Protein AF-A0A9E4IAR1-F1 (afdb_monomer_lite)

pLDDT: mean 87.79, std 17.66, range [25.88, 98.88]

Secondary structure (DSSP, 8-state):
----PPP--PPP-----TT-HHHHHHHHHHHHHHH---S-----S-TTS-HHHHHHHHHHHHTHHHHHHHHHHHTTS--GGGS-HHHHHHHHHHHHHHHH-TTS-HHHHHHHHHHHHHHHS-TTHHHHHHHHHHHHHHHH-TT--GGGGTT---GGGGS----PPEEEEEETT--EEEEEE-S-SSEEEEEEEEE--SS-HHHHHH-GGGBTEEEEE-SSEESTT-B-GGG-SSSS--BSEEEESEE-SS---TT--B-HHHHHHHTT--EEES--HHHHHHHHHHH-SEEEEEEES--HHHHHHHHHHSPPSTT---HHHHS-SS-EEEPPSSS--EEEEEEESS--HHHHHHHHTTTEEEEEEETT--HHHHHHT--SEEEE---SS-STT-HHHHHHHHHHTTTS-EEEETHHHHHHHHHTT-EEEEEEEEEEEEEEEEEETTT--EEEEEEEEEEEEEGGGGSSSPPPP--SS--GGGS-S-EEETTEEEEEEEEETTT--EEEEEETTTTEEEESSBTT-SSS--TTTTHHHHHHHHHHH--

Radius of gyration: 27.14 Å; chains: 1; bounding box: 84×56×80 Å

Foldseek 3Di:
DDDDDDDDPDDDDDDDDPQDLLVVLLVLQLVCLVVVDQPPDDPPPPPPPHPPNCCLNVQLSVCVVVLQVLLCVQLPNDHLVPDDSSLSSLSSSLLSCLQPVPVDALLVSLVVSLVSCCQPHDPCSSVSSNSSSVSSNCVRPVPDPPVVSPPDDDPPVPPDDPPFFKKWKAALVGDIWTFTWLAAFDKFKAWEAEFAALDLVQLVQQQQQQARYEYEYPNAEDQQQADAPVLHQHPAGRHRAYEHADYDPDHDHPRHPHTPSCRRHVRNHTYGYNTPSVVVNVVCVVQFTAMMMMGGDDDSVVRNVVRNPDDDLAPDQSQQVQWDPAKDKDFADDAADWEEEEERSRATPLVVVLQRPVRYIYTYGYLQDALVRRVVVVGLEYEYHAHYGDLPNSVNNLNRVLSCFQAHAYEYEASGQVSVLVNQVWDKDFDRRFHHYQAWWKAFPVPRDIDRFGADHGMATAQCSQPPDDQDDQDDFADQSSHDQWGQGPQGIKGQGMFTRVGGTGAKMDRPRGNYIYGNTDCSPSDHDNRNSCVSVVSVVSSVVID

Structure (mmCIF, N/CA/C/O backbone):
data_AF-A0A9E4IAR1-F1
#
_entry.id   AF-A0A9E4IAR1-F1
#
loop_
_atom_site.group_PDB
_atom_site.id
_atom_site.type_symbol
_atom_site.label_atom_id
_atom_site.label_alt_id
_atom_site.label_comp_id
_atom_site.label_asym_id
_atom_site.label_entity_id
_atom_site.label_seq_id
_atom_site.pdbx_PDB_ins_code
_atom_site.Cartn_x
_atom_site.Cartn_y
_atom_site.Cartn_z
_atom_site.occupancy
_atom_site.B_iso_or_equiv
_atom_site.auth_seq_id
_atom_site.auth_comp_id
_atom_site.auth_asym_id
_atom_site.auth_atom_id
_atom_site.pdbx_PDB_model_num
ATOM 1 N N . MET A 1 1 ? 54.101 -2.853 -12.942 1.00 30.34 1 MET A N 1
ATOM 2 C CA . MET A 1 1 ? 53.792 -3.664 -14.141 1.00 30.34 1 MET A CA 1
ATOM 3 C C . MET A 1 1 ? 52.352 -4.161 -14.036 1.00 30.34 1 MET A C 1
ATOM 5 O O . MET A 1 1 ? 52.063 -4.930 -13.138 1.00 30.34 1 MET A O 1
ATOM 9 N N . LYS A 1 2 ? 51.490 -3.622 -14.912 1.00 29.98 2 LYS A N 1
ATOM 10 C CA . LYS A 1 2 ? 50.114 -4.007 -15.305 1.00 29.98 2 LYS A CA 1
ATOM 11 C C . LYS A 1 2 ? 49.122 -4.485 -14.226 1.00 29.98 2 LYS A C 1
ATOM 13 O O . LYS A 1 2 ? 49.039 -5.668 -13.917 1.00 29.98 2 LYS A O 1
ATOM 18 N N . GLY A 1 3 ? 48.279 -3.544 -13.791 1.00 25.88 3 GLY A N 1
ATOM 19 C CA . GLY A 1 3 ? 46.963 -3.813 -13.215 1.00 25.88 3 GLY A CA 1
ATOM 20 C C . GLY A 1 3 ? 45.963 -4.287 -14.276 1.00 25.88 3 GLY A C 1
ATOM 21 O O . GLY A 1 3 ? 46.026 -3.880 -15.437 1.00 25.88 3 GLY A O 1
ATOM 22 N N . ARG A 1 4 ? 45.051 -5.168 -13.861 1.00 28.25 4 ARG A N 1
ATOM 23 C CA . ARG A 1 4 ? 43.835 -5.520 -14.596 1.00 28.25 4 ARG A CA 1
ATOM 24 C C . ARG A 1 4 ? 42.736 -4.569 -14.133 1.00 28.25 4 ARG A C 1
ATOM 26 O O . ARG A 1 4 ? 42.221 -4.716 -13.032 1.00 28.25 4 ARG A O 1
ATOM 33 N N . THR A 1 5 ? 42.429 -3.577 -14.957 1.00 30.69 5 THR A N 1
ATOM 34 C CA . THR A 1 5 ? 41.226 -2.757 -14.830 1.00 30.69 5 THR A CA 1
ATOM 35 C C . THR A 1 5 ? 40.006 -3.624 -15.123 1.00 30.69 5 THR A C 1
ATOM 37 O O . THR A 1 5 ? 39.992 -4.363 -16.111 1.00 30.69 5 THR A O 1
ATOM 40 N N . GLY A 1 6 ? 39.017 -3.556 -14.230 1.00 27.30 6 GLY A N 1
ATOM 41 C CA . GLY A 1 6 ? 37.710 -4.172 -14.407 1.00 27.30 6 GLY A CA 1
ATOM 42 C C . GLY A 1 6 ? 37.084 -3.709 -15.716 1.00 27.30 6 GLY A C 1
ATOM 43 O O . GLY A 1 6 ? 37.189 -2.545 -16.095 1.00 27.30 6 GLY A O 1
ATOM 44 N N . SER A 1 7 ? 36.493 -4.657 -16.431 1.00 30.28 7 SER A N 1
ATOM 45 C CA . SER A 1 7 ? 35.734 -4.407 -17.645 1.00 30.28 7 SER A CA 1
ATOM 46 C C . SER A 1 7 ? 34.619 -3.401 -17.361 1.00 30.28 7 SER A C 1
ATOM 48 O O . SER A 1 7 ? 33.706 -3.707 -16.594 1.00 30.28 7 SER A O 1
ATOM 50 N N . GLU A 1 8 ? 34.683 -2.233 -18.000 1.00 31.12 8 GLU A N 1
ATOM 51 C CA . GLU A 1 8 ? 33.531 -1.358 -18.204 1.00 31.12 8 GLU A CA 1
ATOM 52 C C . GLU A 1 8 ? 32.397 -2.202 -18.796 1.00 31.12 8 GLU A C 1
ATOM 54 O O . GLU A 1 8 ? 32.453 -2.627 -19.954 1.00 31.12 8 GLU A O 1
ATOM 59 N N . GLN A 1 9 ? 31.369 -2.483 -17.994 1.00 28.31 9 GLN A N 1
ATOM 60 C CA . GLN A 1 9 ? 30.105 -2.985 -18.514 1.00 28.31 9 GLN A CA 1
ATOM 61 C C . GLN A 1 9 ? 29.431 -1.829 -19.252 1.00 28.31 9 GLN A C 1
ATOM 63 O O . GLN A 1 9 ? 28.685 -1.030 -18.694 1.00 28.31 9 GLN A O 1
ATOM 68 N N . THR A 1 10 ? 29.779 -1.707 -20.527 1.00 29.19 10 THR A N 1
ATOM 69 C CA . THR A 1 10 ? 29.083 -0.856 -21.484 1.00 29.19 10 THR A CA 1
ATOM 70 C C . THR A 1 10 ? 27.680 -1.418 -21.716 1.00 29.19 10 THR A C 1
ATOM 72 O O . THR A 1 10 ? 27.488 -2.632 -21.783 1.00 29.19 10 THR A O 1
ATOM 75 N N . ALA A 1 11 ? 26.689 -0.525 -21.782 1.00 29.20 11 ALA A N 1
ATOM 76 C CA . ALA A 1 11 ? 25.285 -0.865 -21.992 1.00 29.20 11 ALA A CA 1
ATOM 77 C C . ALA A 1 11 ? 25.098 -1.862 -23.159 1.00 29.20 11 ALA A C 1
ATOM 79 O O . ALA A 1 11 ? 25.768 -1.718 -24.189 1.00 29.20 11 ALA A O 1
ATOM 80 N N . PRO A 1 12 ? 24.182 -2.844 -23.049 1.00 28.27 12 PRO A N 1
ATOM 81 C CA . PRO A 1 12 ? 23.881 -3.739 -24.159 1.00 28.27 12 PRO A CA 1
ATOM 82 C C . PRO A 1 12 ? 23.361 -2.925 -25.360 1.00 28.27 12 PRO A C 1
ATOM 84 O O . PRO A 1 12 ? 22.612 -1.960 -25.177 1.00 28.27 12 PRO A O 1
ATOM 87 N N . PRO A 1 13 ? 23.745 -3.265 -26.602 1.00 30.36 13 PRO A N 1
ATOM 88 C CA . PRO A 1 13 ? 23.401 -2.454 -27.756 1.00 30.36 13 PRO A CA 1
ATOM 89 C C . PRO A 1 13 ? 22.016 -2.850 -28.269 1.00 30.36 13 PRO A C 1
ATOM 91 O O . PRO A 1 13 ? 21.953 -3.737 -29.104 1.00 30.36 13 PRO A O 1
ATOM 94 N N . PHE A 1 14 ? 20.917 -2.213 -27.844 1.00 28.91 14 PHE A N 1
ATOM 95 C CA . PHE A 1 14 ? 19.636 -2.367 -28.556 1.00 28.91 14 PHE A CA 1
ATOM 96 C C . PHE A 1 14 ? 18.746 -1.114 -28.579 1.00 28.91 14 PHE A C 1
ATOM 98 O O . PHE A 1 14 ? 18.578 -0.397 -27.592 1.00 28.91 14 PHE A O 1
ATOM 105 N N . ASP A 1 15 ? 18.227 -0.876 -29.785 1.00 31.67 15 ASP A N 1
ATOM 106 C CA . ASP A 1 15 ? 17.342 0.190 -30.255 1.00 31.67 15 ASP A CA 1
ATOM 107 C C . ASP A 1 15 ? 15.874 -0.273 -30.174 1.00 31.67 15 ASP A C 1
ATOM 109 O O . ASP A 1 15 ? 15.563 -1.419 -30.496 1.00 31.67 15 ASP A O 1
ATOM 113 N N . LYS A 1 16 ? 14.977 0.624 -29.747 1.00 37.00 16 LYS A N 1
ATOM 114 C CA . LYS A 1 16 ? 13.518 0.423 -29.668 1.00 37.00 16 LYS A CA 1
ATOM 115 C C . LYS A 1 16 ? 12.886 0.695 -31.040 1.00 37.00 16 LYS A C 1
ATOM 117 O O . LYS A 1 16 ? 13.282 1.666 -31.675 1.00 37.00 16 LYS A O 1
ATOM 122 N N . ASN A 1 17 ? 11.821 -0.016 -31.441 1.00 40.88 17 ASN A N 1
ATOM 123 C CA . ASN A 1 17 ? 10.673 0.623 -32.120 1.00 40.88 17 ASN A CA 1
ATOM 124 C C . ASN A 1 17 ? 9.418 -0.258 -32.261 1.00 40.88 17 ASN A C 1
ATOM 126 O O . ASN A 1 17 ? 9.458 -1.382 -32.753 1.00 40.88 17 ASN A O 1
ATOM 130 N N . SER A 1 18 ? 8.288 0.388 -31.969 1.00 45.69 18 SER A N 1
ATOM 131 C CA . SER A 1 18 ? 6.874 0.020 -32.124 1.00 45.69 18 SER A CA 1
ATOM 132 C C . SER A 1 18 ? 6.379 -0.118 -33.577 1.00 45.69 18 SER A C 1
ATOM 134 O O . SER A 1 18 ? 5.194 0.063 -33.862 1.00 45.69 18 SER A O 1
ATOM 136 N N . GLU A 1 19 ? 7.269 -0.446 -34.511 1.00 50.97 19 GLU A N 1
ATOM 137 C CA . GLU A 1 19 ? 6.927 -0.665 -35.921 1.00 50.97 19 GLU A CA 1
ATOM 138 C C . GLU A 1 19 ? 7.328 -2.044 -36.441 1.00 50.97 19 GLU A C 1
ATOM 140 O O . GLU A 1 19 ? 6.964 -2.370 -37.572 1.00 50.97 19 GLU A O 1
ATOM 145 N N . ASP A 1 20 ? 8.071 -2.853 -35.672 1.00 68.56 20 ASP A N 1
ATOM 146 C CA . ASP A 1 20 ? 8.315 -4.224 -36.108 1.00 68.56 20 ASP A CA 1
ATOM 147 C C . ASP A 1 20 ? 7.007 -5.023 -35.962 1.00 68.56 20 ASP A C 1
ATOM 149 O O . ASP A 1 20 ? 6.549 -5.260 -34.839 1.00 68.56 20 ASP A O 1
ATOM 153 N N . PRO A 1 21 ? 6.392 -5.455 -37.078 1.00 71.69 21 PRO A N 1
ATOM 154 C CA . PRO A 1 21 ? 5.153 -6.220 -37.047 1.00 71.69 21 PRO A CA 1
ATOM 155 C C . PRO A 1 21 ? 5.269 -7.536 -36.273 1.00 71.69 21 PRO A C 1
ATOM 157 O O . PRO A 1 21 ? 4.240 -8.107 -35.927 1.00 71.69 21 PRO A O 1
ATOM 160 N N . ARG A 1 22 ? 6.486 -8.028 -36.008 1.00 81.44 22 ARG A N 1
ATOM 161 C CA . ARG A 1 22 ? 6.724 -9.243 -35.222 1.00 81.44 22 ARG A CA 1
ATOM 162 C C . ARG A 1 22 ? 6.409 -9.069 -33.747 1.00 81.44 22 ARG A C 1
ATOM 164 O O . ARG A 1 22 ? 5.807 -9.950 -33.158 1.00 81.44 22 ARG A O 1
ATOM 171 N N . TYR A 1 23 ? 6.764 -7.930 -33.161 1.00 75.56 23 TYR A N 1
ATOM 172 C CA . TYR A 1 23 ? 6.499 -7.662 -31.743 1.00 75.56 23 TYR A CA 1
ATOM 173 C C . TYR A 1 23 ? 4.999 -7.569 -31.483 1.00 75.56 23 TYR A C 1
ATOM 175 O O . TYR A 1 23 ? 4.480 -8.169 -30.554 1.00 75.56 23 TYR A O 1
ATOM 183 N N . GLN A 1 24 ? 4.294 -6.888 -32.380 1.00 74.38 24 GLN A N 1
ATOM 184 C CA . GLN A 1 24 ? 2.842 -6.747 -32.318 1.00 74.38 24 GLN A CA 1
ATOM 185 C C . GLN A 1 24 ? 2.132 -8.074 -32.577 1.00 74.38 24 GLN A C 1
ATOM 187 O O . GLN A 1 24 ? 1.144 -8.388 -31.924 1.00 74.38 24 GLN A O 1
ATOM 192 N N . ALA A 1 25 ? 2.629 -8.868 -33.531 1.00 81.31 25 ALA A N 1
ATOM 193 C CA . ALA A 1 25 ? 2.099 -10.205 -33.747 1.00 81.31 25 ALA A CA 1
ATOM 194 C C . ALA A 1 25 ? 2.347 -11.105 -32.531 1.00 81.31 25 ALA A C 1
ATOM 196 O O . ALA A 1 25 ? 1.475 -11.892 -32.185 1.00 81.31 25 ALA A O 1
ATOM 197 N N . LEU A 1 26 ? 3.499 -10.971 -31.873 1.00 85.12 26 LEU A N 1
ATOM 198 C CA . LEU A 1 26 ? 3.842 -11.742 -30.687 1.00 85.12 26 LEU A CA 1
ATOM 199 C C . LEU A 1 26 ? 2.931 -11.427 -29.501 1.00 85.12 26 LEU A C 1
ATOM 201 O O . LEU A 1 26 ? 2.478 -12.366 -28.862 1.00 85.12 26 LEU A O 1
ATOM 205 N N . GLU A 1 27 ? 2.656 -10.150 -29.222 1.00 76.19 27 GLU A N 1
ATOM 206 C CA . GLU A 1 27 ? 1.738 -9.737 -28.147 1.00 76.19 27 GLU A CA 1
ATOM 207 C C . GLU A 1 27 ? 0.376 -10.427 -28.298 1.00 76.19 27 GLU A C 1
ATOM 209 O O . GLU A 1 27 ? -0.098 -11.077 -27.369 1.00 76.19 27 GLU A O 1
ATOM 214 N N . VAL A 1 28 ? -0.189 -10.380 -29.508 1.00 75.81 28 VAL A N 1
ATOM 215 C CA . VAL A 1 28 ? -1.488 -10.997 -29.811 1.00 75.81 28 VAL A CA 1
ATOM 216 C C . VAL A 1 28 ? -1.419 -12.522 -29.749 1.00 75.81 28 VAL A C 1
ATOM 218 O O . VAL A 1 28 ? -2.288 -13.161 -29.164 1.00 75.81 28 VAL A O 1
ATOM 221 N N . LEU A 1 29 ? -0.390 -13.135 -30.340 1.00 80.25 29 LEU A N 1
ATOM 222 C CA . LEU A 1 29 ? -0.239 -14.592 -30.313 1.00 80.25 29 LEU A CA 1
ATOM 223 C C . LEU A 1 29 ? -0.037 -15.109 -28.885 1.00 80.25 29 LEU A C 1
ATOM 225 O O . LEU A 1 29 ? -0.550 -16.169 -28.554 1.00 80.25 29 LEU A O 1
ATOM 229 N N . TYR A 1 30 ? 0.667 -14.365 -28.035 1.00 81.69 30 TYR A N 1
ATOM 230 C CA . TYR A 1 30 ? 0.853 -14.718 -26.632 1.00 81.69 30 TYR A CA 1
ATOM 231 C C . TYR A 1 30 ? -0.449 -14.612 -25.830 1.00 81.69 30 TYR A C 1
ATOM 233 O O . TYR A 1 30 ? -0.743 -15.494 -25.028 1.00 81.69 30 TYR A O 1
ATOM 241 N N . GLU A 1 31 ? -1.252 -13.572 -26.062 1.00 72.81 31 GLU A N 1
ATOM 242 C CA . GLU A 1 31 ? -2.571 -13.420 -25.436 1.00 72.81 31 GLU A CA 1
ATOM 243 C C . GLU A 1 31 ? -3.526 -14.562 -25.815 1.00 72.81 31 GLU A C 1
ATOM 245 O O . GLU A 1 31 ? -4.215 -15.112 -24.954 1.00 72.81 31 GLU A O 1
ATOM 250 N N . VAL A 1 32 ? -3.509 -14.983 -27.082 1.00 73.12 32 VAL A N 1
ATOM 251 C CA . VAL A 1 32 ? -4.243 -16.165 -27.566 1.00 73.12 32 VAL A CA 1
ATOM 252 C C . VAL A 1 32 ? -3.798 -17.428 -26.825 1.00 73.12 32 VAL A C 1
ATOM 254 O O . VAL A 1 32 ? -4.638 -18.195 -26.360 1.00 73.12 32 VAL A O 1
ATOM 257 N N . GLU A 1 33 ? -2.492 -17.621 -26.620 1.00 76.06 33 GLU A N 1
ATOM 258 C CA . GLU A 1 33 ? -2.005 -18.772 -25.848 1.00 76.06 33 GLU A CA 1
ATOM 259 C C . GLU A 1 33 ? -2.406 -18.732 -24.373 1.00 76.06 33 GLU A C 1
ATOM 261 O O . GLU A 1 33 ? -2.615 -19.777 -23.760 1.00 76.06 33 GLU A O 1
ATOM 266 N N . MET A 1 34 ? -2.479 -17.539 -23.784 1.00 73.38 34 MET A N 1
ATOM 267 C CA . MET A 1 34 ? -2.861 -17.360 -22.383 1.00 73.38 34 MET A CA 1
ATOM 268 C C . MET A 1 34 ? -4.357 -17.547 -22.154 1.00 73.38 34 MET A C 1
ATOM 270 O O . MET A 1 34 ? -4.749 -18.093 -21.124 1.00 73.38 34 MET A O 1
ATOM 274 N N . SER A 1 35 ? -5.182 -17.091 -23.095 1.00 70.19 35 SER A N 1
ATOM 275 C CA . SER A 1 35 ? -6.642 -17.178 -23.012 1.00 70.19 35 SER A CA 1
ATOM 276 C C . SER A 1 35 ? -7.180 -18.547 -23.429 1.00 70.19 35 SER A C 1
ATOM 278 O O . SER A 1 35 ? -8.211 -18.971 -22.915 1.00 70.19 35 SER A O 1
ATOM 280 N N . GLY A 1 36 ? -6.494 -19.254 -24.336 1.00 65.00 36 GLY A N 1
ATOM 281 C CA . GLY A 1 36 ? -6.994 -20.493 -24.941 1.00 65.00 36 GLY A CA 1
ATOM 282 C C . GLY A 1 36 ? -8.150 -20.274 -25.925 1.00 65.00 36 GLY A C 1
ATOM 283 O O . GLY A 1 36 ? -8.700 -21.245 -26.447 1.00 65.00 36 GLY A O 1
ATOM 284 N N . GLU A 1 37 ? -8.506 -19.017 -26.189 1.00 62.91 37 GLU A N 1
ATOM 285 C CA . GLU A 1 37 ? -9.573 -18.629 -27.103 1.00 62.91 37 GLU A CA 1
ATOM 286 C C . GLU A 1 37 ? -9.042 -18.555 -28.545 1.00 62.91 37 GLU A C 1
ATOM 288 O O . GLU A 1 37 ? -7.923 -18.088 -28.781 1.00 62.91 37 GLU A O 1
ATOM 293 N N . PRO A 1 38 ? -9.808 -19.007 -29.553 1.00 57.97 38 PRO A N 1
ATOM 294 C CA . PRO A 1 38 ? -9.409 -18.859 -30.946 1.00 57.97 38 PRO A CA 1
ATOM 295 C C . PRO A 1 38 ? -9.320 -17.377 -31.345 1.00 57.97 38 PRO A C 1
ATOM 297 O O . PRO A 1 38 ? 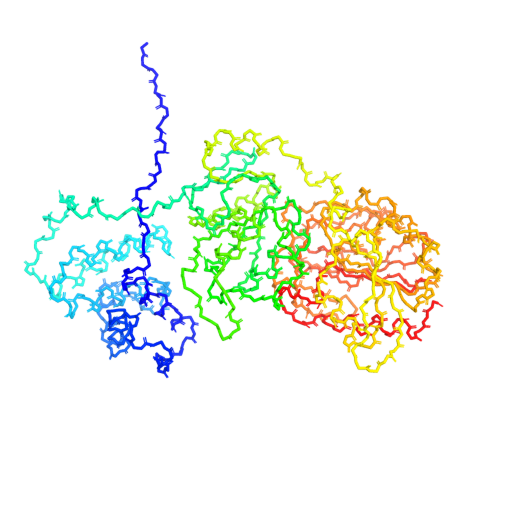-10.051 -16.532 -30.843 1.00 57.97 38 PRO A O 1
ATOM 300 N N . VAL A 1 39 ? -8.475 -17.070 -32.337 1.00 58.81 39 VAL A N 1
ATOM 301 C CA . VAL A 1 39 ? -8.187 -15.717 -32.888 1.00 58.81 39 VAL A CA 1
ATOM 302 C C . VAL A 1 39 ? -9.413 -15.037 -33.553 1.00 58.81 39 VAL A C 1
ATOM 304 O O . VAL A 1 39 ? -9.289 -14.060 -34.291 1.00 58.81 39 VAL A O 1
ATOM 307 N N . LEU A 1 40 ? -10.620 -15.553 -33.340 1.00 49.59 40 LEU A N 1
ATOM 308 C CA . LEU A 1 40 ? -11.842 -15.218 -34.064 1.00 49.59 40 LEU A CA 1
ATOM 309 C C . LEU A 1 40 ? -12.673 -14.138 -33.353 1.00 49.59 40 LEU A C 1
ATOM 311 O O . LEU A 1 40 ? -13.820 -14.395 -33.028 1.00 49.59 40 LEU A O 1
ATOM 315 N N . ASP A 1 41 ? -12.107 -12.943 -33.149 1.00 51.78 41 ASP A N 1
ATOM 316 C CA . ASP A 1 41 ? -12.867 -11.676 -33.204 1.00 51.78 41 ASP A CA 1
ATOM 317 C C . ASP A 1 41 ? -11.919 -10.460 -33.142 1.00 51.78 41 ASP A C 1
ATOM 319 O O . ASP A 1 41 ? -11.585 -9.948 -32.080 1.00 51.78 41 ASP A O 1
ATOM 323 N N . TRP A 1 42 ? -11.409 -10.009 -34.295 1.00 56.88 42 TRP A N 1
ATOM 324 C CA . TRP A 1 42 ? -10.470 -8.869 -34.377 1.00 56.88 42 TRP A CA 1
ATOM 325 C C . TRP A 1 42 ? -10.816 -7.893 -35.517 1.00 56.88 42 TRP A C 1
ATOM 327 O O . TRP A 1 42 ? -9.942 -7.463 -36.285 1.00 56.88 42 TRP A O 1
ATOM 337 N N . ASP A 1 43 ? -12.093 -7.530 -35.641 1.00 50.62 43 ASP A N 1
ATOM 338 C CA . ASP A 1 43 ? -12.534 -6.429 -36.515 1.00 50.62 43 ASP A CA 1
ATOM 339 C C . ASP A 1 43 ? -12.404 -5.035 -35.863 1.00 50.62 43 ASP A C 1
ATOM 341 O O . ASP A 1 43 ? -12.529 -4.025 -36.550 1.00 50.62 43 ASP A O 1
ATOM 345 N N . GLU A 1 44 ? -12.026 -4.950 -34.580 1.00 47.78 44 GLU A N 1
ATOM 346 C CA . GLU A 1 44 ? -11.891 -3.672 -33.853 1.00 47.78 44 GLU A CA 1
ATOM 347 C C . GLU A 1 44 ? -10.511 -2.988 -33.972 1.00 47.78 44 GLU A C 1
ATOM 349 O O . GLU A 1 44 ? -10.360 -1.809 -33.643 1.00 47.78 44 GLU A O 1
ATOM 354 N N . LEU A 1 45 ? -9.490 -3.663 -34.515 1.00 47.12 45 LEU A N 1
ATOM 355 C CA . LEU A 1 45 ? -8.232 -3.008 -34.896 1.00 47.12 45 LEU A CA 1
ATOM 356 C C . LEU A 1 45 ? -8.410 -2.362 -36.276 1.00 47.12 45 LEU A C 1
ATOM 358 O O . LEU A 1 45 ? -8.365 -3.062 -37.289 1.00 47.12 45 LEU A O 1
ATOM 362 N N . SER A 1 46 ? -8.594 -1.035 -36.318 1.00 43.78 46 SER A N 1
ATOM 363 C CA . SER A 1 46 ? -8.802 -0.259 -37.555 1.00 43.78 46 SER A CA 1
ATOM 364 C C . SER A 1 46 ? -7.887 -0.731 -38.699 1.00 43.78 46 SER A C 1
ATOM 366 O O . SER A 1 46 ? -6.662 -0.779 -38.517 1.00 43.78 46 SER A O 1
ATOM 368 N N . GLU A 1 47 ? -8.456 -1.021 -39.876 1.00 50.06 47 GLU A N 1
ATOM 369 C CA . GLU A 1 47 ? -7.741 -1.553 -41.054 1.00 50.06 47 GLU A CA 1
ATOM 370 C C . GLU A 1 47 ? -6.501 -0.731 -41.457 1.00 50.06 47 GLU A C 1
ATOM 372 O O . GLU A 1 47 ? -5.540 -1.271 -42.008 1.00 50.06 47 GLU A O 1
ATOM 377 N N . ASP A 1 48 ? -6.471 0.548 -41.087 1.00 50.53 48 ASP A N 1
ATOM 378 C CA . ASP A 1 48 ? -5.445 1.508 -41.480 1.00 50.53 48 ASP A CA 1
ATOM 379 C C . ASP A 1 48 ? -4.119 1.430 -40.700 1.00 50.53 48 ASP A C 1
ATOM 381 O O . ASP A 1 48 ? -3.167 2.135 -41.048 1.00 50.53 48 ASP A O 1
ATOM 385 N N . LYS A 1 49 ? -3.984 0.592 -39.658 1.00 49.06 49 LYS A N 1
ATOM 386 C CA . LYS A 1 49 ? -2.818 0.665 -38.745 1.00 49.06 49 LYS A CA 1
ATOM 387 C C . LYS A 1 49 ? -2.006 -0.620 -38.540 1.00 49.06 49 LYS A C 1
ATOM 389 O O . LYS A 1 49 ? -1.609 -0.866 -37.411 1.00 49.06 49 LYS A O 1
ATOM 394 N N . LEU A 1 50 ? -1.644 -1.349 -39.610 1.00 62.75 50 LEU A N 1
ATOM 395 C CA . LEU A 1 50 ? -0.417 -2.190 -39.786 1.00 62.75 50 LEU A CA 1
ATOM 396 C C . LEU A 1 50 ? -0.700 -3.546 -40.474 1.00 62.75 50 LEU A C 1
ATOM 398 O O . LEU A 1 50 ? -0.790 -4.592 -39.822 1.00 62.75 50 LEU A O 1
ATOM 402 N N . PRO A 1 51 ? -0.718 -3.580 -41.819 1.00 65.69 51 PRO A N 1
ATOM 403 C CA . PRO A 1 51 ? -1.080 -4.769 -42.601 1.00 65.69 51 PRO A CA 1
ATOM 404 C C . PRO A 1 51 ? -0.199 -6.005 -42.352 1.00 65.69 51 PRO A C 1
ATOM 406 O O . PRO A 1 51 ? -0.631 -7.143 -42.536 1.00 65.69 51 PRO A O 1
ATOM 409 N N . LYS A 1 52 ? 1.066 -5.805 -41.955 1.00 70.81 52 LYS A N 1
ATOM 410 C CA . LYS A 1 52 ? 2.056 -6.886 -41.858 1.00 70.81 52 LYS A CA 1
ATOM 411 C C . LYS A 1 52 ? 1.928 -7.710 -40.570 1.00 70.81 52 LYS A C 1
ATOM 413 O O . LYS A 1 52 ? 2.096 -8.921 -40.658 1.00 70.81 52 LYS A O 1
ATOM 418 N N . ALA A 1 53 ? 1.585 -7.097 -39.434 1.00 75.25 53 ALA A N 1
ATOM 419 C CA . ALA A 1 53 ? 1.353 -7.808 -38.171 1.00 75.25 53 ALA A CA 1
ATOM 420 C C . ALA A 1 53 ? 0.068 -8.647 -38.244 1.00 75.25 53 ALA A C 1
ATOM 422 O O . ALA A 1 53 ? 0.104 -9.851 -38.001 1.00 75.25 53 ALA A O 1
ATOM 423 N N . ARG A 1 54 ? -1.033 -8.049 -38.733 1.00 76.50 54 ARG A N 1
ATOM 424 C CA . ARG A 1 54 ? -2.319 -8.743 -38.950 1.00 76.50 54 ARG A CA 1
ATOM 425 C C . ARG A 1 54 ? -2.156 -9.969 -39.851 1.00 76.50 54 ARG A C 1
ATOM 427 O O . ARG A 1 54 ? -2.744 -11.011 -39.591 1.00 76.50 54 ARG A O 1
ATOM 434 N N . ARG A 1 55 ? -1.312 -9.876 -40.886 1.00 81.19 55 ARG A N 1
ATOM 435 C CA . ARG A 1 55 ? -0.997 -11.004 -41.779 1.00 81.19 55 ARG A CA 1
ATOM 436 C C . ARG A 1 55 ? -0.212 -12.126 -41.093 1.00 81.19 55 ARG A C 1
ATOM 438 O O . ARG A 1 55 ? -0.396 -13.280 -41.469 1.00 81.19 55 ARG A O 1
ATOM 445 N N . ILE A 1 56 ? 0.679 -11.802 -40.154 1.00 85.81 56 ILE A N 1
ATOM 446 C CA . ILE A 1 56 ? 1.404 -12.807 -39.364 1.00 85.81 56 ILE A CA 1
ATOM 447 C C . ILE A 1 56 ? 0.422 -13.519 -38.441 1.00 85.81 56 ILE A C 1
ATOM 449 O O . ILE A 1 56 ? 0.295 -14.732 -38.537 1.00 85.81 56 ILE A O 1
ATOM 453 N N . VAL A 1 57 ? -0.339 -12.771 -37.642 1.00 83.19 57 VAL A N 1
ATOM 454 C CA . VAL A 1 57 ? -1.314 -13.333 -36.694 1.00 83.19 57 VAL A CA 1
ATOM 455 C C . VAL A 1 57 ? -2.357 -14.196 -37.407 1.00 83.19 57 VAL A C 1
ATOM 457 O O . VAL A 1 57 ? -2.520 -15.362 -37.063 1.00 83.19 57 VAL A O 1
ATOM 460 N N . ARG A 1 58 ? -3.016 -13.669 -38.452 1.00 82.56 58 ARG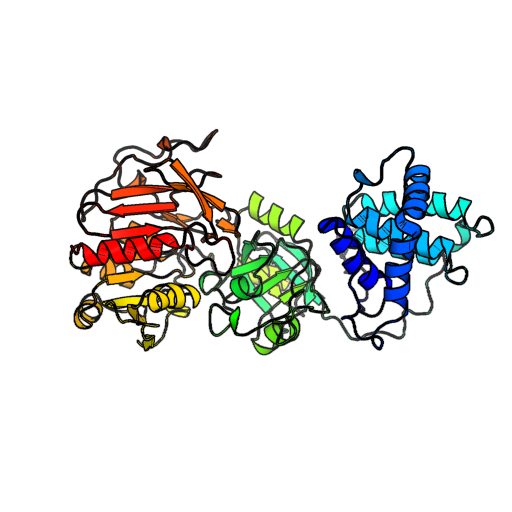 A N 1
ATOM 461 C CA . ARG A 1 58 ? -4.024 -14.423 -39.221 1.00 82.56 58 ARG A CA 1
ATOM 462 C C . ARG A 1 58 ? -3.442 -15.664 -39.884 1.00 82.56 58 ARG A C 1
ATOM 464 O O . ARG A 1 58 ? -4.105 -16.690 -39.936 1.00 82.56 58 ARG A O 1
ATOM 471 N N . GLY A 1 59 ? -2.224 -15.571 -40.407 1.00 85.69 59 GLY A N 1
ATOM 472 C CA . GLY A 1 59 ? -1.587 -16.702 -41.067 1.00 85.69 59 GLY A CA 1
ATOM 473 C C . GLY A 1 59 ? -1.134 -17.788 -40.097 1.00 85.69 59 GLY A C 1
ATOM 474 O O . GLY A 1 59 ? -1.326 -18.967 -40.377 1.00 85.69 59 GLY A O 1
ATOM 475 N N . VAL A 1 60 ? -0.618 -17.401 -38.928 1.00 88.81 60 VAL A N 1
ATOM 476 C CA . VAL A 1 60 ? -0.334 -18.337 -37.835 1.00 88.81 60 VAL A CA 1
ATOM 477 C C . VAL A 1 60 ? -1.622 -19.006 -37.361 1.00 88.81 60 VAL A C 1
ATOM 479 O O . VAL A 1 60 ? -1.644 -20.223 -37.235 1.00 88.81 60 VAL A O 1
ATOM 482 N N . ALA A 1 61 ? -2.704 -18.248 -37.164 1.00 83.31 61 ALA A N 1
ATOM 483 C CA . ALA A 1 61 ? -3.995 -18.799 -36.755 1.00 83.31 61 ALA A CA 1
ATOM 484 C C . ALA A 1 61 ? -4.582 -19.772 -37.795 1.00 83.31 61 ALA A C 1
ATOM 486 O O . ALA A 1 61 ? -5.089 -20.826 -37.427 1.00 83.31 61 ALA A O 1
ATOM 487 N N . ALA A 1 62 ? -4.478 -19.449 -39.088 1.00 82.75 62 ALA A N 1
ATOM 488 C CA . ALA A 1 62 ? -4.997 -20.282 -40.174 1.00 82.75 62 ALA A CA 1
ATOM 489 C C . ALA A 1 62 ? -4.211 -21.591 -40.380 1.00 82.75 62 ALA A C 1
ATOM 491 O O . ALA A 1 62 ? -4.768 -22.566 -40.880 1.00 82.75 62 ALA A O 1
ATOM 492 N N . GLU A 1 63 ? -2.925 -21.620 -40.020 1.00 88.25 63 GLU A N 1
ATOM 493 C CA . GLU A 1 63 ? -2.041 -22.776 -40.220 1.00 88.25 63 GLU A CA 1
ATOM 494 C C . GLU A 1 63 ? -1.476 -23.340 -38.907 1.00 88.25 63 GLU A C 1
ATOM 496 O O . GLU A 1 63 ? -0.489 -24.078 -38.937 1.00 88.25 63 GLU A O 1
ATOM 501 N N . ASN A 1 64 ? -2.094 -23.035 -37.762 1.00 86.06 64 ASN A N 1
ATOM 502 C CA . ASN A 1 64 ? -1.582 -23.375 -36.430 1.00 86.06 64 ASN A CA 1
ATOM 503 C C . ASN A 1 64 ? -1.211 -24.863 -36.301 1.00 86.06 64 ASN A C 1
ATOM 505 O O . ASN A 1 64 ? -0.080 -25.184 -35.953 1.00 86.06 64 ASN A O 1
ATOM 509 N N . HIS A 1 65 ? -2.098 -25.773 -36.711 1.00 87.44 65 HIS A N 1
ATOM 510 C CA . HIS A 1 65 ? -1.877 -27.218 -36.668 1.00 87.44 65 HIS A CA 1
ATOM 511 C C . HIS A 1 65 ? -0.669 -27.658 -37.503 1.00 87.44 65 HIS A C 1
ATOM 513 O O . HIS A 1 65 ? 0.074 -28.558 -37.115 1.00 87.44 65 HIS A O 1
ATOM 519 N N . ARG A 1 66 ? -0.458 -27.026 -38.662 1.00 91.44 66 ARG A N 1
ATOM 520 C CA . ARG A 1 66 ? 0.662 -27.339 -39.556 1.00 91.44 66 ARG A CA 1
ATOM 521 C C . ARG A 1 66 ? 1.973 -26.791 -39.004 1.00 91.44 66 ARG A C 1
ATOM 523 O O . ARG A 1 66 ? 2.988 -27.483 -39.050 1.00 91.44 66 ARG A O 1
ATOM 530 N N . ILE A 1 67 ? 1.952 -25.555 -38.518 1.00 92.50 67 ILE A N 1
ATOM 531 C CA . ILE A 1 67 ? 3.109 -24.887 -37.921 1.00 92.50 67 ILE A CA 1
ATOM 532 C C . ILE A 1 67 ? 3.563 -25.648 -36.671 1.00 92.50 67 ILE A C 1
ATOM 534 O O . ILE A 1 67 ? 4.753 -25.932 -36.539 1.00 92.50 67 ILE A O 1
ATOM 538 N N . ASP A 1 68 ? 2.629 -26.060 -35.817 1.00 90.06 68 ASP A N 1
ATOM 539 C CA . ASP A 1 68 ? 2.918 -26.838 -34.611 1.00 90.06 68 ASP A CA 1
ATOM 540 C C . ASP A 1 68 ? 3.545 -28.182 -34.943 1.00 90.06 68 ASP A C 1
ATOM 542 O O . ASP A 1 68 ? 4.582 -28.521 -34.383 1.00 90.06 68 ASP A O 1
ATOM 546 N N . ALA A 1 69 ? 3.007 -28.906 -35.927 1.00 89.31 69 ALA A N 1
ATOM 547 C CA . ALA A 1 69 ? 3.597 -30.168 -36.366 1.00 89.31 69 ALA A CA 1
ATOM 548 C C . ALA A 1 69 ? 5.048 -30.000 -36.865 1.00 89.31 69 ALA A C 1
ATOM 550 O O . ALA A 1 69 ? 5.887 -30.879 -36.655 1.00 89.31 69 ALA A O 1
ATOM 551 N N . ILE A 1 70 ? 5.372 -28.872 -37.512 1.00 91.81 70 ILE A N 1
ATOM 552 C CA . ILE A 1 70 ? 6.743 -28.552 -37.944 1.00 91.81 70 ILE A CA 1
ATOM 553 C C . ILE A 1 70 ? 7.641 -28.269 -36.733 1.00 91.81 70 ILE A C 1
ATOM 555 O O . ILE A 1 70 ? 8.764 -28.775 -36.678 1.00 91.81 70 ILE A O 1
ATOM 559 N N . ILE A 1 71 ? 7.152 -27.487 -35.769 1.00 92.12 71 ILE A N 1
ATOM 560 C CA . ILE A 1 71 ? 7.883 -27.143 -34.543 1.00 92.12 71 ILE A CA 1
ATOM 561 C C . ILE A 1 71 ? 8.158 -28.399 -33.711 1.00 92.12 71 ILE A C 1
ATOM 563 O O . ILE A 1 71 ? 9.307 -28.644 -33.350 1.00 92.12 71 ILE A O 1
ATOM 567 N N . GLU A 1 72 ? 7.142 -29.224 -33.462 1.00 89.75 72 GLU A N 1
ATOM 568 C CA . GLU A 1 72 ? 7.253 -30.461 -32.678 1.00 89.75 72 GLU A CA 1
ATOM 569 C C . GLU A 1 72 ? 8.233 -31.447 -33.316 1.00 89.75 72 GLU A C 1
ATOM 571 O O . GLU A 1 72 ? 9.083 -32.018 -32.630 1.00 89.75 72 GLU A O 1
ATOM 576 N N . LYS A 1 73 ? 8.188 -31.589 -34.648 1.00 88.31 73 LYS A N 1
ATOM 577 C CA . LYS A 1 73 ? 9.145 -32.422 -35.384 1.00 88.31 73 LYS A CA 1
ATOM 578 C C . LYS A 1 73 ? 10.581 -31.909 -35.233 1.00 88.31 73 LYS A C 1
ATOM 580 O O . LYS A 1 73 ? 11.510 -32.711 -35.165 1.00 88.31 73 LYS A O 1
ATOM 585 N N . ALA A 1 74 ? 10.785 -30.589 -35.220 1.00 88.44 74 ALA A N 1
ATOM 586 C CA . ALA A 1 74 ? 12.111 -29.976 -35.096 1.00 88.44 74 ALA A CA 1
ATOM 587 C C . ALA A 1 74 ? 12.639 -29.972 -33.655 1.00 88.44 74 ALA A C 1
ATOM 589 O O . ALA A 1 74 ? 13.851 -29.978 -33.446 1.00 88.44 74 ALA A O 1
ATOM 590 N N . ALA A 1 75 ? 11.746 -30.006 -32.668 1.00 85.69 75 ALA A N 1
ATOM 591 C CA . ALA A 1 75 ? 12.075 -29.990 -31.249 1.00 85.69 75 ALA A CA 1
ATOM 592 C C . ALA A 1 75 ? 12.421 -31.376 -30.659 1.00 85.69 75 ALA A C 1
ATOM 594 O O . ALA A 1 75 ? 12.468 -31.501 -29.440 1.00 85.69 75 ALA A O 1
ATOM 595 N N . GLN A 1 76 ? 12.681 -32.401 -31.487 1.00 69.50 76 GLN A N 1
ATOM 596 C CA . GLN A 1 76 ? 13.094 -33.752 -31.057 1.00 69.50 76 GLN A CA 1
ATOM 597 C C . GLN A 1 76 ? 12.166 -34.363 -29.979 1.00 69.50 76 GLN A C 1
ATOM 599 O O . GLN A 1 76 ? 12.610 -34.691 -28.883 1.00 69.50 76 GLN A O 1
ATOM 604 N N . ASP A 1 77 ? 10.871 -34.504 -30.291 1.00 56.44 77 ASP A N 1
ATOM 605 C CA . ASP A 1 77 ? 9.818 -35.087 -29.428 1.00 56.44 77 ASP A CA 1
ATOM 606 C C . ASP A 1 77 ? 9.344 -34.223 -28.237 1.00 56.44 77 ASP A C 1
ATOM 608 O O . ASP A 1 77 ? 8.646 -34.699 -27.331 1.00 56.44 77 ASP A O 1
ATOM 612 N N . TRP A 1 78 ? 9.636 -32.921 -28.243 1.00 64.88 78 TRP A N 1
ATOM 613 C CA . TRP A 1 78 ? 8.981 -31.967 -27.344 1.00 64.88 78 TRP A CA 1
ATOM 614 C C . TRP A 1 78 ? 7.613 -31.539 -27.894 1.00 64.88 78 TRP A C 1
ATOM 616 O O . TRP A 1 78 ? 7.528 -30.885 -28.930 1.00 64.88 78 TRP A O 1
ATOM 626 N N . LYS A 1 79 ? 6.532 -31.886 -27.179 1.00 59.78 79 LYS A N 1
ATOM 627 C CA . LYS A 1 79 ? 5.173 -31.426 -27.516 1.00 59.78 79 LYS A CA 1
ATOM 628 C C . LYS A 1 79 ? 5.060 -29.912 -27.344 1.00 59.78 79 LYS A C 1
ATOM 630 O O . LYS A 1 79 ? 5.494 -29.392 -26.314 1.00 59.78 79 LYS A O 1
ATOM 635 N N . ALA A 1 80 ? 4.395 -29.234 -28.277 1.00 59.38 80 ALA A N 1
ATOM 636 C CA . ALA A 1 80 ? 4.159 -27.789 -28.236 1.00 59.38 80 ALA A CA 1
ATOM 637 C C . ALA A 1 80 ? 3.485 -27.361 -26.919 1.00 59.38 80 ALA A C 1
ATOM 639 O O . ALA A 1 80 ? 3.866 -26.365 -26.314 1.00 59.38 80 ALA A O 1
ATOM 640 N N . THR A 1 81 ? 2.590 -28.198 -26.383 1.00 59.84 81 THR A N 1
ATOM 641 C CA . THR A 1 81 ? 1.887 -27.976 -25.105 1.00 59.84 81 THR A CA 1
ATOM 642 C C . THR A 1 81 ? 2.787 -27.964 -23.862 1.00 59.84 81 THR A C 1
ATOM 644 O O . THR A 1 81 ? 2.299 -27.725 -22.761 1.00 59.84 81 THR A O 1
ATOM 647 N N . ARG A 1 82 ? 4.072 -28.320 -23.984 1.00 69.88 82 ARG A N 1
ATOM 648 C CA . ARG A 1 82 ? 5.057 -28.295 -22.886 1.00 69.88 82 ARG A CA 1
ATOM 649 C C . ARG A 1 82 ? 6.052 -27.140 -23.010 1.00 69.88 82 ARG A C 1
ATOM 651 O O . ARG A 1 82 ? 6.910 -27.002 -22.141 1.00 69.88 82 ARG A O 1
ATOM 658 N N . MET A 1 83 ? 5.958 -26.341 -24.072 1.00 81.50 83 MET A N 1
ATOM 659 C CA . MET A 1 83 ? 6.807 -25.170 -24.277 1.00 81.50 83 MET A CA 1
ATOM 660 C C . MET A 1 83 ? 6.248 -23.969 -23.503 1.00 81.50 83 MET A C 1
ATOM 662 O O . MET A 1 83 ? 5.027 -23.847 -23.376 1.00 81.50 83 MET A O 1
ATOM 666 N N . PRO A 1 84 ? 7.103 -23.057 -23.002 1.00 84.25 84 PRO A N 1
ATOM 667 C CA . PRO A 1 84 ? 6.644 -21.763 -22.522 1.00 84.25 84 PRO A CA 1
ATOM 668 C C . PRO A 1 84 ? 5.791 -21.083 -23.606 1.00 84.25 84 PRO A C 1
ATOM 670 O O . PRO A 1 84 ? 6.234 -21.006 -24.753 1.00 84.25 84 PRO A O 1
ATOM 673 N N . PRO A 1 85 ? 4.596 -20.570 -23.279 1.00 85.56 85 PRO A N 1
ATOM 674 C CA . PRO A 1 85 ? 3.685 -19.998 -24.274 1.00 85.56 85 PRO A CA 1
ATOM 675 C C . PRO A 1 85 ? 4.306 -18.879 -25.118 1.00 85.56 85 PRO A C 1
ATOM 677 O O . PRO A 1 85 ? 4.048 -18.775 -26.314 1.00 85.56 85 PRO A O 1
ATOM 680 N N . ILE A 1 86 ? 5.206 -18.091 -24.521 1.00 85.94 86 ILE A N 1
ATOM 681 C CA . ILE A 1 86 ? 5.969 -17.065 -25.236 1.00 85.94 86 ILE A CA 1
ATOM 682 C C . ILE A 1 86 ? 6.932 -17.668 -26.268 1.00 85.94 86 ILE A C 1
ATOM 684 O O . ILE A 1 86 ? 6.997 -17.184 -27.394 1.00 85.94 86 ILE A O 1
ATOM 688 N N . ASP A 1 87 ? 7.627 -18.760 -25.939 1.00 89.44 87 ASP A N 1
ATOM 689 C CA . ASP A 1 87 ? 8.537 -19.438 -26.869 1.00 89.44 87 ASP A CA 1
ATOM 690 C C . ASP A 1 87 ? 7.760 -20.059 -28.025 1.00 89.44 87 ASP A C 1
ATOM 692 O O . ASP A 1 87 ? 8.178 -19.966 -29.181 1.00 89.44 87 ASP A O 1
ATOM 696 N N . LEU A 1 88 ? 6.601 -20.648 -27.725 1.00 90.38 88 LEU A N 1
ATOM 697 C CA . LEU A 1 88 ? 5.721 -21.218 -28.735 1.00 90.38 88 LEU A CA 1
ATOM 698 C C . LEU A 1 88 ? 5.193 -20.140 -29.691 1.00 90.38 88 LEU A C 1
ATOM 700 O O . LEU A 1 88 ? 5.241 -20.328 -30.907 1.00 90.38 88 LEU A O 1
ATOM 704 N N . ALA A 1 89 ? 4.768 -18.984 -29.173 1.00 90.31 89 ALA A N 1
ATOM 705 C CA . ALA A 1 89 ? 4.330 -17.853 -29.990 1.00 90.31 89 ALA A CA 1
ATOM 706 C C . ALA A 1 89 ? 5.459 -17.315 -30.896 1.00 90.31 89 ALA A C 1
ATOM 708 O O . ALA A 1 89 ? 5.237 -17.074 -32.088 1.00 90.31 89 ALA A O 1
ATOM 709 N N . ILE A 1 90 ? 6.690 -17.208 -30.373 1.00 92.50 90 ILE A N 1
ATOM 710 C CA . ILE A 1 90 ? 7.883 -16.812 -31.145 1.00 92.50 90 ILE A CA 1
ATOM 711 C C . ILE A 1 90 ? 8.167 -17.816 -32.265 1.00 92.50 90 ILE A C 1
ATOM 713 O O . ILE A 1 90 ? 8.376 -17.422 -33.418 1.00 92.50 90 ILE A O 1
ATOM 717 N N . LEU A 1 91 ? 8.166 -19.112 -31.943 1.00 93.50 91 LEU A N 1
ATOM 718 C CA . LEU A 1 91 ? 8.418 -20.180 -32.905 1.00 93.50 91 LEU A CA 1
ATOM 719 C C . LEU A 1 91 ? 7.353 -20.200 -34.000 1.00 93.50 91 LEU A C 1
ATOM 721 O O . LEU A 1 91 ? 7.703 -20.237 -35.178 1.00 93.50 91 LEU A O 1
ATOM 725 N N . ARG A 1 92 ? 6.069 -20.102 -33.647 1.00 93.12 92 ARG A N 1
ATOM 726 C CA . ARG A 1 92 ? 4.968 -20.088 -34.618 1.00 93.12 92 ARG A CA 1
ATOM 727 C C . ARG A 1 92 ? 5.077 -18.937 -35.604 1.00 93.12 92 ARG A C 1
ATOM 729 O O . ARG A 1 92 ? 4.968 -19.146 -36.813 1.00 93.12 92 ARG A O 1
ATOM 736 N N . MET A 1 93 ? 5.354 -17.739 -35.099 1.00 93.31 93 MET A N 1
ATOM 737 C CA . MET A 1 93 ? 5.589 -16.560 -35.926 1.00 93.31 93 MET A CA 1
ATOM 738 C C . MET A 1 93 ? 6.767 -16.764 -36.888 1.00 93.31 93 MET A C 1
ATOM 740 O O . MET A 1 93 ? 6.635 -16.525 -38.091 1.00 93.31 93 MET A O 1
ATOM 744 N N . ALA A 1 94 ? 7.910 -17.223 -36.378 1.00 93.81 94 ALA A N 1
ATOM 745 C CA . ALA A 1 94 ? 9.115 -17.395 -37.181 1.00 93.81 94 ALA A CA 1
ATOM 746 C C . ALA A 1 94 ? 8.959 -18.505 -38.235 1.00 93.81 94 ALA A C 1
ATOM 748 O O . ALA A 1 94 ? 9.357 -18.322 -39.386 1.00 93.81 94 ALA A O 1
ATOM 749 N N . VAL A 1 95 ? 8.332 -19.631 -37.884 1.00 94.12 95 VAL A N 1
ATOM 750 C CA . VAL A 1 95 ? 8.038 -20.723 -38.826 1.00 94.12 95 VAL A CA 1
ATOM 751 C C . VAL A 1 95 ? 7.058 -20.267 -39.907 1.00 94.12 95 VAL A C 1
ATOM 753 O O . VAL A 1 95 ? 7.289 -20.547 -41.084 1.00 94.12 95 VAL A O 1
ATOM 756 N N . TYR A 1 96 ? 6.020 -19.506 -39.553 1.00 93.50 96 TYR A N 1
ATOM 757 C CA . TYR A 1 96 ? 5.117 -18.912 -40.539 1.00 93.50 96 TYR A CA 1
ATOM 758 C C . TYR A 1 96 ? 5.861 -18.001 -41.530 1.00 93.50 96 TYR A C 1
ATOM 760 O O . TYR A 1 96 ? 5.666 -18.111 -42.743 1.00 93.50 96 TYR A O 1
ATOM 768 N N . GLU A 1 97 ? 6.773 -17.150 -41.051 1.00 91.12 97 GLU A N 1
ATOM 769 C CA . GLU A 1 97 ? 7.598 -16.320 -41.937 1.00 91.12 97 GLU A CA 1
ATOM 770 C C . GLU A 1 97 ? 8.546 -17.143 -42.819 1.00 91.12 97 GLU A C 1
ATOM 772 O O . GLU A 1 97 ? 8.740 -16.812 -43.996 1.00 91.12 97 GLU A O 1
ATOM 777 N N . LEU A 1 98 ? 9.122 -18.230 -42.296 1.00 90.38 98 LEU A N 1
ATOM 778 C CA . LEU A 1 98 ? 9.944 -19.148 -43.087 1.00 90.38 98 LEU A CA 1
ATOM 779 C C . LEU A 1 98 ? 9.130 -19.807 -44.209 1.00 90.38 98 LEU A C 1
ATOM 781 O O . LEU A 1 98 ? 9.631 -19.881 -45.335 1.00 90.38 98 LEU A O 1
ATOM 785 N N . LEU A 1 99 ? 7.883 -20.203 -43.946 1.00 88.62 99 LEU A N 1
ATOM 786 C CA . LEU A 1 99 ? 6.983 -20.803 -44.937 1.00 88.62 99 LEU A CA 1
ATOM 787 C C . LEU A 1 99 ? 6.545 -19.808 -46.021 1.00 88.62 99 LEU A C 1
ATOM 789 O O . LEU A 1 99 ? 6.561 -20.146 -47.203 1.00 88.62 99 LEU A O 1
ATOM 793 N N . HIS A 1 100 ? 6.177 -18.583 -45.635 1.00 85.25 100 HIS A N 1
ATOM 794 C CA . HIS A 1 100 ? 5.371 -17.707 -46.500 1.00 85.25 100 HIS A CA 1
ATOM 795 C C . HIS A 1 100 ? 6.054 -16.410 -46.942 1.00 85.25 100 HIS A C 1
ATOM 797 O O . HIS A 1 100 ? 5.614 -15.772 -47.900 1.00 85.25 100 HIS A O 1
ATOM 803 N N . HIS A 1 101 ? 7.163 -16.007 -46.315 1.00 80.12 101 HIS A N 1
ATOM 804 C CA . HIS A 1 101 ? 7.884 -14.774 -46.667 1.00 80.12 101 HIS A CA 1
ATOM 805 C C . HIS A 1 101 ? 9.224 -15.073 -47.329 1.00 80.12 101 HIS A C 1
ATOM 807 O O . HIS A 1 101 ? 10.280 -14.736 -46.790 1.00 80.12 101 HIS A O 1
ATOM 813 N N . SER A 1 102 ? 9.195 -15.683 -48.519 1.00 68.12 102 SER A N 1
ATOM 814 C CA . SER A 1 102 ? 10.390 -16.116 -49.274 1.00 68.12 102 SER A CA 1
ATOM 815 C C . SER A 1 102 ? 11.415 -15.004 -49.545 1.00 68.12 102 SER A C 1
ATOM 817 O O . SER A 1 102 ? 12.601 -15.278 -49.698 1.00 68.12 102 SER A O 1
ATOM 819 N N . ARG A 1 103 ? 10.983 -13.735 -49.542 1.00 71.94 103 ARG A N 1
ATOM 820 C CA . ARG A 1 103 ? 11.852 -12.554 -49.707 1.00 71.94 103 ARG A CA 1
ATOM 821 C C . ARG A 1 103 ? 12.600 -12.137 -48.437 1.00 71.94 103 ARG A C 1
ATOM 823 O O . ARG A 1 103 ? 13.572 -11.394 -48.539 1.00 71.94 103 ARG A O 1
ATOM 830 N N . THR A 1 104 ? 12.153 -12.557 -47.252 1.00 77.31 104 THR A N 1
ATOM 831 C CA . THR A 1 104 ? 12.864 -12.278 -45.996 1.00 77.31 104 THR A CA 1
ATOM 832 C C . THR A 1 104 ? 14.002 -13.289 -45.852 1.00 77.31 104 THR A C 1
ATOM 834 O O . THR A 1 104 ? 13.716 -14.487 -45.863 1.00 77.31 104 THR A O 1
ATOM 837 N N . PRO A 1 105 ? 15.270 -12.866 -45.707 1.00 82.19 105 PRO A N 1
ATOM 838 C CA . PRO A 1 105 ? 16.377 -13.804 -45.534 1.00 82.19 105 PRO A CA 1
ATOM 839 C C . PRO A 1 105 ? 16.188 -14.684 -44.291 1.00 82.19 105 PRO A C 1
ATOM 841 O O . PRO A 1 105 ? 15.838 -14.167 -43.231 1.00 82.19 105 PRO A O 1
ATOM 844 N N . VAL A 1 106 ? 16.476 -15.986 -44.403 1.00 82.31 106 VAL A N 1
ATOM 845 C CA . VAL A 1 106 ? 16.394 -16.966 -43.293 1.00 82.31 106 VAL A CA 1
ATOM 846 C C . VAL A 1 106 ? 17.137 -16.466 -42.057 1.00 82.31 106 VAL A C 1
ATOM 848 O O . VAL A 1 106 ? 16.585 -16.435 -40.963 1.00 82.31 106 VAL A O 1
ATOM 851 N N . ALA A 1 107 ? 18.357 -15.981 -42.282 1.00 76.00 107 ALA A N 1
ATOM 852 C CA . ALA A 1 107 ? 19.202 -15.285 -41.324 1.00 76.00 107 ALA A CA 1
ATOM 853 C C . ALA A 1 107 ? 18.453 -14.301 -40.424 1.00 76.00 107 ALA A C 1
ATOM 855 O O . ALA A 1 107 ? 18.594 -14.336 -39.209 1.00 76.00 107 ALA A O 1
ATOM 856 N N . VAL A 1 108 ? 17.665 -13.428 -41.054 1.00 79.50 108 VAL A N 1
ATOM 857 C CA . VAL A 1 108 ? 16.953 -12.339 -40.392 1.00 79.50 108 VAL A CA 1
ATOM 858 C C . VAL A 1 108 ? 15.781 -12.896 -39.596 1.00 79.50 108 VAL A C 1
ATOM 860 O O . VAL A 1 108 ? 15.530 -12.438 -38.491 1.00 79.50 108 VAL A O 1
ATOM 863 N N . VAL A 1 109 ? 15.069 -13.897 -40.120 1.00 85.69 109 VAL A N 1
ATOM 864 C CA . VAL A 1 109 ? 13.964 -14.530 -39.382 1.00 85.69 109 VAL A CA 1
ATOM 865 C C . VAL A 1 109 ? 14.487 -15.206 -38.111 1.00 85.69 109 VAL A C 1
ATOM 867 O O . VAL A 1 109 ? 13.930 -14.996 -37.036 1.00 85.69 109 VAL A O 1
ATOM 870 N N . ILE A 1 110 ? 15.592 -15.952 -38.214 1.00 86.75 110 ILE A N 1
ATOM 871 C CA . ILE A 1 110 ? 16.209 -16.629 -37.066 1.00 86.75 110 ILE A CA 1
ATOM 872 C C . ILE A 1 110 ? 16.786 -15.609 -36.082 1.00 86.75 110 ILE A C 1
ATOM 874 O O . ILE A 1 110 ? 16.485 -15.686 -34.894 1.00 86.75 110 ILE A O 1
ATOM 878 N N . SER A 1 111 ? 17.580 -14.636 -36.546 1.00 79.31 111 SER A N 1
ATOM 879 C CA . SER A 1 111 ? 18.222 -13.662 -35.655 1.00 79.31 111 SER A CA 1
ATOM 880 C C . SER A 1 111 ? 17.201 -12.851 -34.865 1.00 79.31 111 SER A C 1
ATOM 882 O O . SER A 1 111 ? 17.393 -12.629 -33.672 1.00 79.31 111 SER A O 1
ATOM 884 N N . GLU A 1 112 ? 16.102 -12.447 -35.506 1.00 85.94 112 GLU A N 1
ATOM 885 C CA . GLU A 1 112 ? 15.034 -11.707 -34.838 1.00 85.94 112 GLU A CA 1
ATOM 886 C C . GLU A 1 112 ? 14.274 -12.585 -33.846 1.00 85.94 112 GLU A C 1
ATOM 888 O O . GLU A 1 112 ? 14.054 -12.155 -32.720 1.00 85.94 112 GLU A O 1
ATOM 893 N N . ALA A 1 113 ? 13.951 -13.834 -34.187 1.00 88.12 113 ALA A N 1
ATOM 894 C CA . ALA A 1 113 ? 13.300 -14.747 -33.248 1.00 88.12 113 ALA A CA 1
ATOM 895 C C . ALA A 1 113 ? 14.173 -15.055 -32.017 1.00 88.12 113 ALA A C 1
ATOM 897 O O . ALA A 1 113 ? 13.683 -15.056 -30.891 1.00 88.12 113 ALA A O 1
ATOM 898 N N . VAL A 1 114 ? 15.479 -15.264 -32.212 1.00 84.25 114 VAL A N 1
ATOM 899 C CA . VAL A 1 114 ? 16.448 -15.514 -31.129 1.00 84.25 114 VAL A CA 1
ATOM 900 C C . VAL A 1 114 ? 16.598 -14.296 -30.224 1.00 84.25 114 VAL A C 1
ATOM 902 O O . VAL A 1 114 ? 16.652 -14.441 -28.998 1.00 84.25 114 VAL A O 1
ATOM 905 N N . ARG A 1 115 ? 16.640 -13.103 -30.825 1.00 80.62 115 ARG A N 1
ATOM 906 C CA . ARG A 1 115 ? 16.670 -11.830 -30.108 1.00 80.62 115 ARG A CA 1
ATOM 907 C C . ARG A 1 115 ? 15.407 -11.644 -29.271 1.00 80.62 115 ARG A C 1
ATOM 909 O O . ARG A 1 115 ? 15.516 -11.432 -28.069 1.00 80.62 115 ARG A O 1
ATOM 916 N N . ILE A 1 116 ? 14.232 -11.809 -29.879 1.00 83.19 116 ILE A N 1
ATOM 917 C CA . ILE A 1 116 ? 12.931 -11.727 -29.203 1.00 83.19 116 ILE A CA 1
ATOM 918 C C . ILE A 1 116 ? 12.856 -12.743 -28.050 1.00 83.19 116 ILE A C 1
ATOM 920 O O . ILE A 1 116 ? 12.438 -12.392 -26.950 1.00 83.19 116 ILE A O 1
ATOM 924 N N . ALA A 1 117 ? 13.327 -13.976 -28.245 1.00 83.19 117 ALA A N 1
ATOM 925 C CA . ALA A 1 117 ? 13.363 -14.987 -27.186 1.00 83.19 117 ALA A CA 1
ATOM 926 C C . ALA A 1 117 ? 14.270 -14.588 -26.012 1.00 83.19 117 ALA A C 1
ATOM 928 O O . ALA A 1 117 ? 13.926 -14.841 -24.860 1.00 83.19 117 ALA A O 1
ATOM 929 N N . GLY A 1 118 ? 15.403 -13.936 -26.288 1.00 76.25 118 GLY A N 1
ATOM 930 C CA . GLY A 1 118 ? 16.290 -13.409 -25.245 1.00 76.25 118 GLY A CA 1
ATOM 931 C C . GLY A 1 118 ? 15.709 -12.201 -24.511 1.00 76.25 118 GLY A C 1
ATOM 932 O O . GLY A 1 118 ? 16.084 -11.928 -23.375 1.00 76.25 118 GLY A O 1
ATOM 933 N N . GLU A 1 119 ? 14.783 -11.483 -25.146 1.00 76.25 119 GLU A N 1
ATOM 934 C CA . GLU A 1 119 ? 14.095 -10.341 -24.551 1.00 76.25 119 GLU A CA 1
ATOM 935 C C . GLU A 1 119 ? 12.899 -10.764 -23.685 1.00 76.25 119 GLU A C 1
ATOM 937 O O . GLU A 1 119 ? 12.749 -10.253 -22.576 1.00 76.25 119 GLU A O 1
ATOM 942 N N . PHE A 1 120 ? 12.051 -11.683 -24.147 1.00 73.81 120 PHE A N 1
ATOM 943 C CA . PHE A 1 120 ? 10.765 -11.970 -23.489 1.00 73.81 120 PHE A CA 1
ATOM 944 C C . PHE A 1 120 ? 10.696 -13.300 -22.738 1.00 73.81 120 PHE A C 1
ATOM 946 O O . PHE A 1 120 ? 9.723 -13.528 -22.022 1.00 73.81 120 PHE A O 1
ATOM 953 N N . SER A 1 121 ? 11.696 -14.171 -22.872 1.00 80.56 121 SER A N 1
ATOM 954 C CA . SER A 1 121 ? 11.668 -15.512 -22.284 1.00 80.56 121 SER A CA 1
ATOM 955 C C . SER A 1 121 ? 12.846 -15.764 -21.331 1.00 80.56 121 SER A C 1
ATOM 957 O O . SER A 1 121 ? 13.443 -14.838 -20.784 1.00 80.56 121 SER A O 1
ATOM 959 N N . THR A 1 122 ? 13.148 -17.032 -21.052 1.00 73.69 122 THR A N 1
ATOM 960 C CA . THR A 1 122 ? 14.215 -17.465 -20.132 1.00 73.69 122 THR A CA 1
ATOM 961 C C . THR A 1 122 ? 15.613 -17.407 -20.763 1.00 73.69 122 THR A C 1
ATOM 963 O O . THR A 1 122 ? 15.750 -17.407 -21.986 1.00 73.69 122 THR A O 1
ATOM 966 N N . GLU A 1 123 ? 16.664 -17.464 -19.937 1.00 60.91 123 GLU A N 1
ATOM 967 C CA . GLU A 1 123 ? 18.080 -17.439 -20.357 1.00 60.91 123 GLU A CA 1
ATOM 968 C C . GLU A 1 123 ? 18.457 -18.550 -21.364 1.00 60.91 123 GLU A C 1
ATOM 970 O O . GLU A 1 123 ? 19.367 -18.389 -22.177 1.00 60.91 123 GLU A O 1
ATOM 975 N N . HIS A 1 124 ? 17.737 -19.677 -21.368 1.00 74.00 124 HIS A N 1
ATOM 976 C CA . HIS A 1 124 ? 17.987 -20.795 -22.287 1.00 74.00 124 HIS A CA 1
ATOM 977 C C . HIS A 1 124 ? 17.185 -20.717 -23.598 1.00 74.00 124 HIS A C 1
ATOM 979 O O . HIS A 1 124 ? 17.476 -21.455 -24.546 1.00 74.00 124 HIS A O 1
ATOM 985 N N . SER A 1 125 ? 16.218 -19.803 -23.691 1.00 80.50 125 SER A N 1
ATOM 986 C CA . SER A 1 125 ? 15.229 -19.764 -24.778 1.00 80.50 125 SER A CA 1
ATOM 987 C C . SER A 1 125 ? 15.834 -19.317 -26.098 1.00 80.50 125 SER A C 1
ATOM 989 O O . SER A 1 125 ? 15.542 -19.910 -27.130 1.00 80.50 125 SER A O 1
ATOM 991 N N . SER A 1 126 ? 16.764 -18.356 -26.089 1.00 82.75 126 SER A N 1
ATOM 992 C CA . SER A 1 126 ? 17.482 -17.941 -27.303 1.00 82.75 126 SER A CA 1
ATOM 993 C C . SER A 1 126 ? 18.188 -19.114 -27.979 1.00 82.75 126 SER A C 1
ATOM 995 O O . SER A 1 126 ? 18.118 -19.266 -29.197 1.00 82.75 126 SER A O 1
ATOM 997 N N . ARG A 1 127 ? 18.840 -19.981 -27.192 1.00 79.25 127 ARG A N 1
ATOM 998 C CA . ARG A 1 127 ? 19.550 -21.156 -27.713 1.00 79.25 127 ARG A CA 1
ATOM 999 C C . ARG A 1 127 ? 18.580 -22.218 -28.225 1.00 79.25 127 ARG A C 1
ATOM 1001 O O . ARG A 1 127 ? 18.835 -22.804 -29.275 1.00 79.25 127 ARG A O 1
ATOM 1008 N N . PHE A 1 128 ? 17.490 -22.446 -27.497 1.00 86.75 128 PHE A N 1
ATOM 1009 C CA . PHE A 1 128 ? 16.439 -23.382 -27.887 1.00 86.75 128 PHE A CA 1
ATOM 1010 C C . PHE A 1 128 ? 15.758 -22.954 -29.197 1.00 86.75 128 PHE A C 1
ATOM 1012 O O . PHE A 1 128 ? 15.782 -23.705 -30.172 1.00 86.75 128 PHE A O 1
ATOM 1019 N N . VAL A 1 129 ? 15.259 -21.716 -29.260 1.00 88.81 129 VAL A N 1
ATOM 1020 C CA . VAL A 1 129 ? 14.620 -21.129 -30.449 1.00 88.81 129 VAL A CA 1
ATOM 1021 C C . VAL A 1 129 ? 15.564 -21.152 -31.650 1.00 88.81 129 VAL A C 1
ATOM 1023 O O . VAL A 1 129 ? 15.154 -21.545 -32.742 1.00 88.81 129 VAL A O 1
ATOM 1026 N N . ASN A 1 130 ? 16.846 -20.823 -31.453 1.00 88.25 130 ASN A N 1
ATOM 1027 C CA . ASN A 1 130 ? 17.851 -20.912 -32.512 1.00 88.25 130 ASN A CA 1
ATOM 1028 C C . ASN A 1 130 ? 17.975 -22.337 -33.079 1.00 88.25 130 ASN A C 1
ATOM 1030 O O . ASN A 1 130 ? 17.996 -22.515 -34.294 1.00 88.25 130 ASN A O 1
ATOM 1034 N N . GLY A 1 131 ? 18.048 -23.354 -32.212 1.00 86.50 131 GLY A N 1
ATOM 1035 C CA . GLY A 1 131 ? 18.194 -24.754 -32.625 1.00 86.50 131 GLY A CA 1
ATOM 1036 C C . GLY A 1 131 ? 16.983 -25.285 -33.398 1.00 86.50 131 GLY A C 1
ATOM 1037 O O . GLY A 1 131 ? 17.144 -25.916 -34.447 1.00 86.50 131 GLY A O 1
ATOM 1038 N N . VAL A 1 132 ? 15.775 -24.975 -32.920 1.00 90.50 132 VAL A N 1
ATOM 1039 C CA . VAL A 1 132 ? 14.524 -25.354 -33.594 1.00 90.50 132 VAL A CA 1
ATOM 1040 C C . VAL A 1 132 ? 14.437 -24.680 -34.963 1.00 90.50 132 VAL A C 1
ATOM 1042 O O . VAL A 1 132 ? 14.250 -25.359 -35.972 1.00 90.50 132 VAL A O 1
ATOM 1045 N N . LEU A 1 133 ? 14.642 -23.362 -35.040 1.00 92.31 133 LEU A N 1
ATOM 1046 C CA . LEU A 1 133 ? 14.499 -22.629 -36.301 1.00 92.31 133 LEU A CA 1
ATOM 1047 C C . LEU A 1 133 ? 15.604 -22.933 -37.313 1.00 92.31 133 LEU A C 1
ATOM 1049 O O . LEU A 1 133 ? 15.319 -22.934 -38.507 1.00 92.31 133 LEU A O 1
ATOM 1053 N N . ALA A 1 134 ? 16.828 -23.238 -36.876 1.00 86.00 134 ALA A N 1
ATOM 1054 C CA . ALA A 1 134 ? 17.880 -23.716 -37.772 1.00 86.00 134 ALA A CA 1
ATOM 1055 C C . ALA A 1 134 ? 17.490 -25.049 -38.433 1.00 86.00 134 ALA A C 1
ATOM 1057 O O . ALA A 1 134 ? 17.636 -25.208 -39.646 1.00 86.00 134 ALA A O 1
ATOM 1058 N N . THR A 1 135 ? 16.921 -25.974 -37.652 1.00 90.44 135 THR A N 1
ATOM 1059 C CA . THR A 1 135 ? 16.420 -27.266 -38.150 1.00 90.44 135 THR A CA 1
ATOM 1060 C C . THR A 1 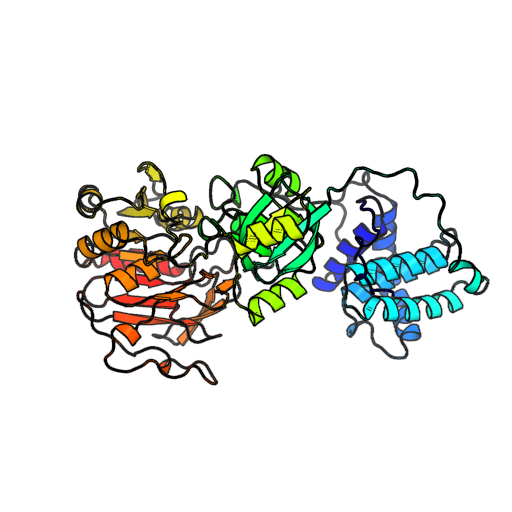135 ? 15.271 -27.067 -39.141 1.00 90.44 135 THR A C 1
ATOM 1062 O O . THR A 1 135 ? 15.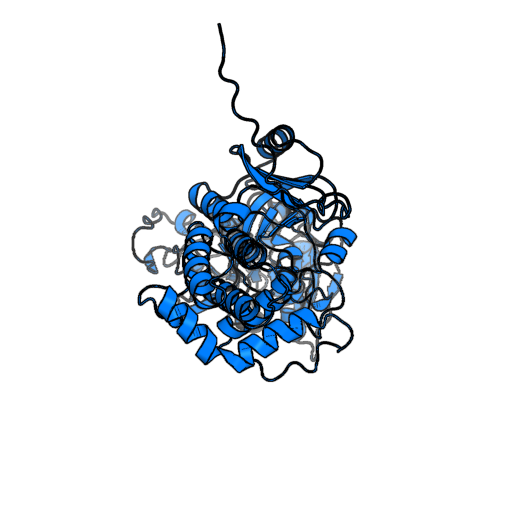304 -27.602 -40.249 1.00 90.44 135 THR A O 1
ATOM 1065 N N . VAL A 1 136 ? 14.286 -26.237 -38.783 1.00 91.81 136 VAL A N 1
ATOM 1066 C CA . VAL A 1 136 ? 13.136 -25.925 -39.645 1.00 91.81 136 VAL A CA 1
ATOM 1067 C C . VAL A 1 136 ? 13.566 -25.219 -40.934 1.00 91.81 136 VAL A C 1
ATOM 1069 O O . VAL A 1 136 ? 13.085 -25.558 -42.017 1.00 91.81 136 VAL A O 1
ATOM 1072 N N . ALA A 1 137 ? 14.489 -24.261 -40.853 1.00 88.25 137 ALA A N 1
ATOM 1073 C CA . ALA A 1 137 ? 15.004 -23.560 -42.021 1.00 88.25 137 ALA A CA 1
ATOM 1074 C C . ALA A 1 137 ? 15.691 -24.513 -43.009 1.00 88.25 137 ALA A C 1
ATOM 1076 O O . ALA A 1 137 ? 15.465 -24.384 -44.211 1.00 88.25 137 ALA A O 1
ATOM 1077 N N . GLY A 1 138 ? 16.441 -25.504 -42.511 1.00 82.88 138 GLY A N 1
ATOM 1078 C CA . GLY A 1 138 ? 17.050 -26.549 -43.337 1.00 82.88 138 GLY A CA 1
ATOM 1079 C C . GLY A 1 138 ? 16.034 -27.410 -44.097 1.00 82.88 138 GLY A C 1
ATOM 1080 O O . GLY A 1 138 ? 16.349 -27.927 -45.164 1.00 82.88 138 GLY A O 1
ATOM 1081 N N . TRP A 1 139 ? 14.801 -27.536 -43.595 1.00 89.69 139 TRP A N 1
ATOM 1082 C CA . TRP A 1 139 ? 13.722 -28.245 -44.293 1.00 89.69 139 TRP A CA 1
ATOM 1083 C C . TRP A 1 139 ? 12.985 -27.373 -45.303 1.00 89.69 139 TRP A C 1
ATOM 1085 O O . TRP A 1 139 ? 12.600 -27.853 -46.366 1.00 89.69 139 TRP A O 1
ATOM 1095 N N . ILE A 1 140 ? 12.738 -26.110 -44.953 1.00 84.69 140 ILE A N 1
ATOM 1096 C CA . ILE A 1 140 ? 11.851 -25.228 -45.722 1.00 84.69 140 ILE A CA 1
ATOM 1097 C C . ILE A 1 140 ? 12.616 -24.478 -46.816 1.00 84.69 140 ILE A C 1
ATOM 1099 O O . ILE A 1 140 ? 12.057 -24.226 -47.883 1.00 84.69 140 ILE A O 1
ATOM 1103 N N . ARG A 1 141 ? 13.878 -24.099 -46.575 1.00 80.56 141 ARG A N 1
ATOM 1104 C CA . ARG A 1 141 ? 14.693 -23.330 -47.528 1.00 80.56 141 ARG A CA 1
ATOM 1105 C C . ARG A 1 141 ? 16.148 -23.840 -47.595 1.00 80.56 141 ARG A C 1
ATOM 1107 O O . ARG A 1 141 ? 17.049 -23.158 -47.104 1.00 80.56 141 ARG A O 1
ATOM 1114 N N . PRO A 1 142 ? 16.383 -25.016 -48.208 1.00 63.50 142 PRO A N 1
ATOM 1115 C CA . PRO A 1 142 ? 17.669 -25.723 -48.173 1.00 63.50 142 PRO A CA 1
ATOM 1116 C C . PRO A 1 142 ? 18.821 -25.032 -48.929 1.00 63.50 142 PRO A C 1
ATOM 1118 O O . PRO A 1 142 ? 19.975 -25.285 -48.609 1.00 63.50 142 PRO A O 1
ATOM 1121 N N . ASP A 1 143 ? 18.537 -24.122 -49.870 1.00 60.75 143 ASP A N 1
ATOM 1122 C CA . ASP A 1 143 ? 19.558 -23.430 -50.686 1.00 60.75 143 ASP A CA 1
ATOM 1123 C C . ASP A 1 143 ? 20.200 -22.201 -49.997 1.00 60.75 143 ASP A C 1
ATOM 1125 O O . ASP A 1 143 ? 20.902 -21.412 -50.634 1.00 60.75 143 ASP A O 1
ATOM 1129 N N . HIS A 1 144 ? 19.945 -21.981 -48.702 1.00 57.19 144 HIS A N 1
ATOM 1130 C CA . HIS A 1 144 ? 20.516 -20.853 -47.963 1.00 57.19 144 HIS A CA 1
ATOM 1131 C C . HIS A 1 144 ? 21.819 -21.227 -47.249 1.00 57.19 144 HIS A C 1
ATOM 1133 O O . HIS A 1 144 ? 21.835 -22.032 -46.324 1.00 57.19 144 HIS A O 1
ATOM 1139 N N . ASP A 1 145 ? 22.895 -20.548 -47.640 1.00 49.91 145 ASP A N 1
ATOM 1140 C CA . ASP A 1 145 ? 24.239 -20.687 -47.081 1.00 49.91 145 ASP A CA 1
ATOM 1141 C C . ASP A 1 145 ? 24.291 -20.156 -45.629 1.00 49.91 145 ASP A C 1
ATOM 1143 O O . ASP A 1 145 ? 24.447 -18.955 -45.374 1.00 49.91 145 ASP A O 1
ATOM 1147 N N . ALA A 1 146 ? 24.064 -21.045 -44.657 1.00 45.41 146 ALA A N 1
ATOM 1148 C CA . ALA A 1 146 ? 23.908 -20.711 -43.238 1.00 45.41 146 ALA A CA 1
ATOM 1149 C C . ALA A 1 146 ? 25.177 -20.099 -42.602 1.00 45.41 146 ALA A C 1
ATOM 1151 O O . ALA A 1 146 ? 25.076 -19.354 -41.625 1.00 45.41 146 ALA A O 1
ATOM 1152 N N . GLU A 1 147 ? 26.362 -20.346 -43.172 1.00 39.34 147 GLU A N 1
ATOM 1153 C CA . GLU A 1 147 ? 27.646 -19.848 -42.653 1.00 39.34 147 GLU A CA 1
ATOM 1154 C C . GLU A 1 147 ? 27.934 -18.376 -43.004 1.00 39.34 147 GLU A C 1
ATOM 1156 O O . GLU A 1 147 ? 28.571 -17.667 -42.221 1.00 39.34 147 GLU A O 1
ATOM 1161 N N . ALA A 1 148 ? 27.403 -17.847 -44.113 1.00 41.34 148 ALA A N 1
ATOM 1162 C CA . ALA A 1 148 ? 27.665 -16.467 -44.555 1.00 41.34 148 ALA A CA 1
ATOM 1163 C C . ALA A 1 148 ? 26.957 -15.386 -43.701 1.00 41.34 148 ALA A C 1
ATOM 1165 O O . ALA A 1 148 ? 27.208 -14.184 -43.843 1.00 41.34 148 ALA A O 1
ATOM 1166 N N . VAL A 1 149 ? 26.064 -15.808 -42.806 1.00 43.75 149 VAL A N 1
ATOM 1167 C CA . VAL A 1 149 ? 25.157 -14.959 -42.022 1.00 43.75 149 VAL A CA 1
ATOM 1168 C C . VAL A 1 149 ? 25.811 -14.378 -40.768 1.00 43.75 149 VAL A C 1
ATOM 1170 O O . VAL A 1 149 ? 25.468 -13.274 -40.347 1.00 43.75 149 VAL A O 1
ATOM 1173 N N . LEU A 1 150 ? 26.793 -15.069 -40.193 1.00 41.47 150 LEU A N 1
ATOM 1174 C CA . LEU A 1 150 ? 27.388 -14.685 -38.909 1.00 41.47 150 LEU A CA 1
ATOM 1175 C C . LEU A 1 150 ? 28.327 -13.465 -38.996 1.00 41.47 150 LEU A C 1
ATOM 1177 O O . LEU A 1 150 ? 28.724 -12.934 -37.961 1.00 41.47 150 LEU A O 1
ATOM 1181 N N . GLN A 1 151 ? 28.682 -12.991 -40.200 1.00 36.69 151 GLN A N 1
ATOM 1182 C CA . GLN A 1 151 ? 29.774 -12.018 -40.379 1.00 36.69 151 GLN A CA 1
ATOM 1183 C C . GLN A 1 151 ? 29.404 -10.659 -41.004 1.00 36.69 151 GLN A C 1
ATOM 1185 O O . GLN A 1 151 ? 30.283 -9.807 -41.147 1.00 36.69 151 GLN A O 1
ATOM 1190 N N . ARG A 1 152 ? 28.139 -10.373 -41.348 1.00 36.19 152 ARG A N 1
ATOM 1191 C CA . ARG A 1 152 ? 27.769 -9.075 -41.960 1.00 36.19 152 ARG A CA 1
ATOM 1192 C C . ARG A 1 152 ? 27.011 -8.159 -40.994 1.00 36.19 152 ARG A C 1
ATOM 1194 O O . ARG A 1 152 ? 25.845 -8.382 -40.693 1.00 36.19 152 ARG A O 1
ATOM 1201 N N . LYS A 1 153 ? 27.660 -7.066 -40.564 1.00 34.28 153 LYS A N 1
ATOM 1202 C CA . LYS A 1 153 ? 27.002 -5.940 -39.873 1.00 34.28 153 LYS A CA 1
ATOM 1203 C C . LYS A 1 153 ? 26.068 -5.207 -40.847 1.00 34.28 153 LYS A C 1
ATOM 1205 O O . LYS A 1 153 ? 26.499 -4.777 -41.914 1.00 34.28 153 LYS A O 1
ATOM 1210 N N . SER A 1 154 ? 24.794 -5.076 -40.478 1.00 31.86 154 SER A N 1
ATOM 1211 C CA . SER A 1 154 ? 23.747 -4.470 -41.311 1.00 31.86 154 SER A CA 1
ATOM 1212 C C . SER A 1 154 ? 23.952 -2.953 -41.518 1.00 31.86 154 SER A C 1
ATOM 1214 O O . SER A 1 154 ? 24.167 -2.232 -40.541 1.00 31.86 154 SER A O 1
ATOM 1216 N N . PRO A 1 155 ? 23.812 -2.432 -42.755 1.00 29.25 155 PRO A N 1
ATOM 1217 C CA . PRO A 1 155 ? 23.947 -1.008 -43.076 1.00 29.25 155 PRO A CA 1
ATOM 1218 C C . PRO A 1 155 ? 22.748 -0.128 -42.658 1.00 29.25 155 PRO A C 1
ATOM 1220 O O . PRO A 1 155 ? 22.763 1.079 -42.891 1.00 29.25 155 PRO A O 1
ATOM 1223 N N . PHE A 1 156 ? 21.719 -0.681 -42.006 1.00 34.91 156 PHE A N 1
ATOM 1224 C CA . PHE A 1 156 ? 20.520 0.068 -41.589 1.00 34.91 156 PHE A CA 1
ATOM 1225 C C . PHE A 1 156 ? 20.632 0.783 -40.227 1.00 34.91 156 PHE A C 1
ATOM 1227 O O . PHE A 1 156 ? 19.739 1.548 -39.865 1.00 34.91 156 PHE A O 1
ATOM 1234 N N . ALA A 1 157 ? 21.740 0.614 -39.497 1.00 35.69 157 ALA A N 1
ATOM 1235 C CA . ALA A 1 157 ? 21.940 1.176 -38.153 1.00 35.69 157 ALA A CA 1
ATOM 1236 C C . ALA A 1 157 ? 21.996 2.721 -38.088 1.00 35.69 157 ALA A C 1
ATOM 1238 O O . ALA A 1 157 ? 21.932 3.304 -37.009 1.00 35.69 157 ALA A O 1
ATOM 1239 N N . ALA A 1 158 ? 22.130 3.414 -39.223 1.00 31.88 158 ALA A N 1
ATOM 1240 C CA . ALA A 1 158 ? 22.471 4.836 -39.225 1.00 31.88 158 ALA A CA 1
ATOM 1241 C C . ALA A 1 158 ? 21.275 5.808 -39.146 1.00 31.88 158 ALA A C 1
ATOM 1243 O O . ALA A 1 158 ? 21.504 7.005 -38.975 1.00 31.88 158 ALA A O 1
ATOM 1244 N N . ARG A 1 159 ? 20.012 5.362 -39.279 1.00 30.38 159 ARG A N 1
ATOM 1245 C CA . ARG A 1 159 ? 18.904 6.298 -39.591 1.00 30.38 159 ARG A CA 1
ATOM 1246 C C . ARG A 1 159 ? 17.680 6.314 -38.661 1.00 30.38 159 ARG A C 1
ATOM 1248 O O . ARG A 1 159 ? 16.731 7.031 -38.961 1.00 30.38 159 ARG A O 1
ATOM 1255 N N . ARG A 1 160 ? 17.688 5.627 -37.513 1.00 35.56 160 ARG A N 1
ATOM 1256 C CA . ARG A 1 160 ? 16.585 5.671 -36.528 1.00 35.56 160 ARG A CA 1
ATOM 1257 C C . ARG A 1 160 ? 17.107 5.922 -35.115 1.00 35.56 160 ARG A C 1
ATOM 1259 O O . ARG A 1 160 ? 17.549 5.026 -34.427 1.00 35.56 160 ARG A O 1
ATOM 1266 N N . ARG A 1 161 ? 17.084 7.183 -34.685 1.00 35.12 161 ARG A N 1
ATOM 1267 C CA . ARG A 1 161 ? 17.347 7.606 -33.301 1.00 35.12 161 ARG A CA 1
ATOM 1268 C C . ARG A 1 161 ? 16.267 8.606 -32.891 1.00 35.12 161 ARG A C 1
ATOM 1270 O O . ARG A 1 161 ? 16.513 9.809 -32.883 1.00 35.12 161 ARG A O 1
ATOM 1277 N N . ARG A 1 162 ? 15.076 8.137 -32.515 1.00 42.09 162 ARG A N 1
ATOM 1278 C CA . ARG A 1 162 ? 14.330 8.846 -31.463 1.00 42.09 162 ARG A CA 1
ATOM 1279 C C . ARG A 1 162 ? 14.939 8.344 -30.154 1.00 42.09 162 ARG A C 1
ATOM 1281 O O . ARG A 1 162 ? 14.786 7.183 -29.809 1.00 42.09 162 ARG A O 1
ATOM 1288 N N . ARG A 1 163 ? 15.778 9.181 -29.534 1.00 50.56 163 ARG A N 1
ATOM 1289 C CA . ARG A 1 163 ? 16.666 8.829 -28.412 1.00 50.56 163 ARG A CA 1
ATOM 1290 C C . ARG A 1 163 ? 15.855 8.313 -27.216 1.00 50.56 163 ARG A C 1
ATOM 1292 O O . ARG A 1 163 ? 15.329 9.121 -26.458 1.00 50.56 163 ARG A O 1
ATOM 1299 N N . ALA A 1 164 ? 15.779 6.996 -27.028 1.00 68.31 164 ALA A N 1
ATOM 1300 C CA . ALA A 1 164 ? 15.392 6.435 -25.741 1.00 68.31 164 ALA A CA 1
ATOM 1301 C C . ALA A 1 164 ? 16.421 6.899 -24.700 1.00 68.31 164 ALA A C 1
ATOM 1303 O O . ALA A 1 164 ? 17.618 6.655 -24.859 1.00 68.31 164 ALA A O 1
ATOM 1304 N N . THR A 1 165 ? 15.974 7.623 -23.676 1.00 85.56 165 THR A N 1
ATOM 1305 C CA . THR A 1 165 ? 16.859 8.052 -22.592 1.00 85.56 165 THR A CA 1
ATOM 1306 C C . THR A 1 165 ? 17.170 6.841 -21.721 1.00 85.56 165 THR A C 1
ATOM 1308 O O . THR A 1 165 ? 16.246 6.182 -21.243 1.00 85.56 165 THR A O 1
ATOM 1311 N N . ALA A 1 166 ? 18.453 6.537 -21.529 1.00 88.81 166 ALA A N 1
ATOM 1312 C CA . ALA A 1 166 ? 18.877 5.482 -20.615 1.00 88.81 166 ALA A CA 1
ATOM 1313 C C . ALA A 1 166 ? 18.395 5.793 -19.189 1.00 88.81 166 ALA A C 1
ATOM 1315 O O . ALA A 1 166 ? 18.503 6.935 -18.731 1.00 88.81 166 ALA A O 1
ATOM 1316 N N . GLY A 1 167 ? 17.847 4.779 -18.529 1.00 93.69 167 GLY A N 1
ATOM 1317 C CA . GLY A 1 167 ? 17.448 4.812 -17.130 1.00 93.69 167 GLY A CA 1
ATOM 1318 C C . GLY A 1 167 ? 18.255 3.793 -16.337 1.00 93.69 167 GLY A C 1
ATOM 1319 O O . GLY A 1 167 ? 18.568 2.720 -16.851 1.00 93.69 167 GLY A O 1
ATOM 1320 N N . LEU A 1 168 ? 18.592 4.129 -15.100 1.00 95.75 168 LEU A N 1
ATOM 1321 C CA . LEU A 1 168 ? 19.272 3.236 -14.168 1.00 95.75 168 LEU A CA 1
ATOM 1322 C C . LEU A 1 168 ? 18.489 3.177 -12.860 1.00 95.75 168 LEU A C 1
ATOM 1324 O O . LEU A 1 168 ? 17.874 4.168 -12.467 1.00 95.75 168 LEU A O 1
ATOM 1328 N N . LEU A 1 169 ? 18.550 2.030 -12.194 1.00 98.38 169 LEU A N 1
ATOM 1329 C CA . LEU A 1 169 ? 18.220 1.864 -10.784 1.00 98.38 169 LEU A CA 1
ATOM 1330 C C . LEU A 1 169 ? 19.430 1.249 -10.086 1.00 98.38 169 LEU A C 1
ATOM 1332 O O . LEU A 1 169 ? 20.014 0.292 -10.598 1.00 98.38 169 LEU A O 1
ATOM 1336 N N . VAL A 1 170 ? 19.795 1.801 -8.935 1.00 98.44 170 VAL A N 1
ATOM 1337 C CA . VAL A 1 170 ? 20.866 1.295 -8.078 1.00 98.44 170 VAL A CA 1
ATOM 1338 C C . VAL A 1 170 ? 20.325 1.137 -6.666 1.00 98.44 170 VAL A C 1
ATOM 1340 O O . VAL A 1 170 ? 19.751 2.074 -6.112 1.00 98.44 170 VAL A O 1
ATOM 1343 N N . THR A 1 171 ? 20.460 -0.056 -6.098 1.00 98.38 171 THR A N 1
ATOM 1344 C CA . THR A 1 171 ? 20.080 -0.334 -4.708 1.00 98.38 171 THR A CA 1
ATOM 1345 C C . THR A 1 171 ? 21.189 0.096 -3.748 1.00 98.38 171 THR A C 1
ATOM 1347 O O . THR A 1 171 ? 22.351 0.210 -4.137 1.00 98.38 171 THR A O 1
ATOM 1350 N N . ALA A 1 172 ? 20.855 0.318 -2.476 1.00 97.06 172 ALA A N 1
ATOM 1351 C CA . ALA A 1 172 ? 21.816 0.739 -1.454 1.00 97.06 172 ALA A CA 1
ATOM 1352 C C . ALA A 1 172 ? 22.958 -0.268 -1.222 1.00 97.06 172 ALA A C 1
ATOM 1354 O O . ALA A 1 172 ? 24.020 0.116 -0.741 1.00 97.06 172 ALA A O 1
ATOM 1355 N N . ASP A 1 173 ? 22.766 -1.542 -1.577 1.00 96.12 173 ASP A N 1
ATOM 1356 C CA . ASP A 1 173 ? 23.814 -2.566 -1.542 1.00 96.12 173 ASP A CA 1
ATOM 1357 C C . ASP A 1 173 ? 24.629 -2.675 -2.846 1.00 96.12 173 ASP A C 1
ATOM 1359 O O . ASP A 1 173 ? 25.512 -3.526 -2.955 1.00 96.12 173 ASP A O 1
ATOM 1363 N N . GLY A 1 174 ? 24.384 -1.781 -3.809 1.00 93.88 174 GLY A N 1
ATOM 1364 C CA . GLY A 1 174 ? 25.203 -1.589 -5.005 1.00 93.88 174 GLY A CA 1
ATOM 1365 C C . GLY A 1 174 ? 24.772 -2.387 -6.236 1.00 93.88 174 GLY A C 1
ATOM 1366 O O . GLY A 1 174 ? 25.472 -2.339 -7.250 1.00 93.88 174 GLY A O 1
ATOM 1367 N N . GLU A 1 175 ? 23.644 -3.104 -6.201 1.00 96.94 175 GLU A N 1
ATOM 1368 C CA . GLU A 1 175 ? 23.129 -3.782 -7.393 1.00 96.94 175 GLU A CA 1
ATOM 1369 C C . GLU A 1 175 ? 22.605 -2.768 -8.414 1.00 96.94 175 GLU A C 1
ATOM 1371 O O . GLU A 1 175 ? 21.791 -1.897 -8.105 1.00 96.94 175 GLU A O 1
ATOM 1376 N N . VAL A 1 176 ? 23.055 -2.913 -9.662 1.00 95.06 176 VAL A N 1
ATOM 1377 C CA . VAL A 1 176 ? 22.718 -2.007 -10.765 1.00 95.06 176 VAL A CA 1
ATOM 1378 C C . VAL A 1 176 ? 21.784 -2.694 -11.754 1.00 95.06 176 VAL A C 1
ATOM 1380 O O . VAL A 1 176 ? 22.052 -3.802 -12.234 1.00 95.06 176 VAL A O 1
ATOM 1383 N N . PHE A 1 177 ? 20.719 -1.986 -12.115 1.00 96.25 177 PHE A N 1
ATOM 1384 C CA . PHE A 1 177 ? 19.709 -2.411 -13.073 1.00 96.25 177 PHE A CA 1
ATOM 1385 C C . PHE A 1 177 ? 19.576 -1.365 -14.181 1.00 96.25 177 PHE A C 1
ATOM 1387 O O . PHE A 1 177 ? 19.264 -0.201 -13.931 1.00 96.25 177 PHE A O 1
ATOM 1394 N N . GLY A 1 178 ? 19.829 -1.790 -15.419 1.00 88.88 178 GLY A N 1
ATOM 1395 C CA . GLY A 1 178 ? 19.750 -0.938 -16.601 1.00 88.88 178 GLY A CA 1
ATOM 1396 C C . GLY A 1 178 ? 18.406 -1.039 -17.309 1.00 88.88 178 GLY A C 1
ATOM 1397 O O . GLY A 1 178 ? 17.853 -2.128 -17.453 1.00 88.88 178 GLY A O 1
ATOM 1398 N N . GLY A 1 179 ? 17.908 0.096 -17.789 1.00 91.81 179 GLY A N 1
ATOM 1399 C CA . GLY A 1 179 ? 16.677 0.175 -18.559 1.00 91.81 179 GLY A CA 1
ATOM 1400 C C . GLY A 1 179 ? 16.567 1.472 -19.353 1.00 91.81 179 GLY A C 1
ATOM 1401 O O . GLY A 1 179 ? 17.555 2.132 -19.691 1.00 91.81 179 GLY A O 1
ATOM 1402 N N . TRP A 1 180 ? 15.335 1.859 -19.652 1.00 93.12 180 TRP A N 1
ATOM 1403 C CA . TRP A 1 180 ? 15.011 3.073 -20.388 1.00 93.12 180 TRP A CA 1
ATOM 1404 C C . TRP A 1 180 ? 13.931 3.858 -19.666 1.00 93.12 180 TRP A C 1
ATOM 1406 O O . TRP A 1 180 ? 12.970 3.288 -19.157 1.00 93.12 180 TRP A O 1
ATOM 1416 N N . SER A 1 181 ? 14.051 5.177 -19.692 1.00 94.25 181 SER A N 1
ATOM 1417 C CA . SER A 1 181 ? 13.020 6.064 -19.169 1.00 94.25 181 SER A CA 1
ATOM 1418 C C . SER A 1 181 ? 11.716 5.932 -19.963 1.00 94.25 181 SER A C 1
ATOM 1420 O O . SER A 1 181 ? 11.739 5.865 -21.200 1.00 94.25 181 SER A O 1
ATOM 1422 N N . VAL A 1 182 ? 10.601 5.885 -19.235 1.00 93.75 182 VAL A N 1
ATOM 1423 C CA . VAL A 1 182 ? 9.214 5.927 -19.747 1.00 93.75 182 VAL A CA 1
ATOM 1424 C C . VAL A 1 182 ? 8.341 6.908 -18.958 1.00 93.75 182 VAL A C 1
ATOM 1426 O O . VAL A 1 182 ? 7.125 6.907 -19.095 1.00 93.75 182 VAL A O 1
ATOM 1429 N N . GLY A 1 183 ? 8.960 7.753 -18.137 1.00 93.56 183 GLY A N 1
ATOM 1430 C CA . GLY A 1 183 ? 8.296 8.826 -17.407 1.00 93.56 183 GLY A CA 1
ATOM 1431 C C . GLY A 1 183 ? 9.128 10.100 -17.460 1.00 93.56 183 GLY A C 1
ATOM 1432 O O . GLY A 1 183 ? 9.924 10.314 -18.381 1.00 93.56 183 GLY A O 1
ATOM 1433 N N . SER A 1 184 ? 8.992 10.925 -16.431 1.00 93.50 184 SER A N 1
ATOM 1434 C CA . SER A 1 184 ? 9.761 12.154 -16.283 1.00 93.50 184 SER A CA 1
ATOM 1435 C C . SER A 1 184 ? 11.264 11.895 -16.198 1.00 93.50 184 SER A C 1
ATOM 1437 O O . SER A 1 184 ? 11.738 10.922 -15.606 1.00 93.50 184 SER A O 1
ATOM 1439 N N . ARG A 1 185 ? 12.031 12.805 -16.804 1.00 90.69 185 ARG A N 1
ATOM 1440 C CA . ARG A 1 185 ? 13.487 12.854 -16.644 1.00 90.69 185 ARG A CA 1
ATOM 1441 C C . ARG A 1 185 ? 13.820 13.427 -15.275 1.00 90.69 185 ARG A C 1
ATOM 1443 O O . ARG A 1 185 ? 13.195 14.388 -14.845 1.00 90.69 185 ARG A O 1
ATOM 1450 N N . GLY A 1 186 ? 14.850 12.883 -14.650 1.00 93.25 186 GLY A N 1
ATOM 1451 C CA . GLY A 1 186 ? 15.282 13.279 -13.316 1.00 93.25 186 GLY A CA 1
ATOM 1452 C C . GLY A 1 186 ? 15.769 12.072 -12.538 1.00 93.25 186 GLY A C 1
ATOM 1453 O O . GLY A 1 186 ? 16.019 11.015 -13.125 1.00 93.25 186 GLY A O 1
ATOM 1454 N N . THR A 1 187 ? 15.896 12.243 -11.231 1.00 96.50 187 THR A N 1
ATOM 1455 C CA . THR A 1 187 ? 16.219 11.179 -10.286 1.00 96.50 187 THR A CA 1
ATOM 1456 C C . THR A 1 187 ? 15.265 11.209 -9.111 1.00 96.50 187 THR A C 1
ATOM 1458 O O . THR A 1 187 ? 14.696 12.244 -8.774 1.00 96.50 187 THR A O 1
ATOM 1461 N N . THR A 1 188 ? 15.091 10.047 -8.506 1.00 97.81 188 THR A N 1
ATOM 1462 C CA . THR A 1 188 ? 14.294 9.850 -7.303 1.00 97.81 188 THR A CA 1
ATOM 1463 C C . THR A 1 188 ? 14.997 8.844 -6.403 1.00 97.81 188 THR A C 1
ATOM 1465 O O . THR A 1 188 ? 15.812 8.041 -6.873 1.00 97.81 188 THR A O 1
ATOM 1468 N N . VAL A 1 189 ? 14.682 8.901 -5.115 1.00 98.19 189 VAL A N 1
ATOM 1469 C CA . VAL A 1 189 ? 15.129 7.945 -4.104 1.00 98.19 189 VAL A CA 1
ATOM 1470 C C . VAL A 1 189 ? 13.917 7.422 -3.355 1.00 98.19 189 VAL A C 1
ATOM 1472 O O . VAL A 1 189 ? 12.929 8.133 -3.182 1.00 98.19 189 VAL A O 1
ATOM 1475 N N . GLY A 1 190 ? 13.997 6.184 -2.899 1.00 97.69 190 GLY A N 1
ATOM 1476 C CA . GLY A 1 190 ? 12.953 5.590 -2.082 1.00 97.69 190 GLY A CA 1
ATOM 1477 C C . GLY A 1 190 ? 13.302 4.174 -1.676 1.00 97.69 190 GLY A C 1
ATOM 1478 O O . GLY A 1 190 ? 14.256 3.585 -2.185 1.00 97.69 190 GLY A O 1
ATOM 1479 N N . GLU A 1 191 ? 12.525 3.611 -0.763 1.00 98.38 191 GLU A N 1
ATOM 1480 C CA . GLU A 1 191 ? 12.630 2.190 -0.453 1.00 98.38 191 GLU A CA 1
ATOM 1481 C C . GLU A 1 191 ? 12.083 1.366 -1.624 1.00 98.38 191 GLU A C 1
ATOM 1483 O O . GLU A 1 191 ? 10.943 1.556 -2.045 1.00 98.38 191 GLU A O 1
ATOM 1488 N N . VAL A 1 192 ? 12.895 0.471 -2.187 1.00 98.56 192 VAL A N 1
ATOM 1489 C CA . VAL A 1 192 ? 12.469 -0.379 -3.297 1.00 98.56 192 VAL A CA 1
ATOM 1490 C C . VAL A 1 192 ? 11.660 -1.568 -2.780 1.00 98.56 192 VAL A C 1
ATOM 1492 O O . VAL A 1 192 ? 12.120 -2.350 -1.944 1.00 98.56 192 VAL A O 1
ATOM 1495 N N . VAL A 1 193 ? 10.449 -1.708 -3.311 1.00 98.69 193 VAL A N 1
ATOM 1496 C CA . VAL A 1 193 ? 9.499 -2.786 -3.008 1.00 98.69 193 VAL A CA 1
ATOM 1497 C C . VAL A 1 193 ? 8.993 -3.401 -4.308 1.00 98.69 193 VAL A C 1
ATOM 1499 O O . VAL A 1 193 ? 9.090 -2.784 -5.367 1.00 98.69 193 VAL A O 1
ATOM 1502 N N . PHE A 1 194 ? 8.447 -4.614 -4.263 1.00 98.69 194 PHE A N 1
ATOM 1503 C CA . PHE A 1 194 ? 7.819 -5.237 -5.431 1.00 98.69 194 PHE A CA 1
ATOM 1504 C C . PHE A 1 194 ? 6.346 -5.515 -5.167 1.00 98.69 194 PHE A C 1
ATOM 1506 O O . PHE A 1 194 ? 6.012 -5.907 -4.060 1.00 98.69 194 PHE A O 1
ATOM 1513 N N . ASN A 1 195 ? 5.486 -5.364 -6.176 1.00 98.75 195 ASN A N 1
ATOM 1514 C CA . ASN A 1 195 ? 4.064 -5.701 -6.091 1.00 98.75 195 ASN A CA 1
ATOM 1515 C C . ASN A 1 195 ? 3.710 -6.844 -7.067 1.00 98.75 195 ASN A C 1
ATOM 1517 O O . ASN A 1 195 ? 4.108 -6.837 -8.242 1.00 98.75 195 ASN A O 1
ATOM 1521 N N . THR A 1 196 ? 2.989 -7.855 -6.567 1.00 98.50 196 THR A N 1
ATOM 1522 C CA . THR A 1 196 ? 2.585 -9.062 -7.315 1.00 98.50 196 THR A CA 1
ATOM 1523 C C . THR A 1 196 ? 1.295 -8.923 -8.126 1.00 98.50 196 THR A C 1
ATOM 1525 O O . THR A 1 196 ? 0.935 -9.845 -8.859 1.00 98.50 196 THR A O 1
ATOM 1528 N N . ALA A 1 197 ? 0.591 -7.796 -8.018 1.00 97.12 197 ALA A N 1
ATOM 1529 C CA . ALA A 1 197 ? -0.635 -7.543 -8.760 1.00 97.12 197 ALA A CA 1
ATOM 1530 C C . ALA A 1 197 ? -0.378 -7.577 -10.277 1.00 97.12 197 ALA A C 1
ATOM 1532 O O . ALA A 1 197 ? 0.499 -6.888 -10.800 1.00 97.12 197 ALA A O 1
ATOM 1533 N N . MET A 1 198 ? -1.161 -8.398 -10.983 1.00 97.38 198 MET A N 1
ATOM 1534 C CA . MET A 1 198 ? -1.076 -8.552 -12.443 1.00 97.38 198 MET A CA 1
ATOM 1535 C C . MET A 1 198 ? -1.879 -7.496 -13.210 1.00 97.38 198 MET A C 1
ATOM 1537 O O . MET A 1 198 ? -1.671 -7.305 -14.404 1.00 97.38 198 MET A O 1
ATOM 1541 N N . SER A 1 199 ? -2.778 -6.804 -12.518 1.00 96.81 199 SER A N 1
ATOM 1542 C CA . SER A 1 199 ? -3.617 -5.721 -13.020 1.00 96.81 199 SER A CA 1
ATOM 1543 C C . SER A 1 199 ? -3.704 -4.625 -11.962 1.00 96.81 199 SER A C 1
ATOM 1545 O O . SER A 1 199 ? -3.403 -4.868 -10.792 1.00 96.81 199 SER A O 1
ATOM 1547 N N . GLY A 1 200 ? -4.153 -3.437 -12.357 1.00 97.31 200 GLY A N 1
ATOM 1548 C CA . GLY A 1 200 ? -4.338 -2.333 -11.422 1.00 97.31 200 GLY A CA 1
ATOM 1549 C C . GLY A 1 200 ? -3.081 -1.499 -11.176 1.00 97.31 200 GLY A C 1
ATOM 1550 O O . GLY A 1 200 ? -2.844 -1.038 -10.062 1.00 97.31 200 GLY A O 1
ATOM 1551 N N . TYR A 1 201 ? -2.206 -1.361 -12.179 1.00 98.19 201 TYR A N 1
ATOM 1552 C CA . TYR A 1 201 ? -0.956 -0.618 -12.012 1.00 98.19 201 TYR A CA 1
ATOM 1553 C C . TYR A 1 201 ? -1.200 0.861 -11.696 1.00 98.19 201 TYR A C 1
ATOM 1555 O O . TYR A 1 201 ? -0.430 1.443 -10.942 1.00 98.19 201 TYR A O 1
ATOM 1563 N N . GLN A 1 202 ? -2.255 1.478 -12.234 1.00 98.12 202 GLN A N 1
ATOM 1564 C CA . GLN A 1 202 ? -2.525 2.894 -11.990 1.00 98.12 202 GLN A CA 1
ATOM 1565 C C . GLN A 1 202 ? -2.982 3.117 -10.547 1.00 98.12 202 GLN A C 1
ATOM 1567 O O . GLN A 1 202 ? -2.497 4.036 -9.882 1.00 98.12 202 GLN A O 1
ATOM 1572 N N . GLU A 1 203 ? -3.847 2.239 -10.050 1.00 98.56 203 GLU A N 1
ATOM 1573 C CA . GLU A 1 203 ? -4.292 2.196 -8.666 1.00 98.56 203 GLU A CA 1
ATOM 1574 C C . GLU A 1 203 ? -3.090 2.050 -7.723 1.00 98.56 203 GLU A C 1
ATOM 1576 O O . GLU A 1 203 ? -2.963 2.814 -6.772 1.00 98.56 203 GLU A O 1
ATOM 1581 N N . VAL A 1 204 ? -2.151 1.144 -8.035 1.00 98.56 204 VAL A N 1
ATOM 1582 C CA . VAL A 1 204 ? -0.886 0.987 -7.292 1.00 98.56 204 VAL A CA 1
ATOM 1583 C C . VAL A 1 204 ? -0.062 2.274 -7.328 1.00 98.56 204 VAL A C 1
ATOM 1585 O O . VAL A 1 204 ? 0.393 2.740 -6.294 1.00 98.56 204 VAL A O 1
ATOM 1588 N N . PHE A 1 205 ? 0.139 2.894 -8.491 1.00 98.19 205 PHE A N 1
ATOM 1589 C CA . PHE A 1 205 ? 1.002 4.081 -8.598 1.00 98.19 205 PHE A CA 1
ATOM 1590 C C . PHE A 1 205 ? 0.437 5.301 -7.863 1.00 98.19 205 PHE A C 1
ATOM 1592 O O . PHE A 1 205 ? 1.192 6.192 -7.465 1.00 98.19 205 PHE A O 1
ATOM 1599 N N . THR A 1 206 ? -0.884 5.349 -7.704 1.00 98.31 206 THR A N 1
ATOM 1600 C CA . THR A 1 206 ? -1.623 6.447 -7.072 1.00 98.31 206 THR A CA 1
ATOM 1601 C C . THR A 1 206 ? -2.058 6.154 -5.642 1.00 98.31 206 THR A C 1
ATOM 1603 O O . THR A 1 206 ? -2.622 7.038 -5.008 1.00 98.31 206 THR A O 1
ATOM 1606 N N . ASP A 1 207 ? -1.777 4.968 -5.105 1.00 98.56 207 ASP A N 1
ATOM 1607 C CA . ASP A 1 207 ? -2.034 4.641 -3.704 1.00 98.56 207 ASP A CA 1
ATOM 1608 C C . ASP A 1 207 ? -1.062 5.418 -2.786 1.00 98.56 207 ASP A C 1
ATOM 1610 O O . ASP A 1 207 ? 0.154 5.203 -2.875 1.00 98.56 207 ASP A O 1
ATOM 1614 N N . PRO A 1 208 ? -1.563 6.299 -1.888 1.00 98.19 208 PRO A N 1
ATOM 1615 C CA . PRO A 1 208 ? -0.739 7.084 -0.966 1.00 98.19 208 PRO A CA 1
ATOM 1616 C C . PRO A 1 208 ? 0.213 6.263 -0.098 1.00 98.19 208 PRO A C 1
ATOM 1618 O O . PRO A 1 208 ? 1.256 6.780 0.303 1.00 98.19 208 PRO A O 1
ATOM 1621 N N . SER A 1 209 ? -0.103 4.992 0.166 1.00 97.94 209 SER A N 1
ATOM 1622 C CA . SER A 1 209 ? 0.755 4.091 0.939 1.00 97.94 209 SER A CA 1
ATOM 1623 C C . SER A 1 209 ? 2.132 3.861 0.295 1.00 97.94 209 SER A C 1
ATOM 1625 O O . SER A 1 209 ? 3.068 3.508 1.007 1.00 97.94 209 SER A O 1
ATOM 1627 N N . TYR A 1 210 ? 2.294 4.124 -1.011 1.00 98.44 210 TYR A N 1
ATOM 1628 C CA . TYR A 1 210 ? 3.590 4.043 -1.702 1.00 98.44 210 TYR A CA 1
ATOM 1629 C C . TYR A 1 210 ? 4.461 5.302 -1.605 1.00 98.44 210 TYR A C 1
ATOM 1631 O O . TYR A 1 210 ? 5.533 5.352 -2.219 1.00 98.44 210 TYR A O 1
ATOM 1639 N N . ALA A 1 211 ? 4.051 6.330 -0.857 1.00 97.56 211 ALA A N 1
ATOM 1640 C CA . ALA A 1 211 ? 4.891 7.509 -0.666 1.00 97.56 211 ALA A CA 1
ATOM 1641 C C . ALA A 1 211 ? 6.282 7.127 -0.139 1.00 97.56 211 ALA A C 1
ATOM 1643 O O . ALA A 1 211 ? 6.425 6.319 0.776 1.00 97.56 211 ALA A O 1
ATOM 1644 N N . GLY A 1 212 ? 7.325 7.687 -0.757 1.00 96.81 212 GLY A N 1
ATOM 1645 C CA . GLY A 1 212 ? 8.718 7.367 -0.424 1.00 96.81 212 GLY A CA 1
ATOM 1646 C C . GLY A 1 212 ? 9.205 5.993 -0.909 1.00 96.81 212 GLY A C 1
ATOM 1647 O O . GLY A 1 212 ? 10.306 5.585 -0.537 1.00 96.81 212 GLY A O 1
ATOM 1648 N N . GLN A 1 213 ? 8.433 5.278 -1.737 1.00 98.56 213 GLN A N 1
ATOM 1649 C CA . GLN A 1 213 ? 8.798 3.952 -2.249 1.00 98.56 213 GLN A CA 1
ATOM 1650 C C . GLN A 1 213 ? 8.980 3.921 -3.765 1.00 98.56 213 GLN A C 1
ATOM 1652 O O . GLN A 1 213 ? 8.251 4.565 -4.518 1.00 98.56 213 GLN A O 1
ATOM 1657 N N . ILE A 1 214 ? 9.937 3.117 -4.224 1.00 98.69 214 ILE A N 1
ATOM 1658 C CA . ILE A 1 214 ? 10.094 2.766 -5.637 1.00 98.69 214 ILE A CA 1
ATOM 1659 C C . ILE A 1 214 ? 9.396 1.425 -5.869 1.00 98.69 214 ILE A C 1
ATOM 1661 O O . ILE A 1 214 ? 9.823 0.399 -5.336 1.00 98.69 214 ILE A O 1
ATOM 1665 N N . VAL A 1 215 ? 8.335 1.421 -6.675 1.00 98.75 215 VAL A N 1
ATOM 1666 C CA . VAL A 1 215 ? 7.489 0.239 -6.880 1.00 98.75 215 VAL A CA 1
ATOM 1667 C C . VAL A 1 215 ? 7.942 -0.556 -8.097 1.00 98.75 215 VAL A C 1
ATOM 1669 O O . VAL A 1 215 ? 7.913 -0.071 -9.228 1.00 98.75 215 VAL A O 1
ATOM 1672 N N . VAL A 1 216 ? 8.318 -1.811 -7.876 1.00 98.81 216 VAL A N 1
ATOM 1673 C CA . VAL A 1 216 ? 8.660 -2.778 -8.921 1.00 98.81 216 VAL A CA 1
ATOM 1674 C C . VAL A 1 216 ? 7.436 -3.622 -9.247 1.00 98.81 216 VAL A C 1
ATOM 1676 O O . VAL A 1 216 ? 7.007 -4.458 -8.452 1.00 98.81 216 VAL A O 1
ATOM 1679 N N . MET A 1 217 ? 6.890 -3.456 -10.447 1.00 98.75 217 MET A N 1
ATOM 1680 C CA . MET A 1 217 ? 5.821 -4.328 -10.921 1.00 98.75 217 MET A CA 1
ATOM 1681 C C . MET A 1 217 ? 6.408 -5.667 -11.368 1.00 98.75 217 MET A C 1
ATOM 1683 O O . MET A 1 217 ? 7.273 -5.732 -12.248 1.00 98.75 217 MET A O 1
ATOM 1687 N N . THR A 1 218 ? 5.937 -6.752 -10.758 1.00 98.19 218 THR A N 1
ATOM 1688 C CA . THR A 1 218 ? 6.343 -8.109 -11.163 1.00 98.19 218 THR A CA 1
ATOM 1689 C C . THR A 1 218 ? 5.656 -8.553 -12.453 1.00 98.19 218 THR A C 1
ATOM 1691 O O . THR A 1 218 ? 6.238 -9.322 -13.219 1.00 98.19 218 THR A O 1
ATOM 1694 N N . ALA A 1 219 ? 4.450 -8.041 -12.719 1.00 97.06 219 ALA A N 1
ATOM 1695 C CA . ALA A 1 219 ? 3.752 -8.248 -13.976 1.00 97.06 219 ALA A CA 1
ATOM 1696 C C . ALA A 1 219 ? 4.578 -7.652 -15.130 1.00 97.06 219 ALA A C 1
ATOM 1698 O O . ALA A 1 219 ? 5.003 -6.494 -15.050 1.00 97.06 219 ALA A O 1
ATOM 1699 N N . PRO A 1 220 ? 4.864 -8.428 -16.191 1.00 90.69 220 PRO A N 1
ATOM 1700 C CA . PRO A 1 220 ? 5.859 -8.021 -17.171 1.00 90.69 220 PRO A CA 1
ATOM 1701 C C . PRO A 1 220 ? 5.388 -6.870 -18.064 1.00 90.69 220 PRO A C 1
ATOM 1703 O O . PRO A 1 220 ? 6.199 -6.007 -18.393 1.00 90.69 220 PRO A O 1
ATOM 1706 N N . HIS A 1 221 ? 4.105 -6.850 -18.434 1.00 94.94 221 HIS A N 1
ATOM 1707 C CA . HIS A 1 221 ? 3.508 -5.832 -19.297 1.00 94.94 221 HIS A CA 1
ATOM 1708 C C . HIS A 1 221 ? 2.720 -4.829 -18.462 1.00 94.94 221 HIS A C 1
ATOM 1710 O O . HIS A 1 221 ? 1.736 -5.186 -17.823 1.00 94.94 221 HIS A O 1
ATOM 1716 N N . ILE A 1 222 ? 3.152 -3.571 -18.486 1.00 98.06 222 ILE A N 1
ATOM 1717 C CA . ILE A 1 222 ? 2.531 -2.469 -17.747 1.00 98.06 222 ILE A CA 1
ATOM 1718 C C . ILE A 1 222 ? 2.132 -1.378 -18.741 1.00 98.06 222 ILE A C 1
ATOM 1720 O O . ILE A 1 222 ? 2.894 -1.079 -19.661 1.00 98.06 222 ILE A O 1
ATOM 1724 N N . GLY A 1 223 ? 0.936 -0.806 -18.593 1.00 95.75 223 GLY A N 1
ATOM 1725 C CA . GLY A 1 223 ? 0.372 0.175 -19.534 1.00 95.75 223 GLY A CA 1
ATOM 1726 C C . GLY A 1 223 ? -0.559 -0.411 -20.602 1.00 95.75 223 GLY A C 1
ATOM 1727 O O . GLY A 1 223 ? -1.052 0.331 -21.444 1.00 95.75 223 GLY A O 1
ATOM 1728 N N . ASN A 1 224 ? -0.805 -1.723 -20.592 1.00 92.75 224 ASN A N 1
ATOM 1729 C CA . ASN A 1 224 ? -1.591 -2.425 -21.614 1.00 92.75 224 ASN A CA 1
ATOM 1730 C C . ASN A 1 224 ? -3.051 -1.949 -21.716 1.00 92.75 224 ASN A C 1
ATOM 1732 O O . ASN A 1 224 ? -3.608 -1.969 -22.810 1.00 92.75 224 ASN A O 1
ATOM 1736 N N . TYR A 1 225 ? -3.656 -1.465 -20.629 1.00 95.00 225 TYR A N 1
ATOM 1737 C CA . TYR A 1 225 ? -5.011 -0.897 -20.644 1.00 95.00 225 TYR A CA 1
ATOM 1738 C C . TYR A 1 225 ? -5.043 0.639 -20.569 1.00 95.00 225 TYR A C 1
ATOM 1740 O O . TYR A 1 225 ? -6.116 1.217 -20.428 1.00 95.00 225 TYR A O 1
ATOM 1748 N N . GLY A 1 226 ? -3.895 1.308 -20.712 1.00 95.44 226 GLY A N 1
ATOM 1749 C CA . GLY A 1 226 ? -3.798 2.770 -20.709 1.00 95.44 226 GLY A CA 1
ATOM 1750 C C . GLY A 1 226 ? -4.007 3.353 -19.317 1.00 95.44 226 GLY A C 1
ATOM 1751 O O . GLY A 1 226 ? -3.658 2.723 -18.320 1.00 95.44 226 GLY A O 1
ATOM 1752 N N . VAL A 1 227 ? -4.543 4.562 -19.243 1.00 96.31 227 VAL A N 1
ATOM 1753 C CA . VAL A 1 227 ? -4.920 5.197 -17.975 1.00 96.31 227 VAL A CA 1
ATOM 1754 C C . VAL A 1 227 ? -6.326 5.779 -18.046 1.00 96.31 227 VAL A C 1
ATOM 1756 O O . VAL A 1 227 ? -6.807 6.102 -19.133 1.00 96.31 227 VAL A O 1
ATOM 1759 N N . THR A 1 228 ? -6.966 5.942 -16.893 1.00 95.00 228 THR A N 1
ATOM 1760 C CA . THR A 1 228 ? -8.216 6.700 -16.729 1.00 95.00 228 THR A CA 1
ATOM 1761 C C . THR A 1 228 ? -8.279 7.330 -15.347 1.00 95.00 228 THR A C 1
ATOM 1763 O O . THR A 1 228 ? -7.825 6.734 -14.372 1.00 95.00 228 THR A O 1
ATOM 1766 N N . ASP A 1 229 ? -8.878 8.509 -15.214 1.00 91.62 229 ASP A N 1
ATOM 1767 C CA . ASP A 1 229 ? -9.001 9.184 -13.913 1.00 91.62 229 ASP A CA 1
ATOM 1768 C C . ASP A 1 229 ? -9.803 8.377 -12.876 1.00 91.62 229 ASP A C 1
ATOM 1770 O O . ASP A 1 229 ? -9.662 8.595 -11.664 1.00 91.62 229 ASP A O 1
ATOM 1774 N N . LEU A 1 230 ? -10.624 7.429 -13.340 1.00 93.06 230 LEU A N 1
ATOM 1775 C CA . LEU A 1 230 ? -11.404 6.520 -12.501 1.00 93.06 230 LEU A CA 1
ATOM 1776 C C . LEU A 1 230 ? -10.538 5.535 -11.707 1.00 93.06 230 LEU A C 1
ATOM 1778 O O . LEU A 1 230 ? -10.943 5.140 -10.618 1.00 93.06 230 LEU A O 1
ATOM 1782 N N . ASP A 1 231 ? -9.364 5.166 -12.221 1.00 96.88 231 ASP A N 1
ATOM 1783 C CA . ASP A 1 231 ? -8.476 4.184 -11.582 1.00 96.88 231 ASP A CA 1
ATOM 1784 C C . ASP A 1 231 ? -7.503 4.855 -10.586 1.00 96.88 231 ASP A C 1
ATOM 1786 O O . ASP A 1 231 ? -6.819 4.193 -9.811 1.00 96.88 231 ASP A O 1
ATOM 1790 N N . SER A 1 232 ? -7.448 6.188 -10.543 1.00 96.94 232 SER A N 1
ATOM 1791 C CA . SER A 1 232 ? -6.587 6.912 -9.602 1.00 96.94 232 SER A CA 1
ATOM 1792 C C . SER A 1 232 ? -7.133 6.870 -8.167 1.00 96.94 232 SER A C 1
ATOM 1794 O O . SER A 1 232 ? -8.228 7.366 -7.891 1.00 96.94 232 SER A O 1
ATOM 1796 N N . GLN A 1 233 ? -6.329 6.362 -7.231 1.00 98.00 233 GLN A N 1
ATOM 1797 C CA . GLN A 1 233 ? -6.648 6.294 -5.798 1.00 98.00 233 GLN A CA 1
ATOM 1798 C C . GLN A 1 233 ? -6.308 7.573 -5.024 1.00 98.00 233 GLN A C 1
ATOM 1800 O O . GLN A 1 233 ? -6.831 7.777 -3.930 1.00 98.00 233 GLN A O 1
ATOM 1805 N N . ALA A 1 234 ? -5.513 8.461 -5.619 1.00 95.50 234 ALA A N 1
ATOM 1806 C CA . ALA A 1 234 ? -5.228 9.806 -5.132 1.00 95.50 234 ALA A CA 1
ATOM 1807 C C . ALA A 1 234 ? -5.097 10.787 -6.314 1.00 95.50 234 ALA A C 1
ATOM 1809 O O . ALA A 1 234 ? -4.924 10.354 -7.456 1.00 95.50 234 ALA A O 1
ATOM 1810 N N . PRO A 1 235 ? -5.163 12.115 -6.085 1.00 88.94 235 PRO A N 1
ATOM 1811 C CA . PRO A 1 235 ? -5.065 13.109 -7.161 1.00 88.94 235 PRO A CA 1
ATOM 1812 C C . PRO A 1 235 ? -3.735 13.105 -7.926 1.00 88.94 235 PRO A C 1
ATOM 1814 O O . PRO A 1 235 ? -3.668 13.626 -9.037 1.00 88.94 235 PRO A O 1
ATOM 1817 N N . ARG A 1 236 ? -2.668 12.568 -7.324 1.00 89.88 236 ARG A N 1
ATOM 1818 C CA . ARG A 1 236 ? -1.346 12.424 -7.936 1.00 89.88 236 ARG A CA 1
ATOM 1819 C C . ARG A 1 236 ? -0.774 11.044 -7.618 1.00 89.88 236 ARG A C 1
ATOM 1821 O O . ARG A 1 236 ? -1.089 10.504 -6.559 1.00 89.88 236 ARG A O 1
ATOM 1828 N N . PRO A 1 237 ? 0.089 10.496 -8.486 1.00 93.88 237 PRO A N 1
ATOM 1829 C CA . PRO A 1 237 ? 0.904 9.341 -8.148 1.00 93.88 237 PRO A CA 1
ATOM 1830 C C . PRO A 1 237 ? 1.703 9.592 -6.864 1.00 93.88 237 PRO A C 1
ATOM 1832 O O . PRO A 1 237 ? 2.357 10.628 -6.739 1.00 93.88 237 PRO A O 1
ATOM 1835 N N . ALA A 1 238 ? 1.629 8.659 -5.920 1.00 95.69 238 ALA A N 1
ATOM 1836 C CA . ALA A 1 238 ? 2.281 8.783 -4.620 1.00 95.69 238 ALA A CA 1
ATOM 1837 C C . ALA A 1 238 ? 3.604 8.014 -4.549 1.00 95.69 238 ALA A C 1
ATOM 1839 O O . ALA A 1 238 ? 4.499 8.427 -3.815 1.00 95.69 238 ALA A O 1
ATOM 1840 N N . ALA A 1 239 ? 3.754 6.940 -5.335 1.00 97.56 239 ALA A N 1
ATOM 1841 C CA . ALA A 1 239 ? 5.025 6.229 -5.468 1.00 97.56 239 ALA A CA 1
ATOM 1842 C C . ALA A 1 239 ? 6.166 7.206 -5.800 1.00 97.56 239 ALA A C 1
ATOM 1844 O O . ALA A 1 239 ? 5.995 8.090 -6.624 1.00 97.56 239 ALA A O 1
ATOM 1845 N N . ALA A 1 240 ? 7.348 7.055 -5.207 1.00 97.31 240 ALA A N 1
ATOM 1846 C CA . ALA A 1 240 ? 8.505 7.896 -5.531 1.00 97.31 240 ALA A CA 1
ATOM 1847 C C . ALA A 1 240 ? 9.057 7.617 -6.943 1.00 97.31 240 ALA A C 1
ATOM 1849 O O . ALA A 1 240 ? 9.659 8.495 -7.566 1.00 97.31 240 ALA A O 1
ATOM 1850 N N . GLY A 1 241 ? 8.867 6.392 -7.439 1.00 98.25 241 GLY A N 1
ATOM 1851 C CA . GLY A 1 241 ? 9.221 5.966 -8.788 1.00 98.25 241 GLY A CA 1
ATOM 1852 C C . GLY A 1 241 ? 8.644 4.591 -9.109 1.00 98.25 241 GLY A C 1
ATOM 1853 O O . GLY A 1 241 ? 8.254 3.849 -8.207 1.00 98.25 241 GLY A O 1
ATOM 1854 N N . VAL A 1 242 ? 8.586 4.235 -10.394 1.00 98.38 242 VAL A N 1
ATOM 1855 C CA . VAL A 1 242 ? 8.030 2.941 -10.830 1.00 98.38 242 VAL A CA 1
ATOM 1856 C C . VAL A 1 242 ? 8.954 2.206 -11.794 1.00 98.38 242 VAL A C 1
ATOM 1858 O O . VAL A 1 242 ? 9.556 2.787 -12.703 1.00 98.38 242 VAL A O 1
ATOM 1861 N N . VAL A 1 243 ? 9.059 0.897 -11.602 1.00 98.56 243 VAL A N 1
ATOM 1862 C CA . VAL A 1 243 ? 9.945 0.007 -12.349 1.00 98.56 243 VAL A CA 1
ATOM 1863 C C . VAL A 1 243 ? 9.126 -1.116 -12.961 1.00 98.56 243 VAL A C 1
ATOM 1865 O O . VAL A 1 243 ? 8.312 -1.750 -12.293 1.00 98.56 243 VAL A O 1
ATOM 1868 N N . MET A 1 244 ? 9.362 -1.387 -14.239 1.00 97.31 244 MET A N 1
ATOM 1869 C CA . MET A 1 244 ? 8.634 -2.410 -14.988 1.00 97.31 244 MET A CA 1
ATOM 1870 C C . MET A 1 244 ? 9.549 -3.151 -15.962 1.00 97.31 244 MET A C 1
ATOM 1872 O O . MET A 1 244 ? 10.560 -2.614 -16.426 1.00 97.31 244 MET A O 1
ATOM 1876 N N . ARG A 1 245 ? 9.178 -4.387 -16.309 1.00 95.69 245 ARG A N 1
ATOM 1877 C CA . ARG A 1 245 ? 9.924 -5.180 -17.295 1.00 95.69 245 ARG A CA 1
ATOM 1878 C C . ARG A 1 245 ? 9.715 -4.647 -18.703 1.00 95.69 245 ARG A C 1
ATOM 1880 O O . ARG A 1 245 ? 10.697 -4.432 -19.411 1.00 95.69 245 ARG A O 1
ATOM 1887 N N . SER A 1 246 ? 8.458 -4.449 -19.087 1.00 92.19 246 SER A N 1
ATOM 1888 C CA . SER A 1 246 ? 8.044 -4.013 -20.414 1.00 92.19 246 SER A CA 1
ATOM 1889 C C . SER A 1 246 ? 6.906 -3.002 -20.306 1.00 92.19 246 SER A C 1
ATOM 1891 O O . SER A 1 246 ? 5.831 -3.288 -19.783 1.00 92.19 246 SER A O 1
ATOM 1893 N N . TYR A 1 247 ? 7.161 -1.792 -20.791 1.00 93.19 247 TYR A N 1
ATOM 1894 C CA . TYR A 1 247 ? 6.134 -0.777 -20.968 1.00 93.19 247 TYR A CA 1
ATOM 1895 C C . TYR A 1 247 ? 5.393 -1.055 -22.278 1.00 93.19 247 TYR A C 1
ATOM 1897 O O . TYR A 1 247 ? 6.017 -1.220 -23.329 1.00 93.19 247 TYR A O 1
ATOM 1905 N N . SER A 1 248 ? 4.068 -1.097 -22.208 1.00 88.25 248 SER A N 1
ATOM 1906 C CA . SER A 1 248 ? 3.204 -1.347 -23.357 1.00 88.25 248 SER A CA 1
ATOM 1907 C C . SER A 1 248 ? 3.083 -0.063 -24.172 1.00 88.25 248 SER A C 1
ATOM 1909 O O . SER A 1 248 ? 2.416 0.882 -23.772 1.00 88.25 248 SER A O 1
ATOM 1911 N N . HIS A 1 249 ? 3.742 -0.023 -25.332 1.00 79.62 249 HIS A N 1
ATOM 1912 C CA . HIS A 1 249 ? 3.750 1.140 -26.232 1.00 79.62 249 HIS A CA 1
ATOM 1913 C C . HIS A 1 249 ? 2.393 1.441 -26.883 1.00 79.62 249 HIS A C 1
ATOM 1915 O O . HIS A 1 249 ? 2.233 2.465 -27.551 1.00 79.62 249 HIS A O 1
ATOM 1921 N N . ARG A 1 250 ? 1.452 0.507 -26.769 1.00 79.56 250 ARG A N 1
ATOM 1922 C CA . ARG A 1 250 ? 0.054 0.667 -27.138 1.00 79.56 250 ARG A CA 1
ATOM 1923 C C . ARG A 1 250 ? -0.782 0.205 -25.965 1.00 79.56 250 ARG A C 1
ATOM 1925 O O . ARG A 1 250 ? -0.494 -0.836 -25.379 1.00 79.56 250 ARG A O 1
ATOM 1932 N N . PHE A 1 251 ? -1.823 0.968 -25.686 1.00 86.81 251 PHE A N 1
ATOM 1933 C CA . PHE A 1 251 ? -2.886 0.563 -24.793 1.00 86.81 251 PHE A CA 1
ATOM 1934 C C . PHE A 1 251 ? -4.124 0.164 -25.598 1.00 86.81 251 PHE A C 1
ATOM 1936 O O . PHE A 1 251 ? -4.367 0.709 -26.677 1.00 86.81 251 PHE A O 1
ATOM 1943 N N . SER A 1 252 ? -4.899 -0.783 -25.076 1.00 89.12 252 SER A N 1
ATOM 1944 C CA . SER A 1 252 ? -6.154 -1.240 -25.671 1.00 89.12 252 SER A CA 1
ATOM 1945 C C . SER A 1 252 ? -7.171 -1.529 -24.573 1.00 89.12 252 SER A C 1
ATOM 1947 O O . SER A 1 252 ? -7.167 -2.590 -23.957 1.00 89.12 252 SER A O 1
ATOM 1949 N N . SER A 1 253 ? -8.029 -0.551 -24.299 1.00 92.44 253 SER A N 1
ATOM 1950 C CA . SER A 1 253 ? -9.155 -0.682 -23.377 1.00 92.44 253 SER A CA 1
ATOM 1951 C C . SER A 1 253 ? -10.199 0.370 -23.718 1.00 92.44 253 SER A C 1
ATOM 1953 O O . SER A 1 253 ? -9.853 1.519 -23.986 1.00 92.44 253 SER A O 1
ATOM 1955 N N . TRP A 1 254 ? -11.477 0.001 -23.663 1.00 93.69 254 TRP A N 1
ATOM 1956 C CA . TRP A 1 254 ? -12.589 0.932 -23.875 1.00 93.69 254 TRP A CA 1
ATOM 1957 C C . TRP A 1 254 ? -12.650 2.042 -22.811 1.00 93.69 254 TRP A C 1
ATOM 1959 O O . TRP A 1 254 ? -13.253 3.083 -23.053 1.00 93.69 254 TRP A O 1
ATOM 1969 N N . ARG A 1 255 ? -12.028 1.821 -21.641 1.00 93.00 255 ARG A N 1
ATOM 1970 C CA . ARG A 1 255 ? -11.920 2.806 -20.551 1.00 93.00 255 ARG A CA 1
ATOM 1971 C C . ARG A 1 255 ? -10.737 3.757 -20.714 1.00 93.00 255 ARG A C 1
ATOM 1973 O O . ARG A 1 255 ? -10.650 4.711 -19.956 1.00 93.00 255 ARG A O 1
ATOM 1980 N N . ALA A 1 256 ? -9.799 3.468 -21.617 1.00 92.88 256 ALA A N 1
ATOM 1981 C CA . ALA A 1 256 ? -8.554 4.216 -21.689 1.00 92.88 256 ALA A CA 1
ATOM 1982 C C . ALA A 1 256 ? -8.787 5.642 -22.204 1.00 92.88 256 ALA A C 1
ATOM 1984 O O . ALA A 1 256 ? -9.301 5.848 -23.302 1.00 92.88 256 ALA A O 1
ATOM 1985 N N . GLU A 1 257 ? -8.332 6.617 -21.429 1.00 92.00 257 GLU A N 1
ATOM 1986 C CA . GLU A 1 257 ? -8.374 8.045 -21.754 1.00 92.00 257 GLU A CA 1
ATOM 1987 C C . GLU A 1 257 ? -6.998 8.564 -22.202 1.00 92.00 257 GLU A C 1
ATOM 1989 O O . GLU A 1 257 ? -6.894 9.651 -22.770 1.00 92.00 257 GLU A O 1
ATOM 1994 N N . GLY A 1 258 ? -5.932 7.781 -21.999 1.00 87.62 258 GLY A N 1
ATOM 1995 C CA . GLY A 1 258 ? -4.583 8.163 -22.396 1.00 87.62 258 GLY A CA 1
ATOM 1996 C C . GLY A 1 258 ? -3.529 7.072 -22.242 1.00 87.62 258 GLY A C 1
ATOM 1997 O O . GLY A 1 258 ? -3.788 5.966 -21.762 1.00 87.62 258 GLY A O 1
ATOM 1998 N N . ASP A 1 259 ? -2.315 7.423 -22.664 1.00 93.38 259 ASP A N 1
ATOM 1999 C CA . ASP A 1 259 ? -1.123 6.595 -22.533 1.00 93.38 259 ASP A CA 1
ATOM 2000 C C . ASP A 1 259 ? -0.499 6.702 -21.131 1.00 93.38 259 ASP A C 1
ATOM 2002 O O . ASP A 1 259 ? -0.462 7.772 -20.520 1.00 93.38 259 ASP A O 1
ATOM 2006 N N . LEU A 1 260 ? 0.062 5.594 -20.639 1.00 95.62 260 LEU A N 1
ATOM 2007 C CA . LEU A 1 260 ? 0.713 5.561 -19.330 1.00 95.62 260 LEU A CA 1
ATOM 2008 C C . LEU A 1 260 ? 1.982 6.432 -19.273 1.00 95.62 260 LEU A C 1
ATOM 2010 O O . LEU A 1 260 ? 2.228 7.068 -18.251 1.00 95.62 260 LEU A O 1
ATOM 2014 N N . SER A 1 261 ? 2.801 6.481 -20.327 1.00 94.62 261 SER A N 1
ATOM 2015 C CA . SER A 1 261 ? 4.020 7.304 -20.345 1.00 94.62 261 SER A CA 1
ATOM 2016 C C . SER A 1 261 ? 3.687 8.794 -20.301 1.00 94.62 261 SER A C 1
ATOM 2018 O O . SER A 1 261 ? 4.340 9.546 -19.569 1.00 94.62 261 SER A O 1
ATOM 2020 N N . ASP A 1 262 ? 2.642 9.206 -21.021 1.00 91.81 262 ASP A N 1
ATOM 2021 C CA . ASP A 1 262 ? 2.136 10.580 -20.987 1.00 91.81 262 ASP A CA 1
ATOM 2022 C C . ASP A 1 262 ? 1.595 10.935 -19.595 1.00 91.81 262 ASP A C 1
ATOM 2024 O O . ASP A 1 262 ? 1.946 11.987 -19.059 1.00 91.81 262 ASP A O 1
ATOM 2028 N N . PHE A 1 263 ? 0.832 10.037 -18.961 1.00 94.56 263 PHE A N 1
ATOM 2029 C CA . PHE A 1 263 ? 0.368 10.202 -17.578 1.00 94.56 263 PHE A CA 1
ATOM 2030 C C . PHE A 1 263 ? 1.528 10.361 -16.588 1.00 94.56 263 PHE A C 1
ATOM 2032 O O . PHE A 1 263 ? 1.577 11.336 -15.838 1.00 94.56 263 PHE A O 1
ATOM 2039 N N . LEU A 1 264 ? 2.503 9.448 -16.614 1.00 95.25 264 LEU A N 1
ATOM 2040 C CA . LEU A 1 264 ? 3.665 9.490 -15.721 1.00 95.25 264 LEU A CA 1
ATOM 2041 C C . LEU A 1 264 ? 4.494 10.763 -15.943 1.00 95.25 264 LEU A C 1
ATOM 2043 O O . LEU A 1 264 ? 4.937 11.395 -14.985 1.00 95.25 264 LEU A O 1
ATOM 2047 N N . THR A 1 265 ? 4.685 11.172 -17.197 1.00 94.06 265 THR A N 1
ATOM 2048 C CA . THR A 1 265 ? 5.421 12.400 -17.529 1.00 94.06 265 THR A CA 1
ATOM 2049 C C . THR A 1 265 ? 4.658 13.646 -17.082 1.00 94.06 265 THR A C 1
ATOM 2051 O O . THR A 1 265 ? 5.243 14.526 -16.453 1.00 94.06 265 THR A O 1
ATOM 2054 N N . GLY A 1 266 ? 3.350 13.712 -17.342 1.00 91.25 266 GLY A N 1
ATOM 2055 C CA . GLY A 1 266 ? 2.488 14.822 -16.930 1.00 91.25 266 GLY A CA 1
ATOM 2056 C C . GLY A 1 266 ? 2.411 14.999 -15.412 1.00 91.25 266 GLY A C 1
ATOM 2057 O O . GLY A 1 266 ? 2.280 16.123 -14.934 1.00 91.25 266 GLY A O 1
ATOM 2058 N N . GLN A 1 267 ? 2.566 13.910 -14.657 1.00 93.62 267 GLN A N 1
ATOM 2059 C CA . GLN A 1 267 ? 2.583 13.903 -13.192 1.00 93.62 267 GLN A CA 1
ATOM 2060 C C . GLN A 1 267 ? 3.986 14.067 -12.581 1.00 93.62 267 GLN A C 1
ATOM 2062 O O . GLN A 1 267 ? 4.129 14.018 -11.361 1.00 93.62 267 GLN A O 1
ATOM 2067 N N . GLY A 1 268 ? 5.039 14.249 -13.388 1.00 94.25 268 GLY A N 1
ATOM 2068 C CA . GLY A 1 268 ? 6.404 14.399 -12.868 1.00 94.25 268 GLY A CA 1
ATOM 2069 C C . GLY A 1 268 ? 7.051 13.094 -12.375 1.00 94.25 268 GLY A C 1
ATOM 2070 O O . GLY A 1 268 ? 8.090 13.141 -11.723 1.00 94.25 268 GLY A O 1
ATOM 2071 N N . MET A 1 269 ? 6.469 11.930 -12.678 1.00 96.12 269 MET A N 1
ATOM 2072 C CA . MET A 1 269 ? 6.873 10.636 -12.119 1.00 96.12 269 MET A CA 1
ATOM 2073 C C . MET A 1 269 ? 8.081 10.029 -12.837 1.00 96.12 269 MET A C 1
ATOM 2075 O O . MET A 1 269 ? 8.056 9.848 -14.058 1.00 96.12 269 MET A O 1
ATOM 2079 N N . VAL A 1 270 ? 9.118 9.643 -12.091 1.00 97.69 270 VAL A N 1
ATOM 2080 C CA . VAL A 1 270 ? 10.278 8.923 -12.639 1.00 97.69 270 VAL A CA 1
ATOM 2081 C C . VAL A 1 270 ? 9.918 7.449 -12.832 1.00 97.69 270 VAL A C 1
ATOM 2083 O O . VAL A 1 270 ? 9.533 6.755 -11.895 1.00 97.69 270 VAL A O 1
ATOM 2086 N N . ALA A 1 271 ? 10.073 6.952 -14.060 1.00 97.62 271 ALA A N 1
ATOM 2087 C CA . ALA A 1 271 ? 9.735 5.576 -14.406 1.00 97.62 271 ALA A CA 1
ATOM 2088 C C . ALA A 1 271 ? 10.768 4.946 -15.342 1.00 97.62 271 ALA A C 1
ATOM 2090 O O . ALA A 1 271 ? 11.200 5.578 -16.316 1.00 97.62 271 ALA A O 1
ATOM 2091 N N . VAL A 1 272 ? 11.139 3.692 -15.073 1.00 96.88 272 VAL A N 1
ATOM 2092 C CA . VAL A 1 272 ? 12.109 2.932 -15.875 1.00 96.88 272 VAL A CA 1
ATOM 2093 C C . VAL A 1 272 ? 11.515 1.595 -16.313 1.00 96.88 272 VAL A C 1
ATOM 2095 O O . VAL A 1 272 ? 11.045 0.798 -15.505 1.00 96.88 272 VAL A O 1
ATOM 2098 N N . THR A 1 273 ? 11.570 1.345 -17.620 1.00 96.44 273 THR A N 1
ATOM 2099 C CA . THR A 1 273 ? 11.216 0.070 -18.251 1.00 96.44 273 THR A CA 1
ATOM 2100 C C . THR A 1 273 ? 12.465 -0.707 -18.662 1.00 96.44 273 THR A C 1
ATOM 2102 O O . THR A 1 273 ? 13.542 -0.125 -18.783 1.00 96.44 273 THR A O 1
ATOM 2105 N N . GLY A 1 274 ? 12.337 -1.998 -18.960 1.00 90.19 274 GLY A N 1
ATOM 2106 C CA . GLY A 1 274 ? 13.434 -2.817 -19.476 1.00 90.19 274 GLY A CA 1
ATOM 2107 C C . GLY A 1 274 ? 14.281 -3.500 -18.409 1.00 90.19 274 GLY A C 1
ATOM 2108 O O . GLY A 1 274 ? 15.156 -4.286 -18.763 1.00 90.19 274 GLY A O 1
ATOM 2109 N N . ILE A 1 275 ? 13.997 -3.242 -17.133 1.00 92.12 275 ILE A N 1
ATOM 2110 C CA . ILE A 1 275 ? 14.688 -3.867 -16.006 1.00 92.12 275 ILE A CA 1
ATOM 2111 C C . ILE A 1 275 ? 14.220 -5.319 -15.865 1.00 92.12 275 ILE A C 1
ATOM 2113 O O . ILE A 1 275 ? 13.036 -5.618 -16.016 1.00 92.12 275 ILE A O 1
ATOM 2117 N N . ASP A 1 276 ? 15.139 -6.232 -15.545 1.00 95.62 276 ASP A N 1
ATOM 2118 C CA . ASP A 1 276 ? 14.789 -7.583 -15.099 1.00 95.62 276 ASP A CA 1
ATOM 2119 C C . ASP A 1 276 ? 14.131 -7.511 -13.710 1.00 95.62 276 ASP A C 1
ATOM 2121 O O . ASP A 1 276 ? 14.780 -7.619 -12.663 1.00 95.62 276 ASP A O 1
ATOM 2125 N N . THR A 1 277 ? 12.816 -7.289 -13.703 1.00 97.88 277 THR A N 1
ATOM 2126 C CA . THR A 1 277 ? 12.029 -7.158 -12.474 1.00 97.88 277 THR A CA 1
ATOM 2127 C C . THR A 1 277 ? 11.984 -8.456 -11.682 1.00 97.88 277 THR A C 1
ATOM 2129 O O . THR A 1 277 ? 11.821 -8.408 -10.465 1.00 97.88 277 THR A O 1
ATOM 2132 N N . ARG A 1 278 ? 12.209 -9.618 -12.313 1.00 98.06 278 ARG A N 1
ATOM 2133 C CA . ARG A 1 278 ? 12.306 -10.903 -11.612 1.00 98.06 278 ARG A CA 1
ATOM 2134 C C . ARG A 1 278 ? 13.602 -10.993 -10.813 1.00 98.06 278 ARG A C 1
ATOM 2136 O O . ARG A 1 278 ? 13.549 -11.397 -9.649 1.00 98.06 278 ARG A O 1
ATOM 2143 N N . ARG A 1 279 ? 14.745 -10.608 -11.393 1.00 98.00 279 ARG A N 1
ATOM 2144 C CA . ARG A 1 279 ? 16.022 -10.513 -10.661 1.00 98.00 279 ARG A CA 1
ATOM 2145 C C . ARG A 1 279 ? 15.907 -9.529 -9.501 1.00 98.00 279 ARG A C 1
ATOM 2147 O O . ARG A 1 279 ? 16.264 -9.889 -8.383 1.00 98.00 279 ARG A O 1
ATOM 2154 N N . LEU A 1 280 ? 15.358 -8.338 -9.743 1.00 98.19 280 LEU A N 1
ATOM 2155 C CA . LEU A 1 280 ? 15.178 -7.323 -8.701 1.00 98.19 280 LEU A CA 1
ATOM 2156 C C . LEU A 1 280 ? 14.244 -7.810 -7.578 1.00 98.19 280 LEU A C 1
ATOM 2158 O O . LEU A 1 280 ? 14.583 -7.702 -6.406 1.00 98.19 280 LEU A O 1
ATOM 2162 N N . THR A 1 281 ? 13.123 -8.447 -7.916 1.00 98.69 281 THR A N 1
ATOM 2163 C CA . THR A 1 281 ? 12.193 -9.031 -6.930 1.00 98.69 281 THR A CA 1
ATOM 2164 C C . THR A 1 281 ? 12.869 -10.089 -6.060 1.00 98.69 281 THR A C 1
ATOM 2166 O O . THR A 1 281 ? 12.696 -10.101 -4.842 1.00 98.69 281 THR A O 1
ATOM 2169 N N . ARG A 1 282 ? 13.662 -10.987 -6.660 1.00 98.25 282 ARG A N 1
ATOM 2170 C CA . ARG A 1 282 ? 14.415 -11.996 -5.901 1.00 98.25 282 ARG A CA 1
ATOM 2171 C C . ARG A 1 282 ? 15.433 -11.356 -4.967 1.00 98.25 282 ARG A C 1
ATOM 2173 O O . ARG A 1 282 ? 15.531 -11.795 -3.827 1.00 98.25 282 ARG A O 1
ATOM 2180 N N . HIS A 1 283 ? 16.132 -10.327 -5.442 1.00 98.19 283 HIS A N 1
ATOM 2181 C CA . HIS A 1 283 ? 17.098 -9.575 -4.646 1.00 98.19 283 HIS A CA 1
ATOM 2182 C C . HIS A 1 283 ? 16.442 -8.953 -3.410 1.00 98.19 283 HIS A C 1
ATOM 2184 O O . HIS A 1 283 ? 16.873 -9.222 -2.293 1.00 98.19 283 HIS A O 1
ATOM 2190 N N . ILE A 1 284 ? 15.325 -8.240 -3.593 1.00 98.38 284 ILE A N 1
ATOM 2191 C CA . ILE A 1 284 ? 14.541 -7.646 -2.496 1.00 98.38 284 ILE A CA 1
ATOM 2192 C C . ILE A 1 284 ? 14.035 -8.727 -1.534 1.00 98.38 284 ILE A C 1
ATOM 2194 O O . ILE A 1 284 ? 14.124 -8.581 -0.321 1.00 98.38 284 ILE A O 1
ATOM 2198 N N . ARG A 1 285 ? 13.536 -9.856 -2.042 1.00 97.56 285 ARG A N 1
ATOM 2199 C CA . ARG A 1 285 ? 13.058 -10.953 -1.188 1.00 97.56 285 ARG A CA 1
ATOM 2200 C C . ARG A 1 285 ? 14.176 -11.584 -0.346 1.00 97.56 285 ARG A C 1
ATOM 2202 O O . ARG A 1 285 ? 13.922 -12.011 0.775 1.00 97.56 285 ARG A O 1
ATOM 2209 N N . GLU A 1 286 ? 15.385 -11.695 -0.894 1.00 96.88 286 GLU A N 1
ATOM 2210 C CA . GLU A 1 286 ? 16.537 -12.336 -0.242 1.00 96.88 286 GLU A CA 1
ATOM 2211 C C . GLU A 1 286 ? 17.280 -11.386 0.717 1.00 96.88 286 GLU A C 1
ATOM 2213 O O . GLU A 1 286 ? 17.821 -11.839 1.726 1.00 96.88 286 GLU A O 1
ATOM 2218 N N . ARG A 1 287 ? 17.300 -10.079 0.426 1.00 97.12 287 ARG A N 1
ATOM 2219 C CA . ARG A 1 287 ? 18.014 -9.052 1.209 1.00 97.12 287 ARG A CA 1
ATOM 2220 C C . ARG A 1 287 ? 17.111 -8.185 2.092 1.00 97.12 287 ARG A C 1
ATOM 2222 O O . ARG A 1 287 ? 17.622 -7.520 2.987 1.00 97.12 287 ARG A O 1
ATOM 2229 N N . GLY A 1 288 ? 15.802 -8.225 1.866 1.00 97.31 288 GLY A N 1
ATOM 2230 C CA . GLY A 1 288 ? 14.821 -7.304 2.436 1.00 97.31 288 GLY A CA 1
ATOM 2231 C C . GLY A 1 288 ? 14.581 -6.074 1.552 1.00 97.31 288 GLY A C 1
ATOM 2232 O O . GLY A 1 288 ? 15.300 -5.839 0.588 1.00 97.31 288 GLY A O 1
ATOM 2233 N N . ALA A 1 289 ? 13.555 -5.287 1.862 1.00 97.31 289 ALA A N 1
ATOM 2234 C CA . ALA A 1 289 ? 13.358 -3.964 1.285 1.00 97.31 289 ALA A CA 1
ATOM 2235 C C . ALA A 1 289 ? 14.493 -3.035 1.731 1.00 97.31 289 ALA A C 1
ATOM 2237 O O . ALA A 1 289 ? 14.980 -3.113 2.861 1.00 97.31 289 ALA A O 1
ATOM 2238 N N . MET A 1 290 ? 14.937 -2.172 0.824 1.00 97.44 290 MET A N 1
ATOM 2239 C CA . MET A 1 290 ? 16.114 -1.332 1.034 1.00 97.44 290 MET A CA 1
ATOM 2240 C C . MET A 1 290 ? 15.986 -0.024 0.258 1.00 97.44 290 MET A C 1
ATOM 2242 O O . MET A 1 290 ? 15.243 0.025 -0.723 1.00 97.44 290 MET A O 1
ATOM 2246 N N . PRO A 1 291 ? 16.722 1.030 0.629 1.00 98.12 291 PRO A N 1
ATOM 2247 C CA . PRO A 1 291 ? 16.780 2.227 -0.191 1.00 98.12 291 PRO A CA 1
ATOM 2248 C C . PRO A 1 291 ? 17.361 1.940 -1.583 1.00 98.12 291 PRO A C 1
ATOM 2250 O O . PRO A 1 291 ? 18.243 1.096 -1.758 1.00 98.12 291 PRO A O 1
ATOM 2253 N N . ALA A 1 292 ? 16.870 2.656 -2.583 1.00 98.50 292 ALA A N 1
ATOM 2254 C CA . ALA A 1 292 ? 17.386 2.660 -3.939 1.00 98.50 292 ALA A CA 1
ATOM 2255 C C . ALA A 1 292 ? 17.265 4.066 -4.533 1.00 98.50 292 ALA A C 1
ATOM 2257 O O . ALA A 1 292 ? 16.430 4.872 -4.115 1.00 98.50 292 ALA A O 1
ATOM 2258 N N . ALA A 1 293 ? 18.083 4.342 -5.539 1.00 98.56 293 ALA A N 1
ATOM 2259 C CA . ALA A 1 293 ? 17.982 5.532 -6.364 1.00 98.56 293 ALA A CA 1
ATOM 2260 C C . ALA A 1 293 ? 17.765 5.119 -7.816 1.00 98.56 293 ALA A C 1
ATOM 2262 O O . ALA A 1 293 ? 18.380 4.170 -8.306 1.00 98.56 293 ALA A O 1
ATOM 2263 N N . MET A 1 294 ? 16.905 5.839 -8.528 1.00 97.75 294 MET A N 1
ATOM 2264 C CA . MET A 1 294 ? 16.683 5.597 -9.949 1.00 97.75 294 MET A CA 1
ATOM 2265 C C . MET A 1 294 ? 16.513 6.892 -10.724 1.00 97.75 294 MET A C 1
ATOM 2267 O O . MET A 1 294 ? 16.103 7.915 -10.177 1.00 97.75 294 MET A O 1
ATOM 2271 N N . GLY A 1 295 ? 16.797 6.848 -12.021 1.00 94.12 295 GLY A N 1
ATOM 2272 C CA . GLY A 1 295 ? 16.573 7.991 -12.889 1.00 94.12 295 GLY A CA 1
ATOM 2273 C C . GLY A 1 295 ? 17.401 7.986 -14.158 1.00 94.12 295 GLY A C 1
ATOM 2274 O O . GLY A 1 295 ? 17.856 6.946 -14.633 1.00 94.12 295 GLY A O 1
ATOM 2275 N N . THR A 1 296 ? 17.564 9.173 -14.733 1.00 92.38 296 THR A N 1
ATOM 2276 C CA . THR A 1 296 ? 18.200 9.389 -16.036 1.00 92.38 296 THR A CA 1
ATOM 2277 C C . THR A 1 296 ? 19.367 10.357 -15.940 1.00 92.38 296 THR A C 1
ATOM 2279 O O . THR A 1 296 ? 19.253 11.377 -15.269 1.00 92.38 296 THR A O 1
ATOM 2282 N N . GLY A 1 297 ? 20.428 10.120 -16.713 1.00 86.12 297 GLY A N 1
ATOM 2283 C CA . GLY A 1 297 ? 21.513 11.095 -16.888 1.00 86.12 297 GLY A CA 1
ATOM 2284 C C . GLY A 1 297 ? 22.547 11.144 -15.760 1.00 86.12 297 GLY A C 1
ATOM 2285 O O . GLY A 1 297 ? 23.419 12.005 -15.812 1.00 86.12 297 GLY A O 1
ATOM 2286 N N . LEU A 1 298 ? 22.476 10.223 -14.795 1.00 88.44 298 LEU A N 1
ATOM 2287 C CA . LEU A 1 298 ? 23.489 10.027 -13.756 1.00 88.44 298 LEU A CA 1
ATOM 2288 C C . LEU A 1 298 ? 24.238 8.707 -13.947 1.00 88.44 298 LEU A C 1
ATOM 2290 O O . LEU A 1 298 ? 23.734 7.779 -14.590 1.00 88.44 298 LEU A O 1
ATOM 2294 N N . SER A 1 299 ? 25.455 8.645 -13.406 1.00 91.81 299 SER A N 1
ATOM 2295 C CA . SER A 1 299 ? 26.235 7.412 -13.376 1.00 91.81 299 SER A CA 1
ATOM 2296 C C . SER A 1 299 ? 25.697 6.454 -12.310 1.00 91.81 299 SER A C 1
ATOM 2298 O O . SER A 1 299 ? 24.990 6.852 -11.384 1.00 91.81 299 SER A O 1
ATOM 2300 N N . ALA A 1 300 ? 26.054 5.172 -12.417 1.00 93.56 300 ALA A N 1
ATOM 2301 C CA . ALA A 1 300 ? 25.724 4.202 -11.375 1.00 93.56 300 ALA A CA 1
ATOM 2302 C C . ALA A 1 300 ? 26.364 4.564 -10.020 1.00 93.56 300 ALA A C 1
ATOM 2304 O O . ALA A 1 300 ? 25.783 4.258 -8.988 1.00 93.56 300 ALA A O 1
ATOM 2305 N N . ALA A 1 301 ? 27.522 5.239 -10.024 1.00 94.06 301 ALA A N 1
ATOM 2306 C CA . ALA A 1 301 ? 28.189 5.687 -8.804 1.00 94.06 301 ALA A CA 1
ATOM 2307 C C . ALA A 1 301 ? 27.394 6.796 -8.101 1.00 94.06 301 ALA A C 1
ATOM 2309 O O . ALA A 1 301 ? 27.117 6.677 -6.915 1.00 94.06 301 ALA A O 1
ATOM 2310 N N . ASP A 1 302 ? 26.932 7.809 -8.843 1.00 96.50 302 ASP A N 1
ATOM 2311 C CA . ASP A 1 302 ? 26.128 8.888 -8.252 1.00 96.50 302 ASP A CA 1
ATOM 2312 C C . ASP A 1 302 ? 24.815 8.345 -7.664 1.00 96.50 302 ASP A C 1
ATOM 2314 O O . ASP A 1 302 ? 24.387 8.745 -6.584 1.00 96.50 302 ASP A O 1
ATOM 2318 N N . LEU A 1 303 ? 24.174 7.399 -8.363 1.00 97.31 303 LEU A N 1
ATOM 2319 C CA . LEU A 1 303 ? 22.965 6.742 -7.865 1.00 97.31 303 LEU A CA 1
ATOM 2320 C C . LEU A 1 303 ? 23.248 5.843 -6.654 1.00 97.31 303 LEU A C 1
ATOM 2322 O O . LEU A 1 303 ? 22.408 5.773 -5.763 1.00 97.31 303 LEU A O 1
ATOM 2326 N N . ALA A 1 304 ? 24.410 5.189 -6.588 1.00 96.69 304 ALA A N 1
ATOM 2327 C CA . ALA A 1 304 ? 24.814 4.431 -5.407 1.00 96.69 304 ALA A CA 1
ATOM 2328 C C . ALA A 1 304 ? 24.957 5.348 -4.184 1.00 96.69 304 ALA A C 1
ATOM 2330 O O . ALA A 1 304 ? 24.390 5.042 -3.138 1.00 96.69 304 ALA A O 1
ATOM 2331 N N . ASP A 1 305 ? 25.617 6.501 -4.337 1.00 97.44 305 ASP A N 1
ATOM 2332 C CA . ASP A 1 305 ? 25.783 7.486 -3.261 1.00 97.44 305 ASP A CA 1
ATOM 2333 C C . ASP A 1 305 ? 24.427 8.030 -2.782 1.00 97.44 305 ASP A C 1
ATOM 2335 O O . ASP A 1 305 ? 24.178 8.158 -1.576 1.00 97.44 305 ASP A O 1
ATOM 2339 N N . MET A 1 306 ? 23.514 8.305 -3.722 1.00 98.06 306 MET A N 1
ATOM 2340 C CA . MET A 1 306 ? 22.136 8.700 -3.416 1.00 98.06 306 MET A CA 1
ATOM 2341 C C . MET A 1 306 ? 21.377 7.597 -2.670 1.00 98.06 306 MET A C 1
ATOM 2343 O O . MET A 1 306 ? 20.717 7.886 -1.674 1.00 98.06 306 MET A O 1
ATOM 2347 N N . ALA A 1 307 ? 21.475 6.343 -3.122 1.00 97.56 307 ALA A N 1
ATOM 2348 C CA . ALA A 1 307 ? 20.804 5.206 -2.500 1.00 97.56 307 ALA A CA 1
ATOM 2349 C C . ALA A 1 307 ? 21.332 4.944 -1.083 1.00 97.56 307 ALA A C 1
ATOM 2351 O O . ALA A 1 307 ? 20.539 4.739 -0.170 1.00 97.56 307 ALA A O 1
ATOM 2352 N N . SER A 1 308 ? 22.649 5.008 -0.866 1.00 95.44 308 SER A N 1
ATOM 2353 C CA . SER A 1 308 ? 23.247 4.804 0.459 1.00 95.44 308 SER A CA 1
ATOM 2354 C C . SER A 1 308 ? 22.960 5.943 1.439 1.00 95.44 308 SER A C 1
ATOM 2356 O O . SER A 1 308 ? 22.957 5.723 2.647 1.00 95.44 308 SER A O 1
ATOM 2358 N N . SER A 1 309 ? 22.737 7.157 0.927 1.00 96.00 309 SER A N 1
ATOM 2359 C CA . SER A 1 309 ? 22.426 8.341 1.742 1.00 96.00 309 SER A CA 1
ATOM 2360 C C . SER A 1 309 ? 20.927 8.513 1.999 1.00 96.00 309 SER A C 1
ATOM 2362 O O . SER A 1 309 ? 20.538 9.347 2.818 1.00 96.00 309 SER A O 1
ATOM 2364 N N . ALA A 1 310 ? 20.078 7.768 1.287 1.00 94.75 310 ALA A N 1
ATOM 2365 C CA . ALA A 1 310 ? 18.637 7.851 1.441 1.00 94.75 310 ALA A CA 1
ATOM 2366 C C . ALA A 1 310 ? 18.212 7.307 2.818 1.00 94.75 310 ALA A C 1
ATOM 2368 O O . ALA A 1 310 ? 18.694 6.256 3.251 1.00 94.75 310 ALA A O 1
ATOM 2369 N N . PRO A 1 311 ? 17.305 8.003 3.523 1.00 91.31 311 PRO A N 1
ATOM 2370 C CA . PRO A 1 311 ? 16.857 7.562 4.832 1.00 91.31 311 PRO A CA 1
ATOM 2371 C C . PRO A 1 311 ? 16.074 6.249 4.717 1.00 91.31 311 PRO A C 1
ATOM 2373 O O . PRO A 1 311 ? 15.270 6.059 3.802 1.00 91.31 311 PRO A O 1
ATOM 2376 N N . ALA A 1 312 ? 16.286 5.341 5.670 1.00 91.19 312 ALA A N 1
ATOM 2377 C CA . ALA A 1 312 ? 15.491 4.121 5.779 1.00 91.19 312 ALA A CA 1
ATOM 2378 C C . ALA A 1 312 ? 14.040 4.469 6.128 1.00 91.19 312 ALA A C 1
ATOM 2380 O O . ALA A 1 312 ? 13.809 5.388 6.906 1.00 91.19 312 ALA A O 1
ATOM 2381 N N . MET A 1 313 ? 13.057 3.735 5.597 1.00 92.56 313 MET A N 1
ATOM 2382 C CA . MET A 1 313 ? 11.640 4.011 5.888 1.00 92.56 313 MET A CA 1
ATOM 2383 C C . MET A 1 313 ? 11.289 3.859 7.380 1.00 92.56 313 MET A C 1
ATOM 2385 O O . MET A 1 313 ? 10.400 4.547 7.869 1.00 92.56 313 MET A O 1
ATOM 2389 N N . ALA A 1 314 ? 11.987 2.976 8.105 1.00 91.50 314 ALA A N 1
ATOM 2390 C CA . ALA A 1 314 ? 11.817 2.845 9.551 1.00 91.50 314 ALA A CA 1
ATOM 2391 C C . ALA A 1 314 ? 12.147 4.169 10.257 1.00 91.50 314 ALA A C 1
ATOM 2393 O O . ALA A 1 314 ? 13.205 4.757 10.027 1.00 91.50 314 ALA A O 1
ATOM 2394 N N . GLY A 1 315 ? 11.233 4.624 11.107 1.00 92.06 315 GLY A N 1
ATOM 2395 C CA . GLY A 1 315 ? 11.307 5.901 11.809 1.00 92.06 315 GLY A CA 1
ATOM 2396 C C . GLY A 1 315 ? 10.885 7.134 11.000 1.00 92.06 315 GLY A C 1
ATOM 2397 O O . GLY A 1 315 ? 10.986 8.239 11.534 1.00 92.06 315 GLY A O 1
ATOM 2398 N N . GLN A 1 316 ? 10.414 6.998 9.754 1.00 93.75 316 GLN A N 1
ATOM 2399 C CA . GLN A 1 316 ? 9.918 8.135 8.965 1.00 93.75 316 GLN A CA 1
ATOM 2400 C C . GLN A 1 316 ? 8.400 8.311 9.082 1.00 93.75 316 GLN A C 1
ATOM 2402 O O . GLN A 1 316 ? 7.634 7.397 8.778 1.00 93.75 316 GLN A O 1
ATOM 2407 N N . ASP A 1 317 ? 7.977 9.530 9.429 1.00 96.00 317 ASP A N 1
ATOM 2408 C CA . ASP A 1 317 ? 6.599 9.991 9.244 1.00 96.00 317 ASP A CA 1
ATOM 2409 C C . ASP A 1 317 ? 6.394 10.411 7.782 1.00 96.00 317 ASP A C 1
ATOM 2411 O O . ASP A 1 317 ? 6.800 11.500 7.367 1.00 96.00 317 ASP A O 1
ATOM 2415 N N . LEU A 1 318 ? 5.778 9.525 7.000 1.00 96.06 318 LEU A N 1
ATOM 2416 C CA . LEU A 1 318 ? 5.367 9.806 5.623 1.00 96.06 318 LEU A CA 1
ATOM 2417 C C . LEU A 1 318 ? 3.869 10.124 5.524 1.00 96.06 318 LEU A C 1
ATOM 2419 O O . LEU A 1 318 ? 3.445 10.759 4.559 1.00 96.06 318 LEU A O 1
ATOM 2423 N N . ALA A 1 319 ? 3.071 9.723 6.518 1.00 96.31 319 ALA A N 1
ATOM 2424 C CA . ALA A 1 319 ? 1.626 9.929 6.539 1.00 96.31 319 ALA A CA 1
ATOM 2425 C C . ALA A 1 319 ? 1.271 11.421 6.601 1.00 96.31 319 ALA A C 1
ATOM 2427 O O . ALA A 1 319 ? 0.401 11.886 5.865 1.00 96.31 319 ALA A O 1
ATOM 2428 N N . SER A 1 320 ? 2.000 12.207 7.399 1.00 95.12 320 SER A N 1
ATOM 2429 C CA . SER A 1 320 ? 1.800 13.660 7.484 1.00 95.12 320 SER A CA 1
ATOM 2430 C C . SER A 1 320 ? 2.044 14.388 6.158 1.00 95.12 320 SER A C 1
ATOM 2432 O O . SER A 1 320 ? 1.463 15.447 5.929 1.00 95.12 320 SER A O 1
ATOM 2434 N N . ALA A 1 321 ? 2.873 13.833 5.268 1.00 94.69 321 ALA A N 1
ATOM 2435 C CA . ALA A 1 321 ? 3.148 14.421 3.957 1.00 94.69 321 ALA A CA 1
ATOM 2436 C C . ALA A 1 321 ? 2.038 14.160 2.923 1.00 94.69 321 ALA A C 1
ATOM 2438 O O . ALA A 1 321 ? 1.945 14.897 1.941 1.00 94.69 321 ALA A O 1
ATOM 2439 N N . VAL A 1 322 ? 1.214 13.124 3.129 1.00 96.44 322 VAL A N 1
ATOM 2440 C CA . VAL A 1 322 ? 0.127 12.739 2.209 1.00 96.44 322 VAL A CA 1
ATOM 2441 C C . VAL A 1 322 ? -1.276 12.990 2.762 1.00 96.44 322 VAL A C 1
ATOM 2443 O O . VAL A 1 322 ? -2.230 12.973 1.989 1.00 96.44 322 VAL A O 1
ATOM 2446 N N . SER A 1 323 ? -1.406 13.254 4.064 1.00 97.81 323 SER A N 1
ATOM 2447 C CA . SER A 1 323 ? -2.654 13.689 4.693 1.00 97.81 323 SER A CA 1
ATOM 2448 C C . SER A 1 323 ? -3.183 14.975 4.054 1.00 97.81 323 SER A C 1
ATOM 2450 O O . SER A 1 323 ? -2.422 15.883 3.704 1.00 97.81 323 SER A O 1
ATOM 2452 N N . THR A 1 324 ? -4.506 15.116 3.994 1.00 97.31 324 THR A N 1
ATOM 2453 C CA . THR A 1 324 ? -5.151 16.385 3.653 1.00 97.31 324 THR A CA 1
ATOM 2454 C C . THR A 1 324 ? -4.681 17.530 4.555 1.00 97.31 324 THR A C 1
ATOM 2456 O O . THR A 1 324 ? -4.471 17.357 5.757 1.00 97.31 324 THR A O 1
ATOM 2459 N N . ALA A 1 325 ? -4.551 18.727 3.977 1.00 95.88 325 ALA A N 1
ATOM 2460 C CA . ALA A 1 325 ? -4.159 19.939 4.698 1.00 95.88 325 ALA A CA 1
ATOM 2461 C C . ALA A 1 325 ? -5.318 20.573 5.487 1.00 95.88 325 ALA A C 1
ATOM 2463 O O . ALA A 1 325 ? -5.091 21.306 6.448 1.00 95.88 325 ALA A O 1
ATOM 2464 N N . ALA A 1 326 ? -6.560 20.326 5.067 1.00 97.19 326 ALA A N 1
ATOM 2465 C CA . ALA A 1 326 ? -7.762 20.851 5.702 1.00 97.19 326 ALA A CA 1
ATOM 2466 C C . ALA A 1 326 ? -8.887 19.818 5.646 1.00 97.19 326 ALA A C 1
ATOM 2468 O O . ALA A 1 326 ? -8.949 19.004 4.720 1.00 97.19 326 ALA A O 1
ATOM 2469 N N . SER A 1 327 ? -9.784 19.867 6.629 1.00 98.31 327 SER A N 1
ATOM 2470 C CA . SER A 1 327 ? -10.938 18.977 6.653 1.00 98.31 327 SER A CA 1
ATOM 2471 C C . SER A 1 327 ? -11.875 19.246 5.475 1.00 98.31 327 SER A C 1
ATOM 2473 O O . SER A 1 327 ? -12.092 20.399 5.091 1.00 98.31 327 SER A O 1
ATOM 2475 N N . TYR A 1 328 ? -12.459 18.187 4.924 1.00 98.38 328 TYR A N 1
ATOM 2476 C CA . TYR A 1 328 ? -13.458 18.261 3.859 1.00 98.38 328 TYR A CA 1
ATOM 2477 C C . TYR A 1 328 ? -14.523 17.179 4.041 1.00 98.38 328 TYR A C 1
ATOM 2479 O O . TYR A 1 328 ? -14.336 16.225 4.792 1.00 98.38 328 TYR A O 1
ATOM 2487 N N . THR A 1 329 ? -15.659 17.325 3.363 1.00 97.88 329 THR A N 1
ATOM 2488 C CA . THR A 1 329 ? -16.770 16.371 3.462 1.00 97.88 329 THR A CA 1
ATOM 2489 C C . THR A 1 329 ? -17.045 15.725 2.115 1.00 97.88 329 THR A C 1
ATOM 2491 O O . THR A 1 329 ? -17.084 16.407 1.090 1.00 97.88 329 THR A O 1
ATOM 2494 N N . VAL A 1 330 ? -17.282 14.417 2.133 1.00 97.94 330 VAL A N 1
ATOM 2495 C CA . VAL A 1 330 ? -17.800 13.651 1.001 1.00 97.94 330 VAL A CA 1
ATOM 2496 C C . VAL A 1 330 ? -19.186 13.146 1.381 1.00 97.94 330 VAL A C 1
ATOM 2498 O O . VAL A 1 330 ? -19.343 12.433 2.370 1.00 97.94 330 VAL A O 1
ATOM 2501 N N . GLY A 1 331 ? -20.194 13.576 0.624 1.00 97.62 331 GLY A N 1
ATOM 2502 C CA . GLY A 1 331 ? -21.589 13.277 0.931 1.00 97.62 331 GLY A CA 1
ATOM 2503 C C . GLY A 1 331 ? -21.955 11.815 0.686 1.00 97.62 331 GLY A C 1
ATOM 2504 O O . GLY A 1 331 ? -21.434 11.178 -0.236 1.00 97.62 331 GLY A O 1
ATOM 2505 N N . ALA A 1 332 ? -22.891 11.308 1.484 1.00 97.44 332 ALA A N 1
ATOM 2506 C CA . ALA A 1 332 ? -23.481 9.989 1.304 1.00 97.44 332 ALA A CA 1
ATOM 2507 C C . ALA A 1 332 ? -24.063 9.810 -0.111 1.00 97.44 332 ALA A C 1
ATOM 2509 O O . ALA A 1 332 ? -24.719 10.699 -0.663 1.00 97.44 332 ALA A O 1
ATOM 2510 N N . LYS A 1 333 ? -23.878 8.621 -0.692 1.00 96.19 333 LYS A N 1
ATOM 2511 C CA . LYS A 1 333 ? -24.563 8.209 -1.921 1.00 96.19 333 LYS A CA 1
ATOM 2512 C C . LYS A 1 333 ? -25.830 7.449 -1.528 1.00 96.19 333 LYS A C 1
ATOM 2514 O O . LYS A 1 333 ? -25.774 6.472 -0.787 1.00 96.19 333 LYS A O 1
ATOM 2519 N N . GLY A 1 334 ? -26.976 7.873 -2.054 1.00 93.19 334 GLY A N 1
ATOM 2520 C CA . GLY A 1 334 ? -28.266 7.261 -1.726 1.00 93.19 334 GLY A CA 1
ATOM 2521 C C . GLY A 1 334 ? -28.844 7.766 -0.401 1.00 93.19 334 GLY A C 1
ATOM 2522 O O . GLY A 1 334 ? -28.758 8.953 -0.097 1.00 93.19 334 GLY A O 1
ATOM 2523 N N . ALA A 1 335 ? -29.502 6.884 0.355 1.00 90.44 335 ALA A N 1
ATOM 2524 C CA . ALA A 1 335 ? -30.137 7.252 1.618 1.00 90.44 335 ALA A CA 1
ATOM 2525 C C . ALA A 1 335 ? -29.089 7.438 2.724 1.00 90.44 335 ALA A C 1
ATOM 2527 O O . ALA A 1 335 ? -28.327 6.515 3.010 1.00 90.44 335 ALA A O 1
ATOM 2528 N N . ALA A 1 336 ? -29.084 8.609 3.361 1.00 91.94 336 ALA A N 1
ATOM 2529 C CA . ALA A 1 336 ? -28.203 8.890 4.488 1.00 91.94 336 ALA A CA 1
ATOM 2530 C C . ALA A 1 336 ? -28.499 7.939 5.665 1.00 91.94 336 ALA A C 1
ATOM 2532 O O . ALA A 1 336 ? -29.650 7.800 6.085 1.00 91.94 336 ALA A O 1
ATOM 2533 N N . ARG A 1 337 ? -27.456 7.287 6.187 1.00 94.44 337 ARG A N 1
ATOM 2534 C CA . ARG A 1 337 ? -27.491 6.382 7.347 1.00 94.44 337 ARG A CA 1
ATOM 2535 C C . ARG A 1 337 ? -26.817 6.970 8.581 1.00 94.44 337 ARG A C 1
ATOM 2537 O O . ARG A 1 337 ? -27.248 6.652 9.680 1.00 94.44 337 ARG A O 1
ATOM 2544 N N . GLY A 1 338 ? -25.786 7.796 8.416 1.00 95.50 338 GLY A N 1
ATOM 2545 C CA . GLY A 1 338 ? -25.031 8.347 9.539 1.00 95.50 338 GLY A CA 1
ATOM 2546 C C . GLY A 1 338 ? -23.799 9.122 9.096 1.00 95.50 338 GLY A C 1
ATOM 2547 O O . GLY A 1 338 ? -23.530 9.256 7.899 1.00 95.50 338 GLY A O 1
ATOM 2548 N N . LYS A 1 339 ? -23.049 9.625 10.071 1.00 98.00 339 LYS A N 1
ATOM 2549 C CA . LYS A 1 339 ? -21.848 10.430 9.876 1.00 98.00 339 LYS A CA 1
ATOM 2550 C C . LYS A 1 339 ? -20.611 9.704 10.393 1.00 98.00 339 LYS A C 1
ATOM 2552 O O . LYS A 1 339 ? -20.566 9.281 11.544 1.00 98.00 339 LYS A O 1
ATOM 2557 N N . VAL A 1 340 ? -19.559 9.658 9.584 1.00 98.62 340 VAL A N 1
ATOM 2558 C CA . VAL A 1 340 ? -18.247 9.137 9.983 1.00 98.62 340 VAL A CA 1
ATOM 2559 C C . VAL A 1 340 ? -17.196 10.228 9.883 1.00 98.62 340 VAL A C 1
ATOM 2561 O O . VAL A 1 340 ? -17.165 10.985 8.915 1.00 98.62 340 VAL A O 1
ATOM 2564 N N . VAL A 1 341 ? -16.309 10.294 10.875 1.00 98.88 341 VAL A N 1
ATOM 2565 C CA . VAL A 1 341 ? -15.050 11.034 10.737 1.00 98.88 341 VAL A CA 1
ATOM 2566 C C . VAL A 1 341 ? -13.972 10.070 10.263 1.00 98.88 341 VAL A C 1
ATOM 2568 O O . VAL A 1 341 ? -13.697 9.082 10.940 1.00 98.88 341 VAL A O 1
ATOM 2571 N N . ALA A 1 342 ? -13.352 10.356 9.120 1.00 98.81 342 ALA A N 1
ATOM 2572 C CA . ALA A 1 342 ? -12.195 9.617 8.625 1.00 98.81 342 ALA A CA 1
ATOM 2573 C C . ALA A 1 342 ? -10.914 10.407 8.923 1.00 98.81 342 ALA A C 1
ATOM 2575 O O . ALA A 1 342 ? -10.737 11.512 8.414 1.00 98.81 342 ALA A O 1
ATOM 2576 N N . ILE A 1 343 ? -10.022 9.851 9.744 1.00 98.81 343 ILE A N 1
ATOM 2577 C CA . ILE A 1 343 ? -8.686 10.412 9.965 1.00 98.81 343 ILE A CA 1
ATOM 2578 C C . ILE A 1 343 ? -7.810 9.993 8.785 1.00 98.81 343 ILE A C 1
ATOM 2580 O O . ILE A 1 343 ? -7.548 8.804 8.589 1.00 98.81 343 ILE A O 1
ATOM 2584 N N . ASP A 1 344 ? -7.396 10.983 8.001 1.00 98.69 344 ASP A N 1
ATOM 2585 C CA . ASP A 1 344 ? -6.625 10.813 6.778 1.00 98.69 344 ASP A CA 1
ATOM 2586 C C . ASP A 1 344 ? -5.142 10.626 7.090 1.00 98.69 344 ASP A C 1
ATOM 2588 O O . ASP A 1 344 ? -4.440 11.560 7.473 1.00 98.69 344 ASP A O 1
ATOM 2592 N N . LEU A 1 345 ? -4.671 9.397 6.922 1.00 98.50 345 LEU A N 1
ATOM 2593 C CA . LEU A 1 345 ? -3.262 9.026 7.002 1.00 98.50 345 LEU A CA 1
ATOM 2594 C C . LEU A 1 345 ? -2.642 8.829 5.604 1.00 98.50 345 LEU A C 1
ATOM 2596 O O . LEU A 1 345 ? -1.510 8.368 5.499 1.00 98.50 345 LEU A O 1
ATOM 2600 N N . GLY A 1 346 ? -3.372 9.166 4.536 1.00 97.69 346 GLY A N 1
ATOM 2601 C CA . GLY A 1 346 ? -3.105 8.752 3.157 1.00 97.69 346 GLY A CA 1
ATOM 2602 C C . GLY A 1 346 ? -4.277 7.964 2.566 1.00 97.69 346 GLY A C 1
ATOM 2603 O O . GLY A 1 346 ? -4.085 6.887 2.000 1.00 97.69 346 GLY A O 1
ATOM 2604 N N . ILE A 1 347 ? -5.502 8.461 2.733 1.00 98.25 347 ILE A N 1
ATOM 2605 C CA . ILE A 1 347 ? -6.725 7.737 2.389 1.00 98.25 347 ILE A CA 1
ATOM 2606 C C . ILE A 1 347 ? -6.856 7.507 0.882 1.00 98.25 347 ILE A C 1
ATOM 2608 O O . ILE A 1 347 ? -6.775 8.429 0.067 1.00 98.25 347 ILE A O 1
ATOM 2612 N N . LYS A 1 348 ? -7.117 6.256 0.504 1.00 98.44 348 LYS A N 1
ATOM 2613 C CA . LYS A 1 348 ? -7.480 5.905 -0.872 1.00 98.44 348 LYS A CA 1
ATOM 2614 C C . LYS A 1 348 ? -8.906 6.332 -1.195 1.00 98.44 348 LYS A C 1
ATOM 2616 O O . LYS A 1 348 ? -9.813 6.186 -0.372 1.00 98.44 348 LYS A O 1
ATOM 2621 N N . ARG A 1 349 ? -9.126 6.779 -2.433 1.00 98.06 349 ARG A N 1
ATOM 2622 C CA . ARG A 1 349 ? -10.455 7.145 -2.945 1.00 98.06 349 ARG A CA 1
ATOM 2623 C C . ARG A 1 349 ? -11.485 6.031 -2.748 1.00 98.06 349 ARG A C 1
ATOM 2625 O O . ARG A 1 349 ? -12.589 6.329 -2.298 1.00 98.06 349 ARG A O 1
ATOM 2632 N N . ASP A 1 350 ? -11.133 4.771 -3.017 1.00 97.81 350 ASP A N 1
ATOM 2633 C CA . ASP A 1 350 ? -12.124 3.689 -2.951 1.00 97.81 350 ASP A CA 1
ATOM 2634 C C . ASP A 1 350 ? -12.637 3.453 -1.519 1.00 97.81 350 ASP A C 1
ATOM 2636 O O . ASP A 1 350 ? -13.798 3.112 -1.340 1.00 97.81 350 ASP A O 1
ATOM 2640 N N . ILE A 1 351 ? -11.850 3.755 -0.474 1.00 98.62 351 ILE A N 1
ATOM 2641 C CA . ILE A 1 351 ? -12.337 3.734 0.920 1.00 98.62 351 ILE A CA 1
ATOM 2642 C C . ILE A 1 351 ? -13.502 4.718 1.098 1.00 98.62 351 ILE A C 1
ATOM 2644 O O . ILE A 1 351 ? -14.533 4.372 1.681 1.00 98.62 351 ILE A O 1
ATOM 2648 N N . LEU A 1 352 ? -13.361 5.940 0.577 1.00 98.44 352 LEU A N 1
ATOM 2649 C CA . LEU A 1 352 ? -14.423 6.948 0.617 1.00 98.44 352 LEU A CA 1
ATOM 2650 C C . LEU A 1 352 ? -15.641 6.485 -0.188 1.00 98.44 352 LEU A C 1
ATOM 2652 O O . LEU A 1 352 ? -16.778 6.668 0.251 1.00 98.44 352 LEU A O 1
ATOM 2656 N N . ASP A 1 353 ? -15.428 5.835 -1.331 1.00 97.75 353 ASP A N 1
ATOM 2657 C CA . ASP A 1 353 ? -16.513 5.262 -2.127 1.00 97.75 353 ASP A CA 1
ATOM 2658 C C . ASP A 1 353 ? -17.238 4.124 -1.389 1.00 97.75 353 ASP A C 1
ATOM 2660 O O . ASP A 1 353 ? -18.472 4.070 -1.421 1.00 97.75 353 ASP A O 1
ATOM 2664 N N . GLN A 1 354 ? -16.521 3.259 -0.665 1.00 98.19 354 GLN A N 1
ATOM 2665 C CA . GLN A 1 354 ? -17.115 2.179 0.131 1.00 98.19 354 GLN A CA 1
ATOM 2666 C C . GLN A 1 354 ? -17.943 2.704 1.307 1.00 98.19 354 GLN A C 1
ATOM 2668 O O . GLN A 1 354 ? -19.021 2.165 1.572 1.00 98.19 354 GLN A O 1
ATOM 2673 N N . LEU A 1 355 ? -17.482 3.756 1.988 1.00 98.56 355 LEU A N 1
ATOM 2674 C CA . LEU A 1 355 ? -18.221 4.390 3.083 1.00 98.56 355 LEU A CA 1
ATOM 2675 C C . LEU A 1 355 ? -19.457 5.138 2.560 1.00 98.56 355 LEU A C 1
ATOM 2677 O O . LEU A 1 355 ? -20.575 4.916 3.028 1.00 98.56 355 LEU A O 1
ATOM 2681 N N . THR A 1 356 ? -19.284 5.985 1.545 1.00 98.44 356 THR A N 1
ATOM 2682 C CA . THR A 1 356 ? -20.372 6.827 1.021 1.00 98.44 356 THR A CA 1
ATOM 2683 C C . THR A 1 356 ? -21.449 6.019 0.304 1.00 98.44 356 THR A C 1
ATOM 2685 O O . THR A 1 356 ? -22.629 6.329 0.454 1.00 98.44 356 THR A O 1
ATOM 2688 N N . SER A 1 357 ? -21.095 4.945 -0.414 1.00 97.62 357 SER A N 1
ATOM 2689 C CA . SER A 1 357 ? -22.067 4.025 -1.041 1.00 97.62 357 SER A CA 1
ATOM 2690 C C . SER A 1 357 ? -22.953 3.277 -0.042 1.00 97.62 357 SER A C 1
ATOM 2692 O O . SER A 1 357 ? -24.032 2.816 -0.410 1.00 97.62 357 SER A O 1
ATOM 2694 N N . ARG A 1 358 ? -22.539 3.209 1.227 1.00 97.75 358 ARG A N 1
ATOM 2695 C CA . ARG A 1 358 ? -23.317 2.654 2.344 1.00 97.75 358 ARG A CA 1
ATOM 2696 C C . ARG A 1 358 ? -24.177 3.696 3.061 1.00 97.75 358 ARG A C 1
ATOM 2698 O O . ARG A 1 358 ? -24.756 3.400 4.107 1.00 97.75 358 ARG A O 1
ATOM 2705 N N . GLY A 1 359 ? -24.286 4.895 2.491 1.00 97.81 359 GLY A N 1
ATOM 2706 C CA . GLY A 1 359 ? -25.098 5.983 3.021 1.00 97.81 359 GLY A CA 1
ATOM 2707 C C . GLY A 1 359 ? -24.400 6.814 4.097 1.00 97.81 359 GLY A C 1
ATOM 2708 O O . GLY A 1 359 ? -25.085 7.511 4.837 1.00 97.81 359 GLY A O 1
ATOM 2709 N N . LEU A 1 360 ? -23.074 6.744 4.233 1.00 98.31 360 LEU A N 1
ATOM 2710 C CA . LEU A 1 360 ? -22.353 7.525 5.240 1.00 98.31 360 LEU A CA 1
ATOM 2711 C C . LEU A 1 360 ? -21.897 8.873 4.685 1.00 98.31 360 LEU A C 1
ATOM 2713 O O . LEU A 1 360 ? -21.243 8.927 3.645 1.00 98.31 360 LEU A O 1
ATOM 2717 N N . ASP A 1 361 ? -22.201 9.948 5.406 1.00 98.25 361 ASP A N 1
ATOM 2718 C CA . ASP A 1 361 ? -21.548 11.239 5.211 1.00 98.25 361 ASP A CA 1
ATOM 2719 C C . ASP A 1 361 ? -20.168 11.192 5.874 1.00 98.25 361 ASP A C 1
ATOM 2721 O O . ASP A 1 361 ? -20.057 10.951 7.079 1.00 98.25 361 ASP A O 1
ATOM 2725 N N . VAL A 1 362 ? -19.108 11.406 5.094 1.00 98.69 362 VAL A N 1
ATOM 2726 C CA . VAL A 1 362 ? -17.726 11.262 5.569 1.00 98.69 362 VAL A CA 1
ATOM 2727 C C . VAL A 1 362 ? -17.082 12.632 5.718 1.00 98.69 362 VAL A C 1
ATOM 2729 O O . VAL A 1 362 ? -16.869 13.337 4.734 1.00 98.69 362 VAL A O 1
ATOM 2732 N N . GLU A 1 363 ? -16.737 13.007 6.946 1.00 98.69 363 GLU A N 1
ATOM 2733 C CA . GLU A 1 363 ? -15.884 14.160 7.232 1.00 98.69 363 GLU A CA 1
ATOM 2734 C C . GLU A 1 363 ? -14.432 13.690 7.343 1.00 98.69 363 GLU A C 1
ATOM 2736 O O . GLU A 1 363 ? -14.040 13.044 8.314 1.00 98.69 363 GLU A O 1
ATOM 2741 N N . VAL A 1 364 ? -13.637 13.988 6.321 1.00 98.81 364 VAL A N 1
ATOM 2742 C CA . VAL A 1 364 ? -12.218 13.647 6.269 1.00 98.81 364 VAL A CA 1
ATOM 2743 C C . VAL A 1 364 ? -11.433 14.724 7.007 1.00 98.81 364 VAL A C 1
ATOM 2745 O O . VAL A 1 364 ? -11.574 15.908 6.698 1.00 98.81 364 VAL A O 1
ATOM 2748 N N . MET A 1 365 ? -10.619 14.326 7.981 1.00 98.75 365 MET A N 1
ATOM 2749 C CA . MET A 1 365 ? -9.823 15.218 8.826 1.00 98.75 365 MET A CA 1
ATOM 2750 C C . MET A 1 365 ? -8.325 14.898 8.707 1.00 98.75 365 MET A C 1
ATOM 2752 O O . MET A 1 365 ? -7.980 13.725 8.567 1.00 98.75 365 MET A O 1
ATOM 2756 N N . PRO A 1 366 ? -7.431 15.901 8.807 1.00 98.50 366 PRO A N 1
ATOM 2757 C CA . PRO A 1 366 ? -5.986 15.678 8.775 1.00 98.50 366 PRO A CA 1
ATOM 2758 C C . PRO A 1 366 ? -5.491 14.719 9.866 1.00 98.50 366 PRO A C 1
ATOM 2760 O O . PRO A 1 366 ? -6.053 14.683 10.963 1.00 98.50 366 PRO A O 1
ATOM 2763 N N . CYS A 1 367 ? -4.361 14.046 9.635 1.00 96.50 367 CYS A N 1
ATOM 2764 C CA . CYS A 1 367 ? -3.703 13.196 10.636 1.00 96.50 367 CYS A CA 1
ATOM 2765 C C . CYS A 1 367 ? -3.340 13.938 11.943 1.00 96.50 367 CYS A C 1
ATOM 2767 O O . CYS A 1 367 ? -3.227 13.332 13.006 1.00 96.50 367 CYS A O 1
ATOM 2769 N N . SER A 1 368 ? -3.188 15.263 11.903 1.00 96.62 368 SER A N 1
ATOM 2770 C CA . SER A 1 368 ? -2.860 16.083 13.072 1.00 96.62 368 SER A CA 1
ATOM 2771 C C . SER A 1 368 ? -4.060 16.417 13.966 1.00 96.62 368 SER A C 1
ATOM 2773 O O . SER A 1 368 ? -3.887 17.135 14.952 1.00 96.62 368 SER A O 1
ATOM 2775 N N . VAL A 1 369 ? -5.271 15.972 13.614 1.00 98.19 369 VAL A N 1
ATOM 2776 C CA . VAL A 1 369 ? -6.499 16.317 14.340 1.00 98.19 369 VAL A CA 1
ATOM 2777 C C . VAL A 1 369 ? -6.464 15.817 15.784 1.00 98.19 369 VAL A C 1
ATOM 2779 O O . VAL A 1 369 ? -5.980 14.719 16.062 1.00 98.19 369 VAL A O 1
ATOM 2782 N N . SER A 1 370 ? -6.998 16.607 16.717 1.00 98.50 370 SER A N 1
ATOM 2783 C CA . SER A 1 370 ? -7.142 16.204 18.118 1.00 98.50 370 SER A CA 1
ATOM 2784 C C . SER A 1 370 ? -8.428 15.410 18.380 1.00 98.50 370 SER A C 1
ATOM 2786 O O . SER A 1 370 ? -9.448 15.588 17.714 1.00 98.50 370 SER A O 1
ATOM 2788 N N . ALA A 1 371 ? -8.435 14.597 19.442 1.00 98.56 371 ALA A N 1
ATOM 2789 C CA . ALA A 1 371 ? -9.643 13.885 19.878 1.00 98.56 371 ALA A CA 1
ATOM 2790 C C . ALA A 1 371 ? -10.828 14.831 20.152 1.00 98.56 371 ALA A C 1
ATOM 2792 O O . ALA A 1 371 ? -11.974 14.501 19.859 1.00 98.56 371 ALA A O 1
ATOM 2793 N N . ALA A 1 372 ? -10.567 16.026 20.694 1.00 98.44 372 ALA A N 1
ATOM 2794 C CA . ALA A 1 372 ? -11.609 17.010 20.977 1.00 98.44 372 ALA A CA 1
ATOM 2795 C C . ALA A 1 372 ? -12.273 17.538 19.695 1.00 98.44 372 ALA A C 1
ATOM 2797 O O . ALA A 1 372 ? -13.491 17.712 19.661 1.00 98.44 372 ALA A O 1
ATOM 2798 N N . GLU A 1 373 ? -11.490 17.769 18.640 1.00 98.25 373 GLU A N 1
ATOM 2799 C CA . GLU A 1 373 ? -12.000 18.199 17.335 1.00 98.25 373 GLU A CA 1
ATOM 2800 C C . GLU A 1 373 ? -12.813 17.097 16.655 1.00 98.25 373 GLU A C 1
ATOM 2802 O O . GLU A 1 373 ? -13.910 17.379 16.169 1.00 98.25 373 GLU A O 1
ATOM 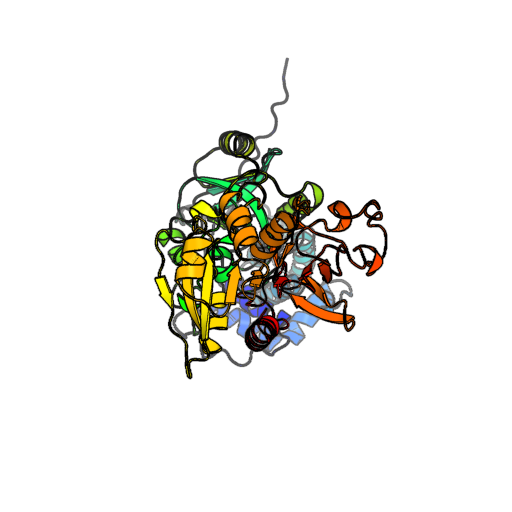2807 N N . VAL A 1 374 ? -12.348 15.844 16.718 1.00 98.56 374 VAL A N 1
ATOM 2808 C CA . VAL A 1 374 ? -13.110 14.689 16.215 1.00 98.56 374 VAL A CA 1
ATOM 2809 C C . VAL A 1 374 ? -14.461 14.587 16.925 1.00 98.56 374 VAL A C 1
ATOM 2811 O O . VAL A 1 374 ? -15.502 14.539 16.274 1.00 98.56 374 VAL A O 1
ATOM 2814 N N . MET A 1 375 ? -14.487 14.640 18.259 1.00 98.31 375 MET A N 1
ATOM 2815 C CA . MET A 1 375 ? -15.744 14.539 19.013 1.00 98.31 375 MET A CA 1
ATOM 2816 C C . MET A 1 375 ? -16.669 15.746 18.795 1.00 98.31 375 MET A C 1
ATOM 2818 O O . MET A 1 375 ? -17.892 15.600 18.828 1.00 98.31 375 MET A O 1
ATOM 2822 N N . LYS A 1 376 ? -16.121 16.938 18.520 1.00 98.19 376 LYS A N 1
ATOM 2823 C CA . LYS A 1 376 ? -16.909 18.139 18.187 1.00 98.19 376 LYS A CA 1
ATOM 2824 C C . LYS A 1 376 ? -17.724 17.957 16.904 1.00 98.19 376 LYS A C 1
ATOM 2826 O O . LYS A 1 376 ? -18.810 18.530 16.796 1.00 98.19 376 LYS A O 1
ATOM 2831 N N . ALA A 1 377 ? -17.245 17.144 15.962 1.00 97.44 377 ALA A N 1
ATOM 2832 C CA . ALA A 1 377 ? -17.982 16.810 14.748 1.00 97.44 377 ALA A CA 1
ATOM 2833 C C . ALA A 1 377 ? -19.211 15.918 15.002 1.00 97.44 377 ALA A C 1
ATOM 2835 O O . ALA A 1 377 ? -20.041 15.799 14.097 1.00 97.44 377 ALA A O 1
ATOM 2836 N N . ARG A 1 378 ? -19.352 15.354 16.214 1.00 97.50 378 ARG A N 1
ATOM 2837 C CA . ARG A 1 378 ? -20.396 14.395 16.618 1.00 97.50 378 ARG A CA 1
ATOM 2838 C C . ARG A 1 378 ? -20.575 13.260 15.594 1.00 97.50 378 ARG A C 1
ATOM 2840 O O . ARG A 1 378 ? -21.651 13.160 15.007 1.00 97.50 378 ARG A O 1
ATOM 2847 N N . PRO A 1 379 ? -19.518 12.478 15.312 1.00 98.06 379 PRO A N 1
ATOM 2848 C CA . PRO A 1 379 ? -19.651 11.322 14.440 1.00 98.06 379 PRO A CA 1
ATOM 2849 C C . PRO A 1 379 ? -20.468 10.210 15.112 1.00 98.06 379 PRO A C 1
ATOM 2851 O O . PRO A 1 379 ? -20.564 10.165 16.338 1.00 98.06 379 PRO A O 1
ATOM 2854 N N . ASP A 1 380 ? -20.980 9.290 14.299 1.00 98.31 380 ASP A N 1
ATOM 2855 C CA . ASP A 1 380 ? -21.517 7.988 14.717 1.00 98.31 380 ASP A CA 1
ATOM 2856 C C . ASP A 1 380 ? -20.420 6.901 14.721 1.00 98.31 380 ASP A C 1
ATOM 2858 O O . ASP A 1 380 ? -20.507 5.921 15.457 1.00 98.31 380 ASP A O 1
ATOM 2862 N N . GLY A 1 381 ? -19.345 7.106 13.948 1.00 98.50 381 GLY A N 1
ATOM 2863 C CA . GLY A 1 381 ? -18.145 6.268 13.943 1.00 98.50 381 GLY A CA 1
ATOM 2864 C C . GLY A 1 381 ? -16.882 7.030 13.536 1.00 98.50 381 GLY A C 1
ATOM 2865 O O . GLY A 1 381 ? -16.944 8.053 12.847 1.00 98.50 381 GLY A O 1
ATOM 2866 N N . VAL A 1 382 ? -15.719 6.520 13.938 1.00 98.88 382 VAL A N 1
ATOM 2867 C CA . VAL A 1 382 ? -14.407 7.008 13.486 1.00 98.88 382 VAL A CA 1
ATOM 2868 C C . VAL A 1 382 ? -13.723 5.946 12.638 1.00 98.88 382 VAL A C 1
ATOM 2870 O O . VAL A 1 382 ? -13.671 4.773 12.999 1.00 98.88 382 VAL A O 1
ATOM 2873 N N . PHE A 1 383 ? -13.166 6.373 11.515 1.00 98.88 383 PHE A N 1
ATOM 2874 C CA . PHE A 1 383 ? -12.415 5.530 10.604 1.00 98.88 383 PHE A CA 1
ATOM 2875 C C . PHE A 1 383 ? -10.950 5.990 10.537 1.00 98.88 383 PHE A C 1
ATOM 2877 O O . PHE A 1 383 ? -10.692 7.181 10.372 1.00 98.88 383 PHE A O 1
ATOM 2884 N N . LEU A 1 384 ? -9.985 5.073 10.651 1.00 98.75 384 LEU A N 1
ATOM 2885 C CA . LEU A 1 384 ? -8.562 5.349 10.409 1.00 98.75 384 LEU A CA 1
ATOM 2886 C C . LEU A 1 384 ? -8.139 4.747 9.071 1.00 98.75 384 LEU A C 1
ATOM 2888 O O . LEU A 1 384 ? -8.221 3.529 8.885 1.00 98.75 384 LEU A O 1
ATOM 2892 N N . SER A 1 385 ? -7.672 5.591 8.152 1.00 98.62 385 SER A N 1
ATOM 2893 C CA . SER A 1 385 ? -7.301 5.141 6.812 1.00 98.62 385 SER A CA 1
ATOM 2894 C C . SER A 1 385 ? -5.980 4.382 6.754 1.00 98.62 385 SER A C 1
ATOM 2896 O O . SER A 1 385 ? -5.208 4.318 7.712 1.00 98.62 385 SER A O 1
ATOM 2898 N N . ASN A 1 386 ? -5.706 3.846 5.566 1.00 98.31 386 ASN A N 1
ATOM 2899 C CA . ASN A 1 386 ? -4.369 3.439 5.168 1.00 98.31 386 ASN A CA 1
ATOM 2900 C C . ASN A 1 386 ? -3.414 4.643 5.084 1.00 98.31 386 ASN A C 1
ATOM 2902 O O . ASN A 1 386 ? -3.849 5.798 5.124 1.00 98.31 386 ASN A O 1
ATOM 2906 N N . GLY A 1 387 ? -2.124 4.348 4.921 1.00 96.75 387 GLY A N 1
ATOM 2907 C CA . GLY A 1 387 ? -1.102 5.352 4.684 1.00 96.75 387 GLY A CA 1
ATOM 2908 C C . GLY A 1 387 ? 0.316 4.780 4.613 1.00 96.75 387 GLY A C 1
ATOM 2909 O O . GLY A 1 387 ? 0.511 3.585 4.850 1.00 96.75 387 GLY A O 1
ATOM 2910 N N . PRO A 1 388 ? 1.300 5.627 4.272 1.00 97.12 388 PRO A N 1
ATOM 2911 C CA . PRO A 1 388 ? 2.696 5.247 4.100 1.00 97.12 388 PRO A CA 1
ATOM 2912 C C . PRO A 1 388 ? 3.505 5.334 5.400 1.00 97.12 388 PRO A C 1
ATOM 2914 O O . PRO A 1 388 ? 3.137 6.019 6.354 1.00 97.12 388 PRO A O 1
ATOM 2917 N N . GLY A 1 389 ? 4.702 4.749 5.361 1.00 94.75 389 GLY A N 1
ATOM 2918 C CA . GLY A 1 389 ? 5.743 4.969 6.363 1.00 94.75 389 GLY A CA 1
ATOM 2919 C C . GLY A 1 389 ? 5.607 4.121 7.622 1.00 94.75 389 GLY A C 1
ATOM 2920 O O . GLY A 1 389 ? 4.924 3.097 7.645 1.00 94.75 389 GLY A O 1
ATOM 2921 N N . ASP A 1 390 ? 6.348 4.532 8.647 1.00 96.75 390 ASP A N 1
ATOM 2922 C CA . ASP A 1 390 ? 6.375 3.874 9.949 1.00 96.75 390 ASP A CA 1
ATOM 2923 C C . ASP A 1 390 ? 5.231 4.412 10.832 1.00 96.75 390 ASP A C 1
ATOM 2925 O O . ASP A 1 390 ? 5.026 5.630 10.880 1.00 96.75 390 ASP A O 1
ATOM 2929 N N . PRO A 1 391 ? 4.474 3.554 11.539 1.00 96.19 391 PRO A N 1
ATOM 2930 C CA . PRO A 1 391 ? 3.442 3.998 12.473 1.00 96.19 391 PRO A CA 1
ATOM 2931 C C . PRO A 1 391 ? 3.992 4.631 13.767 1.00 96.19 391 PRO A C 1
ATOM 2933 O O . PRO A 1 391 ? 3.307 5.466 14.362 1.00 96.19 391 PRO A O 1
ATOM 2936 N N . GLU A 1 392 ? 5.197 4.277 14.233 1.00 96.62 392 GLU A N 1
ATOM 2937 C CA . GLU A 1 392 ? 5.730 4.723 15.536 1.00 96.62 392 GLU A CA 1
ATOM 2938 C C . GLU A 1 392 ? 5.899 6.251 15.674 1.00 96.62 392 GLU A C 1
ATOM 2940 O O . GLU A 1 392 ? 5.592 6.798 16.744 1.00 96.62 392 GLU A O 1
ATOM 2945 N N . PRO A 1 393 ? 6.349 6.990 14.638 1.00 97.31 393 PRO A N 1
ATOM 2946 C CA . PRO A 1 393 ? 6.446 8.446 14.686 1.00 97.31 393 PRO A CA 1
ATOM 2947 C C . PRO A 1 393 ? 5.099 9.175 14.810 1.00 97.31 393 PRO A C 1
ATOM 2949 O O . PRO A 1 393 ? 5.093 10.340 15.215 1.00 97.31 393 PRO A O 1
ATOM 2952 N N . LEU A 1 394 ? 3.961 8.523 14.529 1.00 97.12 394 LEU A N 1
ATOM 2953 C CA . LEU A 1 394 ? 2.623 9.137 14.465 1.00 97.12 394 LEU A CA 1
ATOM 2954 C C . LEU A 1 394 ? 2.005 9.414 15.851 1.00 97.12 394 LEU A C 1
ATOM 2956 O O . LEU A 1 394 ? 0.829 9.146 16.111 1.00 97.12 394 LEU A O 1
ATOM 2960 N N . ARG A 1 395 ? 2.793 9.993 16.764 1.00 97.19 395 ARG A N 1
ATOM 2961 C CA . ARG A 1 395 ? 2.446 10.219 18.181 1.00 97.19 395 ARG A CA 1
ATOM 2962 C C . ARG A 1 395 ? 1.150 11.004 18.369 1.00 97.19 395 ARG A C 1
ATOM 2964 O O . ARG A 1 395 ? 0.388 10.703 19.289 1.00 97.19 395 ARG A O 1
ATOM 2971 N N . THR A 1 396 ? 0.894 11.990 17.511 1.00 96.94 396 THR A N 1
ATOM 2972 C CA . THR A 1 396 ? -0.339 12.788 17.550 1.00 96.94 396 THR A CA 1
ATOM 2973 C C . THR A 1 396 ? -1.558 11.919 17.259 1.00 96.94 396 THR A C 1
ATOM 2975 O O . THR A 1 396 ? -2.479 11.894 18.070 1.00 96.94 396 THR A O 1
ATOM 2978 N N . VAL A 1 397 ? -1.531 11.136 16.174 1.00 97.69 397 VAL A N 1
ATOM 2979 C CA . VAL A 1 397 ? -2.639 10.245 15.789 1.00 97.69 397 VAL A CA 1
ATOM 2980 C C . VAL A 1 397 ? -2.886 9.198 16.877 1.00 97.69 397 VAL A C 1
ATOM 2982 O O . VAL A 1 397 ? -4.029 8.989 17.278 1.00 97.69 397 VAL A O 1
ATOM 2985 N N . ILE A 1 398 ? -1.822 8.587 17.410 1.00 98.56 398 ILE A N 1
ATOM 2986 C CA . ILE A 1 398 ? -1.903 7.598 18.499 1.00 98.56 398 ILE A CA 1
ATOM 2987 C C . ILE A 1 398 ? -2.576 8.214 19.735 1.00 98.56 398 ILE A C 1
ATOM 2989 O O . ILE A 1 398 ? -3.472 7.615 20.329 1.00 98.56 398 ILE A O 1
ATOM 2993 N N . THR A 1 399 ? -2.187 9.437 20.106 1.00 98.56 399 THR A N 1
ATOM 2994 C CA . THR A 1 399 ? -2.780 10.164 21.241 1.00 98.56 399 THR A CA 1
ATOM 2995 C C . THR A 1 399 ? -4.250 10.493 20.989 1.00 98.56 399 THR A C 1
ATOM 2997 O O . THR A 1 399 ? -5.088 10.307 21.874 1.00 98.56 399 THR A O 1
ATOM 3000 N N . THR A 1 400 ? -4.581 10.939 19.778 1.00 98.62 400 THR A N 1
ATOM 3001 C CA . THR A 1 400 ? -5.957 11.208 19.359 1.00 98.62 400 THR A CA 1
ATOM 3002 C C . THR A 1 400 ? -6.812 9.950 19.443 1.00 98.62 400 THR A C 1
ATOM 3004 O O . THR A 1 400 ? -7.872 9.988 20.068 1.00 98.62 400 THR A O 1
ATOM 3007 N N . LEU A 1 401 ? -6.330 8.820 18.922 1.00 98.50 401 LEU A N 1
ATOM 3008 C CA . LEU A 1 401 ? -7.045 7.547 18.978 1.00 98.50 401 LEU A CA 1
ATOM 3009 C C . LEU A 1 401 ? -7.287 7.095 20.422 1.00 98.50 401 LEU A C 1
ATOM 3011 O O . LEU A 1 401 ? -8.422 6.782 20.777 1.00 98.50 401 LEU A O 1
ATOM 3015 N N . ARG A 1 402 ? -6.274 7.160 21.296 1.00 98.44 402 ARG A N 1
ATOM 3016 C CA . ARG A 1 402 ? -6.445 6.870 22.734 1.00 98.44 402 ARG A CA 1
ATOM 3017 C C . ARG A 1 402 ? -7.507 7.756 23.396 1.00 98.44 402 ARG A C 1
ATOM 3019 O O . ARG A 1 402 ? -8.184 7.315 24.317 1.00 98.44 402 ARG A O 1
ATOM 3026 N N . GLY A 1 403 ? -7.670 8.997 22.936 1.00 98.19 403 GLY A N 1
ATOM 3027 C CA . GLY A 1 403 ? -8.709 9.913 23.414 1.00 98.19 403 GLY A CA 1
ATOM 3028 C C . GLY A 1 403 ? -10.126 9.610 22.906 1.00 98.19 403 GLY A C 1
ATOM 3029 O O . GLY A 1 403 ? -11.079 10.168 23.461 1.00 98.19 403 GLY A O 1
ATOM 3030 N N . ILE A 1 404 ? -10.264 8.764 21.883 1.00 97.88 404 ILE A N 1
ATOM 3031 C CA . ILE A 1 404 ? -11.515 8.416 21.188 1.00 97.88 404 ILE A CA 1
ATOM 3032 C C . ILE A 1 404 ? -11.998 7.005 21.564 1.00 97.88 404 ILE A C 1
ATOM 3034 O O . ILE A 1 404 ? -13.205 6.787 21.676 1.00 97.88 404 ILE A O 1
ATOM 3038 N N . LEU A 1 405 ? -11.077 6.060 21.785 1.00 97.69 405 LEU A N 1
ATOM 3039 C CA . LEU A 1 405 ? -11.404 4.680 22.154 1.00 97.69 405 LEU A CA 1
ATOM 3040 C C . LEU A 1 405 ? -12.310 4.619 23.393 1.00 97.69 405 LEU A C 1
ATOM 3042 O O . LEU A 1 405 ? -12.097 5.332 24.375 1.00 97.69 405 LEU A O 1
ATOM 3046 N N . GLY A 1 406 ? -13.344 3.776 23.323 1.00 96.56 406 GLY A N 1
ATOM 3047 C CA . GLY A 1 406 ? -14.350 3.626 24.379 1.00 96.56 406 GLY A CA 1
ATOM 3048 C C . GLY A 1 406 ? -15.360 4.775 24.458 1.00 96.56 406 GLY A C 1
ATOM 3049 O O . GLY A 1 406 ? -16.079 4.883 25.447 1.00 96.56 406 GLY A O 1
ATOM 3050 N N . LYS A 1 407 ? -15.411 5.661 23.453 1.00 97.31 407 LYS A N 1
ATOM 3051 C CA . LYS A 1 407 ? -16.411 6.745 23.357 1.00 97.31 407 LYS A CA 1
ATOM 3052 C C . LYS A 1 407 ? -17.224 6.709 22.074 1.00 97.31 407 LYS A C 1
ATOM 3054 O O . LYS A 1 407 ? -18.345 7.206 22.060 1.00 97.31 407 LYS A O 1
ATOM 3059 N N . ILE A 1 408 ? -16.656 6.150 21.010 1.00 97.25 408 ILE A N 1
ATOM 3060 C CA . ILE A 1 408 ? -17.313 5.977 19.718 1.00 97.25 408 ILE A CA 1
ATOM 3061 C C . ILE A 1 408 ? -16.758 4.733 19.005 1.00 97.25 408 ILE A C 1
ATOM 3063 O O . ILE A 1 408 ? -15.582 4.420 19.208 1.00 97.25 408 ILE A O 1
ATOM 3067 N N . PRO A 1 409 ? -17.555 4.036 18.176 1.00 98.38 409 PRO A N 1
ATOM 3068 C CA . PRO A 1 409 ? -17.082 2.926 17.360 1.00 98.38 409 PRO A CA 1
ATOM 3069 C C . PRO A 1 409 ? -15.916 3.296 16.439 1.00 98.38 409 PRO A C 1
ATOM 3071 O O . PRO A 1 409 ? -15.951 4.342 15.784 1.00 98.38 409 PRO A O 1
ATOM 3074 N N . VAL A 1 410 ? -14.904 2.426 16.353 1.00 98.81 410 VAL A N 1
ATOM 3075 C CA . VAL A 1 410 ? -13.698 2.668 15.543 1.00 98.81 410 VAL A CA 1
ATOM 3076 C C . VAL A 1 410 ? -13.401 1.520 14.578 1.00 98.81 410 VAL A C 1
ATOM 3078 O O . VAL A 1 410 ? -13.362 0.358 14.979 1.00 98.81 410 VAL A O 1
ATOM 3081 N N . PHE A 1 411 ? -13.106 1.853 13.319 1.00 98.88 411 PHE A N 1
ATOM 3082 C CA . PHE A 1 411 ? -12.572 0.914 12.329 1.00 98.88 411 PHE A CA 1
ATOM 3083 C C . PHE A 1 411 ? -11.264 1.435 11.717 1.00 98.88 411 PHE A C 1
ATOM 3085 O O . PHE A 1 411 ? -11.189 2.594 11.319 1.00 98.88 411 PHE A O 1
ATOM 3092 N N . GLY A 1 412 ? -10.221 0.604 11.648 1.00 98.75 412 GLY A N 1
ATOM 3093 C CA . GLY A 1 412 ? -8.922 0.974 11.069 1.00 98.75 412 GLY A CA 1
ATOM 3094 C C . GLY A 1 412 ? -8.444 0.018 9.977 1.00 98.75 412 GLY A C 1
ATOM 3095 O O . GLY A 1 412 ? -8.568 -1.198 10.125 1.00 98.75 412 GLY A O 1
ATOM 3096 N N . ILE A 1 413 ? -7.856 0.564 8.910 1.00 98.81 413 ILE A N 1
ATOM 3097 C CA . ILE A 1 413 ? -7.313 -0.196 7.771 1.00 98.81 413 ILE A CA 1
ATOM 3098 C C . ILE A 1 413 ? -5.808 0.062 7.612 1.00 98.81 413 ILE A C 1
ATOM 3100 O O . ILE A 1 413 ? -5.371 1.210 7.629 1.00 98.81 413 ILE A O 1
ATOM 3104 N N . CYS A 1 414 ? -5.016 -0.993 7.402 1.00 98.62 414 CYS A N 1
ATOM 3105 C CA . CYS A 1 414 ? -3.579 -0.934 7.109 1.00 98.62 414 CYS A CA 1
ATOM 3106 C C . CYS A 1 414 ? -2.781 -0.127 8.153 1.00 98.62 414 CYS A C 1
ATOM 3108 O O . CYS A 1 414 ? -2.550 -0.624 9.258 1.00 98.62 414 CYS A O 1
ATOM 3110 N N . LEU A 1 415 ? -2.384 1.114 7.856 1.00 98.69 415 LEU A N 1
ATOM 3111 C CA . LEU A 1 415 ? -1.746 2.005 8.830 1.00 98.69 415 LEU A CA 1
ATOM 3112 C C . LEU A 1 415 ? -2.668 2.283 10.031 1.00 98.69 415 LEU A C 1
ATOM 3114 O O . LEU A 1 415 ? -2.206 2.312 11.171 1.00 98.69 415 LEU A O 1
ATOM 3118 N N . GLY A 1 416 ? -3.983 2.369 9.815 1.00 98.75 416 GLY A N 1
ATOM 3119 C CA . GLY A 1 416 ? -4.976 2.464 10.883 1.00 98.75 416 GLY A CA 1
ATOM 3120 C C . GLY A 1 416 ? -4.960 1.274 11.851 1.00 98.75 416 GLY A C 1
ATOM 3121 O O . GLY A 1 416 ? -5.126 1.475 13.055 1.00 98.75 416 GLY A O 1
ATOM 3122 N N . GLN A 1 417 ? -4.687 0.047 11.378 1.00 98.75 417 GLN A N 1
ATOM 3123 C CA . GLN A 1 417 ? -4.463 -1.102 12.271 1.00 98.75 417 GLN A CA 1
ATOM 3124 C C . GLN A 1 417 ? -3.212 -0.903 13.127 1.00 98.75 417 GLN A C 1
ATOM 3126 O O . GLN A 1 417 ? -3.216 -1.214 14.318 1.00 98.75 417 GLN A O 1
ATOM 3131 N N . GLN A 1 418 ? -2.132 -0.414 12.529 1.00 98.75 418 GLN A N 1
ATOM 3132 C CA . GLN A 1 418 ? -0.857 -0.262 13.223 1.00 98.75 418 GLN A CA 1
ATOM 3133 C C . GLN A 1 418 ? -0.935 0.824 14.299 1.00 98.75 418 GLN A C 1
ATOM 3135 O O . GLN A 1 418 ? -0.531 0.594 15.438 1.00 98.75 418 GLN A O 1
ATOM 3140 N N . VAL A 1 419 ? -1.553 1.962 13.974 1.00 98.75 419 VAL A N 1
ATOM 3141 C CA . VAL A 1 419 ? -1.855 3.031 14.935 1.00 98.75 419 VAL A CA 1
ATOM 3142 C C . VAL A 1 419 ? -2.754 2.519 16.063 1.00 98.75 419 VAL A C 1
ATOM 3144 O O . VAL A 1 419 ? -2.507 2.851 17.221 1.00 98.75 419 VAL A O 1
ATOM 3147 N N . MET A 1 420 ? -3.752 1.678 15.763 1.00 98.69 420 MET A N 1
ATOM 3148 C CA . MET A 1 420 ? -4.563 1.013 16.791 1.00 98.69 420 MET A CA 1
ATOM 3149 C C . MET A 1 420 ? -3.711 0.127 17.702 1.00 98.69 420 MET A C 1
ATOM 3151 O O . MET A 1 420 ? -3.810 0.247 18.919 1.00 98.69 420 MET A O 1
ATOM 3155 N N . GLY A 1 421 ? -2.838 -0.716 17.143 1.00 98.56 421 GLY A N 1
ATOM 3156 C CA . GLY A 1 421 ? -1.917 -1.547 17.922 1.00 98.56 421 GLY A CA 1
ATOM 3157 C C . GLY A 1 421 ? -1.077 -0.718 18.897 1.00 98.56 421 GLY A C 1
ATOM 3158 O O . GLY A 1 421 ? -1.071 -0.998 20.095 1.00 98.56 421 GLY A O 1
ATOM 3159 N N . LEU A 1 422 ? -0.457 0.360 18.410 1.00 98.69 422 LEU A N 1
ATOM 3160 C CA . LEU A 1 422 ? 0.329 1.280 19.239 1.00 98.69 422 LEU A CA 1
ATOM 3161 C C . LEU A 1 422 ? -0.528 2.000 20.295 1.00 98.69 422 LEU A C 1
ATOM 3163 O O . LEU A 1 422 ? -0.099 2.161 21.437 1.00 98.69 422 LEU A O 1
ATOM 3167 N N . ALA A 1 423 ? -1.754 2.409 19.955 1.00 98.56 423 ALA A N 1
ATOM 3168 C CA . ALA A 1 423 ? -2.682 3.033 20.899 1.00 98.56 423 ALA A CA 1
ATOM 3169 C C . ALA A 1 423 ? -3.088 2.084 22.038 1.00 98.56 423 ALA A C 1
ATOM 3171 O O . ALA A 1 423 ? -3.258 2.545 23.169 1.00 98.56 423 ALA A O 1
ATOM 3172 N N . LEU A 1 424 ? -3.179 0.781 21.760 1.00 98.38 424 LEU A N 1
ATOM 3173 C CA . LEU A 1 424 ? -3.427 -0.284 22.739 1.00 98.38 424 LEU A CA 1
ATOM 3174 C C . LEU A 1 424 ? -2.175 -0.658 23.555 1.00 98.38 424 LEU A C 1
ATOM 3176 O O . LEU A 1 424 ? -2.284 -1.421 24.511 1.00 98.38 424 LEU A O 1
ATOM 3180 N N . GLY A 1 425 ? -1.001 -0.119 23.207 1.00 97.88 425 GLY A N 1
ATOM 3181 C CA . GLY A 1 425 ? 0.278 -0.399 23.867 1.00 97.88 425 GLY A CA 1
ATOM 3182 C C . GLY A 1 425 ? 1.071 -1.561 23.260 1.00 97.88 425 GLY A C 1
ATOM 3183 O O . GLY A 1 425 ? 2.104 -1.938 23.812 1.00 97.88 425 GLY A O 1
ATOM 3184 N N . ALA A 1 426 ? 0.611 -2.139 22.147 1.00 98.12 426 ALA A N 1
ATOM 3185 C CA . ALA A 1 426 ? 1.386 -3.130 21.411 1.00 98.12 426 ALA A CA 1
ATOM 3186 C C . ALA A 1 426 ? 2.584 -2.477 20.705 1.00 98.12 426 ALA A C 1
ATOM 3188 O O . ALA A 1 426 ? 2.602 -1.270 20.469 1.00 98.12 426 ALA A O 1
ATOM 3189 N N . ALA A 1 427 ? 3.572 -3.285 20.339 1.00 97.75 427 ALA A N 1
ATOM 3190 C CA . ALA A 1 427 ? 4.691 -2.880 19.505 1.00 97.75 427 ALA A CA 1
ATOM 3191 C C . ALA A 1 427 ? 4.383 -3.123 18.020 1.00 97.75 427 ALA A C 1
ATOM 3193 O O . ALA A 1 427 ? 3.509 -3.918 17.653 1.00 97.75 427 ALA A O 1
ATOM 3194 N N . THR A 1 428 ? 5.151 -2.470 17.154 1.00 98.38 428 THR A N 1
ATOM 3195 C CA . THR A 1 428 ? 5.182 -2.740 15.714 1.00 98.38 428 THR A CA 1
ATOM 3196 C C . THR A 1 428 ? 6.572 -3.193 15.294 1.00 98.38 428 THR A C 1
ATOM 3198 O O . THR A 1 428 ? 7.566 -2.882 15.941 1.00 98.38 428 THR A O 1
ATOM 3201 N N . TYR A 1 429 ? 6.659 -3.948 14.204 1.00 97.62 429 TYR A N 1
ATOM 3202 C CA . TYR A 1 429 ? 7.936 -4.357 13.626 1.00 97.62 429 TYR A CA 1
ATOM 3203 C C . TYR A 1 429 ? 7.894 -4.263 12.107 1.00 97.62 429 TYR A C 1
ATOM 3205 O O . TYR A 1 429 ? 6.849 -4.430 11.473 1.00 97.62 429 TYR A O 1
ATOM 3213 N N . LYS A 1 430 ? 9.065 -4.016 11.521 1.00 97.56 430 LYS A N 1
ATOM 3214 C CA . LYS A 1 430 ? 9.252 -3.992 10.076 1.00 97.56 430 LYS A CA 1
ATOM 3215 C C . LYS A 1 430 ? 9.353 -5.416 9.524 1.00 97.56 430 LYS A C 1
ATOM 3217 O O . LYS A 1 430 ? 10.134 -6.232 10.016 1.00 97.56 430 LYS A O 1
ATOM 3222 N N . LEU A 1 431 ? 8.573 -5.710 8.491 1.00 97.50 431 LEU A N 1
ATOM 3223 C CA . LEU A 1 431 ? 8.667 -6.947 7.722 1.00 97.50 431 LEU A CA 1
ATOM 3224 C C . LEU A 1 431 ? 9.910 -6.905 6.822 1.00 97.50 431 LEU A C 1
ATOM 3226 O O . LEU A 1 431 ? 10.273 -5.828 6.351 1.00 97.50 431 LEU A O 1
ATOM 3230 N N . PRO A 1 432 ? 10.535 -8.058 6.508 1.00 96.25 432 PRO A N 1
ATOM 3231 C CA . PRO A 1 432 ? 11.727 -8.084 5.666 1.00 96.25 432 PRO A CA 1
ATOM 3232 C C . PRO A 1 432 ? 11.527 -7.369 4.330 1.00 96.25 432 PRO A C 1
ATOM 3234 O O . PRO A 1 432 ? 12.352 -6.546 3.969 1.00 96.25 432 PRO A O 1
ATOM 3237 N N . PHE A 1 433 ? 10.429 -7.641 3.620 1.00 96.19 433 PHE A N 1
ATOM 3238 C CA . PHE A 1 433 ? 10.093 -7.005 2.336 1.00 96.19 433 PHE A CA 1
ATOM 3239 C C . PHE A 1 433 ? 8.615 -6.580 2.226 1.00 96.19 433 PHE A C 1
ATOM 3241 O O . PHE A 1 433 ? 8.185 -6.116 1.171 1.00 96.19 433 PHE A O 1
ATOM 3248 N N . GLY A 1 434 ? 7.841 -6.731 3.307 1.00 97.69 434 GLY A N 1
ATOM 3249 C CA . GLY A 1 434 ? 6.420 -6.380 3.360 1.00 97.69 434 GLY A CA 1
ATOM 3250 C C . GLY A 1 434 ? 5.493 -7.284 2.545 1.00 97.69 434 GLY A C 1
ATOM 3251 O O . GLY A 1 434 ? 5.912 -8.267 1.930 1.00 97.69 434 GLY A O 1
ATOM 3252 N N . HIS A 1 435 ? 4.214 -6.927 2.541 1.00 98.69 435 HIS A N 1
ATOM 3253 C CA . HIS A 1 435 ? 3.166 -7.566 1.754 1.00 98.69 435 HIS A CA 1
ATOM 3254 C C . HIS A 1 435 ? 2.611 -6.580 0.731 1.00 98.69 435 HIS A C 1
ATOM 3256 O O . HIS A 1 435 ? 2.068 -5.539 1.093 1.00 98.69 435 HIS A O 1
ATOM 3262 N N . HIS A 1 436 ? 2.768 -6.921 -0.546 1.00 98.50 436 HIS A N 1
ATOM 3263 C CA . HIS A 1 436 ? 2.497 -6.040 -1.678 1.00 98.50 436 HIS A CA 1
ATOM 3264 C C . HIS A 1 436 ? 1.923 -6.878 -2.828 1.00 98.50 436 HIS A C 1
ATOM 3266 O O . HIS A 1 436 ? 2.665 -7.502 -3.595 1.00 98.50 436 HIS A O 1
ATOM 3272 N N . GLY A 1 437 ? 0.599 -6.950 -2.935 1.00 97.88 437 GLY A N 1
ATOM 3273 C CA . GLY A 1 437 ? -0.032 -7.863 -3.884 1.00 97.88 437 GLY A CA 1
ATOM 3274 C C . GLY A 1 437 ? -1.529 -8.039 -3.700 1.00 97.88 437 GLY A C 1
ATOM 3275 O O . GLY A 1 437 ? -2.063 -7.811 -2.624 1.00 97.88 437 GLY A O 1
ATOM 3276 N N . GLY A 1 438 ? -2.197 -8.506 -4.755 1.00 96.81 438 GLY A N 1
ATOM 3277 C CA . GLY A 1 438 ? -3.637 -8.800 -4.769 1.00 96.81 438 GLY A CA 1
ATOM 3278 C C . GLY A 1 438 ? -3.988 -10.274 -4.548 1.00 96.81 438 GLY A C 1
ATOM 3279 O O . GLY A 1 438 ? -5.057 -10.708 -4.963 1.00 96.81 438 GLY A O 1
ATOM 3280 N N . ASN A 1 439 ? -3.069 -11.078 -4.009 1.00 97.75 439 ASN A N 1
ATOM 3281 C CA . ASN A 1 439 ? -3.205 -12.536 -3.921 1.00 97.75 439 ASN A CA 1
ATOM 3282 C C . ASN A 1 439 ? -2.862 -13.106 -2.534 1.00 97.75 439 ASN A C 1
ATOM 3284 O O . ASN A 1 439 ? -2.499 -14.278 -2.425 1.00 97.75 439 ASN A O 1
ATOM 3288 N N . HIS A 1 440 ? -2.943 -12.289 -1.481 1.00 98.50 440 HIS A N 1
ATOM 3289 C CA . HIS A 1 440 ? -2.547 -12.685 -0.130 1.00 98.50 440 HIS A CA 1
ATOM 3290 C C . HIS A 1 440 ? -3.691 -13.426 0.585 1.00 98.50 440 HIS A C 1
ATOM 3292 O O . HIS A 1 440 ? -4.749 -12.828 0.798 1.00 98.50 440 HIS A O 1
ATOM 3298 N N . PRO A 1 441 ? -3.510 -14.707 0.961 1.00 98.44 441 PRO A N 1
ATOM 3299 C CA . PRO A 1 441 ? -4.538 -15.485 1.637 1.00 98.44 441 PRO A CA 1
ATOM 3300 C C . PRO A 1 441 ? -4.575 -15.154 3.132 1.00 98.44 441 PRO A C 1
ATOM 3302 O O . PRO A 1 441 ? -3.605 -15.379 3.859 1.00 98.44 441 PRO A O 1
ATOM 3305 N N . VAL A 1 442 ? -5.720 -14.674 3.606 1.00 98.75 442 VAL A N 1
ATOM 3306 C CA . VAL A 1 442 ? -5.945 -14.326 5.010 1.00 98.75 442 VAL A CA 1
ATOM 3307 C C . VAL A 1 442 ? -7.059 -15.191 5.581 1.00 98.75 442 VAL A C 1
ATOM 3309 O O . VAL A 1 442 ? -8.149 -15.282 5.024 1.00 98.75 442 VAL A O 1
ATOM 3312 N N . ARG A 1 443 ? -6.786 -15.849 6.708 1.00 98.31 443 ARG A N 1
ATOM 3313 C CA . ARG A 1 443 ? -7.756 -16.659 7.448 1.00 98.31 443 ARG A CA 1
ATOM 3314 C C . ARG A 1 443 ? -8.421 -15.827 8.534 1.00 98.31 443 ARG A C 1
ATOM 3316 O O . ARG A 1 443 ? -7.733 -15.300 9.408 1.00 98.31 443 ARG A O 1
ATOM 3323 N N . ARG A 1 444 ? -9.751 -15.824 8.545 1.00 97.94 444 ARG A N 1
ATOM 3324 C CA . ARG A 1 444 ? -10.579 -15.373 9.667 1.00 97.94 444 ARG A CA 1
ATOM 3325 C C . ARG A 1 444 ? -10.518 -16.414 10.777 1.00 97.94 444 ARG A C 1
ATOM 3327 O O . ARG A 1 444 ? -10.820 -17.586 10.559 1.00 97.94 444 ARG A O 1
ATOM 3334 N N . LEU A 1 445 ? -10.091 -16.014 11.969 1.00 97.62 445 LEU A N 1
ATOM 3335 C CA . LEU A 1 445 ? -9.864 -16.943 13.080 1.00 97.62 445 LEU A CA 1
ATOM 3336 C C . LEU A 1 445 ? -11.168 -17.437 13.718 1.00 97.62 445 LEU A C 1
ATOM 3338 O O . LEU A 1 445 ? -11.193 -18.545 14.245 1.00 97.62 445 LEU A O 1
ATOM 3342 N N . GLY A 1 446 ? -12.245 -16.648 13.639 1.00 95.00 446 GLY A N 1
ATOM 3343 C CA . GLY A 1 446 ? -13.534 -16.992 14.245 1.00 95.00 446 GLY A CA 1
ATOM 3344 C C . GLY A 1 446 ? -14.267 -18.151 13.562 1.00 95.00 446 GLY A C 1
ATOM 3345 O O . GLY A 1 446 ? -14.872 -18.971 14.247 1.00 95.00 446 GLY A O 1
ATOM 3346 N N . ASP A 1 447 ? -14.208 -18.243 12.230 1.00 95.12 447 ASP A N 1
ATOM 3347 C CA . ASP A 1 447 ? -14.937 -19.255 11.446 1.00 95.12 447 ASP A CA 1
ATOM 3348 C C . ASP A 1 447 ? -14.059 -20.056 10.472 1.00 95.12 447 ASP A C 1
ATOM 3350 O O . ASP A 1 447 ? -14.531 -20.998 9.835 1.00 95.12 447 ASP A O 1
ATOM 3354 N N . GLY A 1 448 ? -12.773 -19.717 10.358 1.00 96.06 448 GLY A N 1
ATOM 3355 C CA . GLY A 1 448 ? -11.828 -20.391 9.474 1.00 96.06 448 GLY A CA 1
ATOM 3356 C C . GLY A 1 448 ? -11.966 -20.027 7.995 1.00 96.06 448 GLY A C 1
ATOM 3357 O O . GLY A 1 448 ? -11.219 -20.588 7.188 1.00 96.06 448 GLY A O 1
ATOM 3358 N N . LYS A 1 449 ? -12.868 -19.106 7.618 1.00 97.06 449 LYS A N 1
ATOM 3359 C CA . LYS A 1 449 ? -13.017 -18.652 6.228 1.00 97.06 449 LYS A CA 1
ATOM 3360 C C . LYS A 1 449 ? -11.714 -18.005 5.753 1.00 97.06 449 LYS A C 1
ATOM 3362 O O . LYS A 1 449 ? -11.061 -17.279 6.502 1.00 97.06 449 LYS A O 1
ATOM 3367 N N . VAL A 1 450 ? -11.347 -18.269 4.503 1.00 98.19 450 VAL A N 1
ATOM 3368 C CA . VAL A 1 450 ? -10.187 -17.653 3.852 1.00 98.19 450 VAL A CA 1
ATOM 3369 C C . VAL A 1 450 ? -10.664 -16.621 2.844 1.00 98.19 450 VAL A C 1
ATOM 3371 O O . VAL A 1 450 ? -11.594 -16.882 2.082 1.00 98.19 450 VAL A O 1
ATOM 3374 N N . GLU A 1 451 ? -10.011 -15.469 2.853 1.00 98.00 451 GLU A N 1
ATOM 3375 C CA . GLU A 1 451 ? -10.224 -14.367 1.923 1.00 98.00 451 GLU A CA 1
ATOM 3376 C C . GLU A 1 451 ? -8.919 -14.119 1.177 1.00 98.00 451 GLU A C 1
ATOM 3378 O O . GLU A 1 451 ? -7.835 -14.144 1.772 1.00 98.00 451 GLU A O 1
ATOM 3383 N N . ILE A 1 452 ? -9.003 -13.920 -0.136 1.00 98.50 452 ILE A N 1
ATOM 3384 C CA . ILE A 1 452 ? -7.864 -13.419 -0.897 1.00 98.50 452 ILE A CA 1
ATOM 3385 C C . ILE A 1 452 ? -7.921 -11.902 -0.799 1.00 98.50 452 ILE A C 1
ATOM 3387 O O . ILE A 1 452 ? -8.967 -11.299 -1.023 1.00 98.50 452 ILE A O 1
ATOM 3391 N N . THR A 1 453 ? -6.809 -11.286 -0.415 1.00 98.56 453 THR A N 1
ATOM 3392 C CA . THR A 1 453 ? -6.772 -9.874 -0.025 1.00 98.56 453 THR A CA 1
ATOM 3393 C C . THR A 1 453 ? -5.750 -9.087 -0.833 1.00 98.56 453 THR A C 1
ATOM 3395 O O . THR A 1 453 ? -4.760 -9.637 -1.332 1.00 98.56 453 THR A O 1
ATOM 3398 N N . SER A 1 454 ? -6.014 -7.785 -0.955 1.00 98.25 454 SER A N 1
ATOM 3399 C CA . SER A 1 454 ? -5.052 -6.799 -1.439 1.00 98.25 454 SER A CA 1
ATOM 3400 C C . SER A 1 454 ? -4.237 -6.251 -0.273 1.00 98.25 454 SER A C 1
ATOM 3402 O O . SER A 1 454 ? -4.808 -5.811 0.725 1.00 98.25 454 SER A O 1
ATOM 3404 N N . GLN A 1 455 ? -2.911 -6.300 -0.370 1.00 98.56 455 GLN A N 1
ATOM 3405 C CA . GLN A 1 455 ? -2.002 -5.866 0.689 1.00 98.56 455 GLN A CA 1
ATOM 3406 C C . GLN A 1 455 ? -0.964 -4.884 0.168 1.00 98.56 455 GLN A C 1
ATOM 3408 O O . GLN A 1 455 ? -0.440 -5.055 -0.934 1.00 98.56 455 GLN A O 1
ATOM 3413 N N . ASN A 1 456 ? -0.685 -3.870 0.985 1.00 98.19 456 ASN A N 1
ATOM 3414 C CA . ASN A 1 456 ? 0.348 -2.870 0.760 1.00 98.19 456 ASN A CA 1
ATOM 3415 C C . ASN A 1 456 ? 0.865 -2.346 2.112 1.00 98.19 456 ASN A C 1
ATOM 3417 O O . ASN A 1 456 ? 0.444 -1.289 2.579 1.00 98.19 456 ASN A O 1
ATOM 3421 N N . HIS A 1 457 ? 1.715 -3.126 2.787 1.00 98.44 457 HIS A N 1
ATOM 3422 C CA . HIS A 1 457 ? 2.312 -2.709 4.058 1.00 98.44 457 HIS A CA 1
ATOM 3423 C C . HIS A 1 457 ? 3.696 -3.325 4.310 1.00 98.44 457 HIS A C 1
ATOM 3425 O O . HIS A 1 457 ? 3.937 -4.514 4.094 1.00 98.44 457 HIS A O 1
ATOM 3431 N N . GLY A 1 458 ? 4.610 -2.502 4.834 1.00 97.88 458 GLY A N 1
ATOM 3432 C CA . GLY A 1 458 ? 5.957 -2.906 5.256 1.00 97.88 458 GLY A CA 1
ATOM 3433 C C . GLY A 1 458 ? 6.097 -3.198 6.753 1.00 97.88 458 GLY A C 1
ATOM 3434 O O . GLY A 1 458 ? 7.135 -3.700 7.175 1.00 97.88 458 GLY A O 1
ATOM 3435 N N . PHE A 1 459 ? 5.072 -2.907 7.555 1.00 98.50 459 PHE A N 1
ATOM 3436 C CA . PHE A 1 459 ? 5.073 -3.059 9.013 1.00 98.50 459 PHE A CA 1
ATOM 3437 C C . PHE A 1 459 ? 3.910 -3.933 9.475 1.00 98.50 459 PHE A C 1
ATOM 3439 O O . PHE A 1 459 ? 2.901 -4.056 8.779 1.00 98.50 459 PHE A O 1
ATOM 3446 N N . ALA A 1 460 ? 4.046 -4.541 10.648 1.00 98.38 460 ALA A N 1
ATOM 3447 C CA . ALA A 1 460 ? 3.008 -5.350 11.270 1.00 98.38 460 ALA A CA 1
ATOM 3448 C C . ALA A 1 460 ? 2.963 -5.114 12.785 1.00 98.38 460 ALA A C 1
ATOM 3450 O O .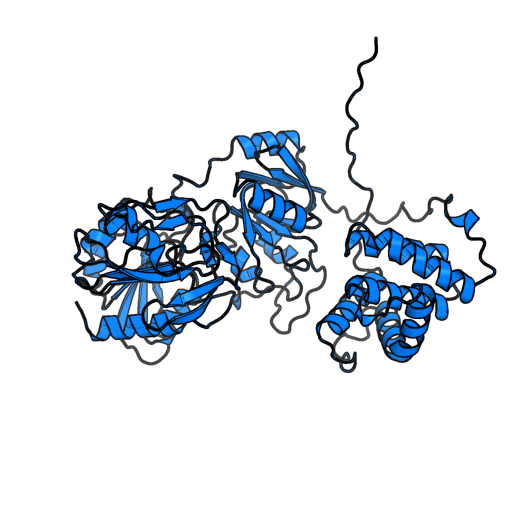 ALA A 1 460 ? 3.964 -4.754 13.405 1.00 98.38 460 ALA A O 1
ATOM 3451 N N . VAL A 1 461 ? 1.790 -5.338 13.376 1.00 98.62 461 VAL A N 1
ATOM 3452 C CA . VAL A 1 461 ? 1.577 -5.272 14.830 1.00 98.62 461 VAL A CA 1
ATOM 3453 C C . VAL A 1 461 ? 2.026 -6.581 15.478 1.00 98.62 461 VAL A C 1
ATOM 3455 O O . VAL A 1 461 ? 1.744 -7.668 14.960 1.00 98.62 461 VAL A O 1
ATOM 3458 N N . ASP A 1 462 ? 2.698 -6.483 16.623 1.00 97.88 462 ASP A N 1
ATOM 3459 C CA . ASP A 1 462 ? 3.040 -7.620 17.473 1.00 97.88 462 ASP A CA 1
ATOM 3460 C C . ASP A 1 462 ? 2.163 -7.648 18.728 1.00 97.88 462 ASP A C 1
ATOM 3462 O O . ASP A 1 462 ? 2.429 -6.956 19.703 1.00 97.88 462 ASP A O 1
ATOM 3466 N N . LEU A 1 463 ? 1.119 -8.483 18.732 1.00 98.00 463 LEU A N 1
ATOM 3467 C CA . LEU A 1 463 ? 0.294 -8.660 19.932 1.00 98.00 463 LEU A CA 1
ATOM 3468 C C . LEU A 1 463 ? 1.024 -9.412 21.050 1.00 98.00 463 LEU A C 1
ATOM 3470 O O . LEU A 1 463 ? 0.641 -9.268 22.208 1.00 98.00 463 LEU A O 1
ATOM 3474 N N . TRP A 1 464 ? 2.074 -10.189 20.759 1.00 97.69 464 TRP A N 1
ATOM 3475 C CA . TRP A 1 464 ? 2.836 -10.849 21.823 1.00 97.69 464 TRP A CA 1
ATOM 3476 C C . TRP A 1 464 ? 3.585 -9.849 22.700 1.00 97.69 464 TRP A C 1
ATOM 3478 O O . TRP A 1 464 ? 3.873 -10.171 23.848 1.00 97.69 464 TRP A O 1
ATOM 3488 N N . SER A 1 465 ? 3.822 -8.621 22.229 1.00 97.44 465 SER A N 1
ATOM 3489 C CA . SER A 1 465 ? 4.412 -7.565 23.056 1.00 97.44 465 SER A CA 1
ATOM 3490 C C . SER A 1 465 ? 3.511 -7.126 24.221 1.00 97.44 465 SER A C 1
ATOM 3492 O O . SER A 1 465 ? 3.994 -6.468 25.136 1.00 97.44 465 SER A O 1
ATOM 3494 N N . LEU A 1 466 ? 2.213 -7.453 24.176 1.00 97.00 466 LEU A N 1
ATOM 3495 C CA . LEU A 1 466 ? 1.249 -7.247 25.266 1.00 97.00 466 LEU A CA 1
ATOM 3496 C C . LEU A 1 466 ? 1.098 -8.484 26.167 1.00 97.00 466 LEU A C 1
ATOM 3498 O O . LEU A 1 466 ? 0.324 -8.470 27.121 1.00 97.00 466 LEU A O 1
ATOM 3502 N N . SER A 1 467 ? 1.795 -9.577 25.856 1.00 94.50 467 SER A N 1
ATOM 3503 C CA . SER A 1 467 ? 1.742 -10.823 26.613 1.00 94.50 467 SER A CA 1
ATOM 3504 C C . SER A 1 467 ? 2.962 -10.970 27.521 1.00 94.50 467 SER A C 1
ATOM 3506 O O . SER A 1 467 ? 4.062 -10.535 27.194 1.00 94.50 467 SER A O 1
ATOM 3508 N N . GLU A 1 468 ? 2.793 -11.675 28.640 1.00 90.81 468 GLU A N 1
ATOM 3509 C CA . GLU A 1 468 ? 3.924 -12.158 29.445 1.00 90.81 468 GLU A CA 1
ATOM 3510 C C . GLU A 1 468 ? 4.675 -13.315 28.759 1.00 90.81 468 GLU A C 1
ATOM 3512 O O . GLU A 1 468 ? 5.785 -13.678 29.156 1.00 90.81 468 GLU A O 1
ATOM 3517 N N . HIS A 1 469 ? 4.070 -13.924 27.735 1.00 90.12 469 HIS A N 1
ATOM 3518 C CA . HIS A 1 469 ? 4.654 -15.025 26.986 1.00 90.12 469 HIS A CA 1
ATOM 3519 C C . HIS A 1 469 ? 5.351 -14.528 25.714 1.00 90.12 469 HIS A C 1
ATOM 3521 O O . HIS A 1 469 ? 4.799 -13.700 24.990 1.00 90.12 469 HIS A O 1
ATOM 3527 N N . PRO A 1 470 ? 6.540 -15.063 25.385 1.00 90.12 470 PRO A N 1
ATOM 3528 C CA . PRO A 1 470 ? 7.225 -14.692 24.158 1.00 90.12 470 PRO A CA 1
ATOM 3529 C C . PRO A 1 470 ? 6.495 -15.242 22.929 1.00 90.12 470 PRO A C 1
ATOM 3531 O O . PRO A 1 470 ? 5.908 -16.328 22.970 1.00 90.12 470 PRO A O 1
ATOM 3534 N N . ALA A 1 471 ? 6.625 -14.534 21.805 1.00 92.62 471 ALA A N 1
ATOM 3535 C CA . ALA A 1 471 ? 6.136 -15.013 20.521 1.00 92.62 471 ALA A CA 1
ATOM 3536 C C . ALA A 1 471 ? 6.744 -16.390 20.176 1.00 92.62 471 ALA A C 1
ATOM 3538 O O . ALA A 1 471 ? 7.961 -16.585 20.292 1.00 92.62 471 ALA A O 1
ATOM 3539 N N . PRO A 1 472 ? 5.934 -17.360 19.720 1.00 92.19 472 PRO A N 1
ATOM 3540 C CA . PRO A 1 472 ? 6.443 -18.652 19.297 1.00 92.19 472 PRO A CA 1
ATOM 3541 C C . PRO A 1 472 ? 7.286 -18.512 18.019 1.00 92.19 472 PRO A C 1
ATOM 3543 O O . PRO A 1 472 ? 7.040 -17.632 17.187 1.00 92.19 472 PRO A O 1
ATOM 3546 N N . PRO A 1 473 ? 8.264 -19.407 17.803 1.00 89.62 473 PRO A N 1
ATOM 3547 C CA . PRO A 1 473 ? 9.063 -19.384 16.589 1.00 89.62 473 PRO A CA 1
ATOM 3548 C C . PRO A 1 473 ? 8.189 -19.673 15.365 1.00 89.62 473 PRO A C 1
ATOM 3550 O O . PRO A 1 473 ? 7.469 -20.672 15.315 1.00 89.62 473 PRO A O 1
ATOM 3553 N N . ARG A 1 474 ? 8.313 -18.841 14.330 1.00 87.69 474 ARG A N 1
ATOM 3554 C CA . ARG A 1 474 ? 7.644 -19.051 13.040 1.00 87.69 474 ARG A CA 1
ATOM 3555 C C . ARG A 1 474 ? 8.400 -20.103 12.228 1.00 87.69 474 ARG A C 1
ATOM 3557 O O . ARG A 1 474 ? 9.294 -19.784 11.448 1.00 87.69 474 ARG A O 1
ATOM 3564 N N . LYS A 1 475 ? 8.097 -21.380 12.473 1.00 84.62 475 LYS A N 1
ATOM 3565 C CA . LYS A 1 475 ? 8.644 -22.525 11.728 1.00 84.62 475 LYS A CA 1
ATOM 3566 C C . LYS A 1 475 ? 7.533 -23.496 11.346 1.00 84.62 475 LYS A C 1
ATOM 3568 O O . LYS A 1 475 ? 6.709 -23.854 12.181 1.00 84.62 475 LYS A O 1
ATOM 3573 N N . GLY A 1 476 ? 7.582 -23.991 10.112 1.00 87.56 476 GLY A N 1
ATOM 3574 C CA . GLY A 1 476 ? 6.624 -24.971 9.605 1.00 87.56 476 GLY A CA 1
ATOM 3575 C C . GLY A 1 476 ? 5.314 -24.336 9.140 1.00 87.56 476 GLY A C 1
ATOM 3576 O O . GLY A 1 476 ? 5.300 -23.205 8.665 1.00 87.56 476 GLY A O 1
ATOM 3577 N N . LEU A 1 477 ? 4.224 -25.100 9.232 1.00 90.25 477 LEU A N 1
ATOM 3578 C CA . LEU A 1 477 ? 2.906 -24.669 8.771 1.00 90.25 477 LEU A CA 1
ATOM 3579 C C . LEU A 1 477 ? 2.343 -23.547 9.648 1.00 90.25 477 LEU A C 1
ATOM 3581 O O . LEU A 1 477 ? 2.438 -23.591 10.876 1.00 90.25 477 LEU A O 1
ATOM 3585 N N . VAL A 1 478 ? 1.684 -22.579 9.013 1.00 95.25 478 VAL A N 1
ATOM 3586 C CA . VAL A 1 478 ? 1.007 -21.486 9.710 1.00 95.25 478 VAL A CA 1
ATOM 3587 C C . VAL A 1 478 ? -0.211 -22.014 10.470 1.00 95.25 478 VAL A C 1
ATOM 3589 O O . VAL A 1 478 ? -1.206 -22.461 9.889 1.00 95.25 478 VAL A O 1
ATOM 3592 N N . THR A 1 479 ? -0.160 -21.911 11.797 1.00 94.25 479 THR A N 1
ATOM 3593 C CA . THR A 1 479 ? -1.271 -22.269 12.687 1.00 94.25 479 THR A CA 1
ATOM 3594 C C . THR A 1 479 ? -1.766 -21.045 13.462 1.00 94.25 479 THR A C 1
ATOM 3596 O O . THR A 1 479 ? -0.982 -20.118 13.691 1.00 94.25 479 THR A O 1
ATOM 3599 N N . PRO A 1 480 ? -3.026 -21.049 13.940 1.00 94.44 480 PRO A N 1
ATOM 3600 C CA . PRO A 1 480 ? -3.547 -19.974 14.788 1.00 94.44 480 PRO A CA 1
ATOM 3601 C C . PRO A 1 480 ? -2.703 -19.693 16.039 1.00 94.44 480 PRO A C 1
ATOM 3603 O O . PRO A 1 480 ? -2.697 -18.575 16.529 1.00 94.44 480 PRO A O 1
ATOM 3606 N N . ARG A 1 481 ? -1.925 -20.677 16.520 1.00 93.25 481 ARG A N 1
ATOM 3607 C CA . ARG A 1 481 ? -1.058 -20.545 17.705 1.00 93.25 481 ARG A CA 1
ATOM 3608 C C . ARG A 1 481 ? 0.116 -19.583 17.519 1.00 93.25 481 ARG A C 1
ATOM 3610 O O . ARG A 1 481 ? 0.799 -19.301 18.492 1.00 93.25 481 ARG A O 1
ATOM 3617 N N . LEU A 1 482 ? 0.386 -19.125 16.293 1.00 96.12 482 LEU A N 1
ATOM 3618 C CA . LEU A 1 482 ? 1.401 -18.094 16.044 1.00 96.12 482 LEU A CA 1
ATOM 3619 C C . LEU A 1 482 ? 0.960 -16.703 16.524 1.00 96.12 482 LEU A C 1
ATOM 3621 O O . LEU A 1 482 ? 1.799 -15.812 16.641 1.00 96.12 482 LEU A O 1
ATOM 3625 N N . LEU A 1 483 ? -0.323 -16.532 16.841 1.00 97.31 483 LEU A N 1
ATOM 3626 C CA . LEU A 1 483 ? -0.882 -15.346 17.479 1.00 97.31 483 LEU A CA 1
ATOM 3627 C C . LEU A 1 483 ? -1.375 -15.715 18.891 1.00 97.31 483 LEU A C 1
ATOM 3629 O O . LEU A 1 483 ? -1.760 -16.870 19.112 1.00 97.31 483 LEU A O 1
ATOM 3633 N N . PRO A 1 484 ? -1.356 -14.777 19.855 1.00 97.00 484 PRO A N 1
ATOM 3634 C CA . PRO A 1 484 ? -1.940 -15.025 21.169 1.00 97.00 484 PRO A CA 1
ATOM 3635 C C . PRO A 1 484 ? -3.457 -15.203 21.034 1.00 97.00 484 PRO A C 1
ATOM 3637 O O . PRO A 1 484 ? -4.071 -14.597 20.165 1.00 97.00 484 PRO A O 1
ATOM 3640 N N . ALA A 1 485 ? -4.082 -16.022 21.882 1.00 95.75 485 ALA A N 1
ATOM 3641 C CA . ALA A 1 485 ? -5.539 -16.201 21.829 1.00 95.75 485 ALA A CA 1
ATOM 3642 C C . ALA A 1 485 ? -6.286 -14.899 22.172 1.00 95.75 485 ALA A C 1
ATOM 3644 O O . ALA A 1 485 ? -7.276 -14.556 21.532 1.00 95.75 485 ALA A O 1
ATOM 3645 N N . GLU A 1 486 ? -5.774 -14.181 23.169 1.00 96.94 486 GLU A N 1
ATOM 3646 C CA . GLU A 1 486 ? -6.189 -12.845 23.581 1.00 96.94 486 GLU A CA 1
ATOM 3647 C C . GLU A 1 486 ? -5.055 -12.192 24.379 1.00 96.94 486 GLU A C 1
ATOM 3649 O O . GLU A 1 486 ? -4.174 -12.888 24.895 1.00 96.94 486 GLU A O 1
ATOM 3654 N N . VAL A 1 487 ? -5.064 -10.864 24.463 1.00 97.81 487 VAL A N 1
ATOM 3655 C CA . VAL A 1 487 ? -4.135 -10.070 25.279 1.00 97.81 487 VAL A CA 1
ATOM 3656 C C . VAL A 1 487 ? -4.878 -8.936 25.977 1.00 97.81 487 VAL A C 1
ATOM 3658 O O . VAL A 1 487 ? -5.920 -8.482 25.503 1.00 97.81 487 VAL A O 1
ATOM 3661 N N . ALA A 1 488 ? -4.353 -8.483 27.113 1.00 97.38 488 ALA A N 1
ATOM 3662 C CA . ALA A 1 488 ? -4.898 -7.339 27.835 1.00 97.38 488 ALA A CA 1
ATOM 3663 C C . ALA A 1 488 ? -4.261 -6.031 27.342 1.00 97.38 488 ALA A C 1
ATOM 3665 O O . ALA A 1 488 ? -3.086 -5.997 26.981 1.00 97.38 488 ALA A O 1
ATOM 3666 N N . SER A 1 489 ? -5.037 -4.951 27.364 1.00 96.94 489 SER A N 1
ATOM 3667 C CA . SER A 1 489 ? -4.591 -3.586 27.077 1.00 96.94 489 SER A CA 1
ATOM 3668 C C . SER A 1 489 ? -5.229 -2.597 28.055 1.00 96.94 489 SER A C 1
ATOM 3670 O O . SER A 1 489 ? -6.160 -2.948 28.786 1.00 96.94 489 SER A O 1
ATOM 3672 N N . ASP A 1 490 ? -4.802 -1.333 28.005 1.00 93.94 490 ASP A N 1
ATOM 3673 C CA . ASP A 1 490 ? -5.454 -0.225 28.725 1.00 93.94 490 ASP A CA 1
ATOM 3674 C C . ASP A 1 490 ? -6.952 -0.070 28.381 1.00 93.94 490 ASP A C 1
ATOM 3676 O O . ASP A 1 490 ? -7.693 0.582 29.115 1.00 93.94 490 ASP A O 1
ATOM 3680 N N . PHE A 1 491 ? -7.396 -0.652 27.262 1.00 96.56 491 PHE A N 1
ATOM 3681 C CA . PHE A 1 491 ? -8.758 -0.569 26.734 1.00 96.56 491 PHE A CA 1
ATOM 3682 C C . PHE A 1 491 ? -9.483 -1.924 26.759 1.00 96.56 491 PHE A C 1
ATOM 3684 O O . PHE A 1 491 ? -10.419 -2.140 25.993 1.00 96.56 491 PHE A O 1
ATOM 3691 N N . GLY A 1 492 ? -9.045 -2.839 27.628 1.00 96.69 492 GLY A N 1
ATOM 3692 C CA . GLY A 1 492 ? -9.652 -4.156 27.794 1.00 96.69 492 GLY A CA 1
ATOM 3693 C C . GLY A 1 492 ? -9.012 -5.244 26.932 1.00 96.69 492 GLY A C 1
ATOM 3694 O O . GLY A 1 492 ? -7.833 -5.162 26.567 1.00 96.69 492 GLY A O 1
ATOM 3695 N N . VAL A 1 493 ? -9.774 -6.300 26.663 1.00 97.88 493 VAL A N 1
ATOM 3696 C CA . VAL A 1 493 ? -9.328 -7.512 25.972 1.00 97.88 493 VAL A CA 1
ATOM 3697 C C . VAL A 1 493 ? -9.254 -7.277 24.466 1.00 97.88 493 VAL A C 1
ATOM 3699 O O . VAL A 1 493 ? -10.238 -6.905 23.820 1.00 97.88 493 VAL A O 1
ATOM 3702 N N . VAL A 1 494 ? -8.087 -7.573 23.898 1.00 98.38 494 VAL A N 1
ATOM 3703 C CA . VAL A 1 494 ? -7.805 -7.519 22.462 1.00 98.38 494 VAL A CA 1
ATOM 3704 C C . VAL A 1 494 ? -7.625 -8.936 21.943 1.00 98.38 494 VAL A C 1
ATOM 3706 O O . VAL A 1 494 ? -6.868 -9.728 22.510 1.00 98.38 494 VAL A O 1
ATOM 3709 N N . VAL A 1 495 ? -8.293 -9.259 20.840 1.00 98.31 495 VAL A N 1
ATOM 3710 C CA . VAL A 1 495 ? -8.178 -10.567 20.188 1.00 98.31 495 VAL A CA 1
ATOM 3711 C C . VAL A 1 495 ? -7.737 -10.422 18.740 1.00 98.31 495 VAL A C 1
ATOM 3713 O O . VAL A 1 495 ? -8.218 -9.525 18.046 1.00 98.31 495 VAL A O 1
ATOM 3716 N N . PRO A 1 496 ? -6.841 -11.290 18.238 1.00 98.56 496 PRO A N 1
ATOM 3717 C CA . PRO A 1 496 ? -6.604 -11.361 16.809 1.00 98.56 496 PRO A CA 1
ATOM 3718 C C . PRO A 1 496 ? -7.847 -11.917 16.110 1.00 98.56 496 PRO A C 1
ATOM 3720 O O . PRO A 1 496 ? -8.455 -12.890 16.559 1.00 98.56 496 PRO A O 1
ATOM 3723 N N . THR A 1 497 ? -8.199 -11.335 14.972 1.00 98.62 497 THR A N 1
ATOM 3724 C CA . THR A 1 497 ? -9.351 -11.764 14.166 1.00 98.62 497 THR A CA 1
ATOM 3725 C C . THR A 1 497 ? -8.931 -12.367 12.834 1.00 98.62 497 THR A C 1
ATOM 3727 O O . THR A 1 497 ? -9.627 -13.244 12.318 1.00 98.62 497 THR A O 1
ATOM 3730 N N . HIS A 1 498 ? -7.777 -11.962 12.299 1.00 98.75 498 HIS A N 1
ATOM 3731 C CA . HIS A 1 498 ? -7.295 -12.391 10.991 1.00 98.75 498 HIS A CA 1
ATOM 3732 C C . HIS A 1 498 ? -5.803 -12.739 11.030 1.00 98.75 498 HIS A C 1
ATOM 3734 O O . HIS A 1 498 ? -5.018 -12.097 11.731 1.00 98.75 498 HIS A O 1
ATOM 3740 N N . GLN A 1 499 ? -5.410 -13.749 10.253 1.00 98.69 499 GLN A N 1
ATOM 3741 C CA . GLN A 1 499 ? -4.028 -14.219 10.156 1.00 98.69 499 GLN A CA 1
ATOM 3742 C C . GLN A 1 499 ? -3.629 -14.491 8.705 1.00 98.69 499 GLN A C 1
ATOM 3744 O O . GLN A 1 499 ? -4.346 -15.190 7.984 1.00 98.69 499 GLN A O 1
ATOM 3749 N N . ASN A 1 500 ? -2.446 -14.029 8.309 1.00 98.50 500 ASN A N 1
ATOM 3750 C CA . ASN A 1 500 ? -1.871 -14.328 7.003 1.00 98.50 500 ASN A CA 1
ATOM 3751 C C . ASN A 1 500 ? -1.473 -15.802 6.914 1.00 98.50 500 ASN A C 1
ATOM 3753 O O . ASN A 1 500 ? -0.764 -16.307 7.785 1.00 98.50 500 ASN A O 1
ATOM 3757 N N . LEU A 1 501 ? -1.902 -16.510 5.871 1.00 97.81 501 LEU A N 1
ATOM 3758 C CA . LEU A 1 501 ? -1.600 -17.934 5.708 1.00 97.81 501 LEU A CA 1
ATOM 3759 C C . LEU A 1 501 ? -0.210 -18.212 5.123 1.00 97.81 501 LEU A C 1
ATOM 3761 O O . LEU A 1 501 ? 0.246 -19.352 5.219 1.00 97.81 501 LEU A O 1
ATOM 3765 N N . ASN A 1 502 ? 0.471 -17.212 4.556 1.00 96.25 502 ASN A N 1
ATOM 3766 C CA . ASN A 1 502 ? 1.817 -17.389 4.010 1.00 96.25 502 ASN A CA 1
ATOM 3767 C C . ASN A 1 502 ? 2.887 -17.391 5.110 1.00 96.25 502 ASN A C 1
ATOM 3769 O O . ASN A 1 502 ? 3.817 -18.194 5.050 1.00 96.25 502 ASN A O 1
ATOM 3773 N N . ASP A 1 503 ? 2.766 -16.516 6.111 1.00 96.19 503 ASP A N 1
ATOM 3774 C CA . ASP A 1 503 ? 3.829 -16.281 7.099 1.00 96.19 503 ASP A CA 1
ATOM 3775 C C . ASP A 1 503 ? 3.345 -16.147 8.558 1.00 96.19 503 ASP A C 1
ATOM 3777 O O . ASP A 1 503 ? 4.162 -16.057 9.483 1.00 96.19 503 ASP A O 1
ATOM 3781 N N . GLY A 1 504 ? 2.030 -16.188 8.790 1.00 96.94 504 GLY A N 1
ATOM 3782 C CA . GLY A 1 504 ? 1.426 -16.176 10.118 1.00 96.94 504 GLY A CA 1
ATOM 3783 C C . GLY A 1 504 ? 1.351 -14.811 10.795 1.00 96.94 504 GLY A C 1
ATOM 3784 O O . GLY A 1 504 ? 1.072 -14.789 11.997 1.00 96.94 504 GLY A O 1
ATOM 3785 N N . THR A 1 505 ? 1.593 -13.703 10.083 1.00 97.81 505 THR A N 1
ATOM 3786 C CA . THR A 1 505 ? 1.415 -12.344 10.626 1.00 97.81 505 THR A CA 1
ATOM 3787 C C . THR A 1 505 ? -0.033 -12.065 11.027 1.00 97.81 505 THR A C 1
ATOM 3789 O O . THR A 1 505 ? -0.980 -12.695 10.546 1.00 97.81 505 THR A O 1
ATOM 3792 N N . LEU A 1 506 ? -0.195 -11.096 11.932 1.00 98.69 506 LEU A N 1
ATOM 3793 C CA . LEU A 1 506 ? -1.492 -10.542 12.297 1.00 98.69 506 LEU A CA 1
ATOM 3794 C C . LEU A 1 506 ? -2.054 -9.716 11.139 1.00 98.69 506 LEU A C 1
ATOM 3796 O O . LEU A 1 506 ? -1.387 -8.808 10.650 1.00 98.69 506 LEU A O 1
ATOM 3800 N N . GLU A 1 507 ? -3.300 -9.983 10.767 1.00 98.81 507 GLU A N 1
ATOM 3801 C CA . GLU A 1 507 ? -3.987 -9.303 9.661 1.00 98.81 507 GLU A CA 1
ATOM 3802 C C . GLU A 1 507 ? -5.266 -8.579 10.108 1.00 98.81 507 GLU A C 1
ATOM 3804 O O . GLU A 1 507 ? -5.984 -8.020 9.285 1.00 98.81 507 GLU A O 1
ATOM 3809 N N . GLY A 1 508 ? -5.578 -8.622 11.405 1.00 98.69 508 GLY A N 1
ATOM 3810 C CA . GLY A 1 508 ? -6.743 -7.971 11.992 1.00 98.69 508 GLY A CA 1
ATOM 3811 C C . GLY A 1 508 ? -6.866 -8.250 13.480 1.00 98.69 508 GLY A C 1
ATOM 3812 O O . GLY A 1 508 ? -6.470 -9.324 13.946 1.00 98.69 508 GLY A O 1
ATOM 3813 N N . LEU A 1 509 ? -7.426 -7.296 14.218 1.00 98.56 509 LEU A N 1
ATOM 3814 C CA . LEU A 1 509 ? -7.713 -7.406 15.649 1.00 98.56 509 LEU A CA 1
ATOM 3815 C C . LEU A 1 509 ? -9.070 -6.785 16.001 1.00 98.56 509 LEU A C 1
ATOM 3817 O O . LEU A 1 509 ? -9.632 -6.017 15.223 1.00 98.56 509 LEU A O 1
ATOM 3821 N N . GLU A 1 510 ? -9.596 -7.132 17.169 1.00 98.25 510 GLU A N 1
ATOM 3822 C CA . GLU A 1 510 ? -10.833 -6.593 17.741 1.00 98.25 510 GLU A CA 1
ATOM 3823 C C . GLU A 1 510 ? -10.634 -6.320 19.235 1.00 98.25 510 GLU A C 1
ATOM 3825 O O . GLU A 1 510 ? -10.049 -7.137 19.951 1.00 98.25 510 GLU A O 1
ATOM 3830 N N . CYS A 1 511 ? -11.133 -5.176 19.700 1.00 97.81 511 CYS A N 1
ATOM 3831 C CA . CYS A 1 511 ? -11.171 -4.780 21.102 1.00 97.81 511 CYS A CA 1
ATOM 3832 C C . CYS A 1 511 ? -12.575 -5.048 21.653 1.00 97.81 511 CYS A C 1
ATOM 3834 O O . CYS A 1 511 ? -13.530 -4.368 21.270 1.00 97.81 511 CYS A O 1
ATOM 3836 N N . ARG A 1 512 ? -12.703 -6.018 22.562 1.00 93.38 512 ARG A N 1
ATOM 3837 C CA . ARG A 1 512 ? -14.008 -6.497 23.051 1.00 93.38 512 ARG A CA 1
ATOM 3838 C C . ARG A 1 512 ? -14.743 -5.497 23.942 1.00 93.38 512 ARG A C 1
ATOM 3840 O O . ARG A 1 512 ? -15.965 -5.546 24.006 1.00 93.38 512 ARG A O 1
ATOM 3847 N N . ASP A 1 513 ? -14.008 -4.611 24.609 1.00 95.12 513 ASP A N 1
ATOM 3848 C CA . ASP A 1 513 ? -14.561 -3.712 25.627 1.00 95.12 513 ASP A CA 1
ATOM 3849 C C . ASP A 1 513 ? -14.786 -2.271 25.130 1.00 95.12 513 ASP A C 1
ATOM 3851 O O . ASP A 1 513 ? -15.352 -1.463 25.863 1.00 95.12 513 ASP A O 1
ATOM 3855 N N . VAL A 1 514 ? -14.342 -1.916 23.912 1.00 94.44 514 VAL A N 1
ATOM 3856 C CA . VAL A 1 514 ? -14.362 -0.516 23.421 1.00 94.44 514 VAL A CA 1
ATOM 3857 C C . VAL A 1 514 ? -14.853 -0.328 21.977 1.00 94.44 514 VAL A C 1
ATOM 3859 O O . VAL A 1 514 ? -14.502 0.666 21.343 1.00 94.44 514 VAL A O 1
ATOM 3862 N N . SER A 1 515 ? -15.671 -1.250 21.455 1.00 95.81 515 SER A N 1
ATOM 3863 C CA . SER A 1 515 ? -16.271 -1.191 20.106 1.00 95.81 515 SER A CA 1
ATOM 3864 C C . SER A 1 515 ? -15.284 -0.753 19.015 1.00 95.81 515 SER A C 1
ATOM 3866 O O . SER A 1 515 ? -15.496 0.235 18.311 1.00 95.81 515 SER A O 1
ATOM 3868 N N . ALA A 1 516 ? -14.180 -1.487 18.868 1.00 98.31 516 ALA A N 1
ATOM 3869 C CA . ALA A 1 516 ? -13.167 -1.193 17.861 1.00 98.31 516 ALA A CA 1
ATOM 3870 C C . ALA A 1 516 ? -12.642 -2.465 17.191 1.00 98.31 516 ALA A C 1
ATOM 3872 O O . ALA A 1 516 ? -12.390 -3.462 17.864 1.00 98.31 516 ALA A O 1
ATOM 3873 N N . PHE A 1 517 ? -12.424 -2.428 15.878 1.00 98.69 517 PHE A N 1
ATOM 3874 C CA . PHE A 1 517 ? -11.728 -3.497 15.156 1.00 98.69 517 PHE A CA 1
ATOM 3875 C C . PHE A 1 517 ? -10.894 -2.933 14.012 1.00 98.69 517 PHE A C 1
ATOM 3877 O O . PHE A 1 517 ? -11.065 -1.786 13.599 1.00 98.69 517 PHE A O 1
ATOM 3884 N N . THR A 1 518 ? -9.958 -3.726 13.504 1.00 98.81 518 THR A N 1
ATOM 3885 C CA . THR A 1 518 ? -9.076 -3.317 12.410 1.00 98.81 518 THR A CA 1
ATOM 3886 C C . THR A 1 518 ? -8.696 -4.490 11.516 1.00 98.81 518 THR A C 1
ATOM 3888 O O . THR A 1 518 ? -8.835 -5.654 11.905 1.00 98.81 518 THR A O 1
ATOM 3891 N N . VAL A 1 519 ? -8.201 -4.166 10.321 1.00 98.75 519 VAL A N 1
ATOM 3892 C CA . VAL A 1 519 ? -7.539 -5.110 9.412 1.00 98.75 519 VAL A CA 1
ATOM 3893 C C . VAL A 1 519 ? -6.287 -4.500 8.788 1.00 98.75 519 VAL A C 1
ATOM 3895 O O . VAL A 1 519 ? -6.195 -3.287 8.599 1.00 98.75 519 VAL A O 1
ATOM 3898 N N . GLN A 1 520 ? -5.308 -5.343 8.468 1.00 98.75 520 GLN A N 1
ATOM 3899 C CA . GLN A 1 520 ? -3.987 -4.921 7.990 1.00 98.75 520 GLN A CA 1
ATOM 3900 C C . GLN A 1 520 ? -3.949 -4.777 6.468 1.00 98.75 520 GLN A C 1
ATOM 3902 O O . GLN A 1 520 ? -3.168 -3.991 5.932 1.00 98.75 520 GLN A O 1
ATOM 3907 N N . TYR A 1 521 ? -4.790 -5.549 5.789 1.00 98.50 521 TYR A N 1
ATOM 3908 C CA . TYR A 1 521 ? -4.994 -5.518 4.351 1.00 98.50 521 TYR A CA 1
ATOM 3909 C C . TYR A 1 521 ? -6.039 -4.463 3.967 1.00 98.50 521 TYR A C 1
ATOM 3911 O O . TYR A 1 521 ? -6.560 -3.761 4.828 1.00 98.50 521 TYR A O 1
ATOM 3919 N N . HIS A 1 522 ? -6.325 -4.349 2.671 1.00 98.56 522 HIS A N 1
ATOM 3920 C CA . HIS A 1 522 ? -7.194 -3.336 2.073 1.00 98.56 522 HIS A CA 1
ATOM 3921 C C . HIS A 1 522 ? -8.523 -3.952 1.598 1.00 98.56 522 HIS A C 1
ATOM 3923 O O . HIS A 1 522 ? -8.576 -4.501 0.491 1.00 98.56 522 HIS A O 1
ATOM 3929 N N . PRO A 1 523 ? -9.604 -3.904 2.402 1.00 98.00 523 PRO A N 1
ATOM 3930 C CA . PRO A 1 523 ? -10.914 -4.436 2.029 1.00 98.00 523 PRO A CA 1
ATOM 3931 C C . PRO A 1 523 ? -11.535 -3.733 0.826 1.00 98.00 523 PRO A C 1
ATOM 3933 O O . PRO A 1 523 ? -12.287 -4.356 0.084 1.00 98.00 523 PRO A O 1
ATOM 3936 N N . GLU A 1 524 ? -11.215 -2.454 0.621 1.00 97.81 524 GLU A N 1
ATOM 3937 C CA . GLU A 1 524 ? -11.623 -1.672 -0.548 1.00 97.81 524 GLU A CA 1
ATOM 3938 C C . GLU A 1 524 ? -10.959 -2.158 -1.845 1.00 97.81 524 GLU A C 1
ATOM 3940 O O . GLU A 1 524 ? -11.409 -1.825 -2.938 1.00 97.81 524 GLU A O 1
ATOM 3945 N N . ALA A 1 525 ? -9.901 -2.966 -1.736 1.00 96.50 525 ALA A N 1
ATOM 3946 C CA . ALA A 1 525 ? -9.080 -3.410 -2.850 1.00 96.50 525 ALA A CA 1
ATOM 3947 C C . ALA A 1 525 ? -8.498 -2.236 -3.646 1.00 96.50 525 ALA A C 1
ATOM 3949 O O . ALA A 1 525 ? -7.643 -1.540 -3.116 1.00 96.50 525 ALA A O 1
ATOM 3950 N N . ALA A 1 526 ? -8.912 -2.037 -4.901 1.00 93.81 526 ALA A N 1
ATOM 3951 C CA . ALA A 1 526 ? -8.434 -0.971 -5.785 1.00 93.81 526 ALA A CA 1
ATOM 3952 C C . ALA A 1 526 ? -6.889 -0.819 -5.777 1.00 93.81 526 ALA A C 1
ATOM 3954 O O . ALA A 1 526 ? -6.365 0.167 -5.248 1.00 93.81 526 ALA A O 1
ATOM 3955 N N . PRO A 1 527 ? -6.155 -1.821 -6.308 1.00 96.69 527 PRO A N 1
ATOM 3956 C CA . PRO A 1 527 ? -6.672 -2.988 -7.026 1.00 96.69 527 PRO A CA 1
ATOM 3957 C C . PRO A 1 527 ? -6.777 -4.237 -6.146 1.00 96.69 527 PRO A C 1
ATOM 3959 O O . PRO A 1 527 ? -6.318 -4.260 -5.005 1.00 96.69 527 PRO A O 1
ATOM 3962 N N . GLY A 1 528 ? -7.352 -5.306 -6.696 1.00 96.06 528 GLY A N 1
ATOM 3963 C CA . GLY A 1 528 ? -7.376 -6.624 -6.066 1.00 96.06 528 GLY A CA 1
ATOM 3964 C C . GLY A 1 528 ? -8.780 -7.207 -5.863 1.00 96.06 528 GLY A C 1
ATOM 3965 O O . GLY A 1 528 ? -9.769 -6.654 -6.353 1.00 96.06 528 GLY A O 1
ATOM 3966 N N . PRO A 1 529 ? -8.863 -8.359 -5.183 1.00 96.69 529 PRO A N 1
ATOM 3967 C CA . PRO A 1 529 ? -10.104 -9.088 -4.932 1.00 96.69 529 PRO A CA 1
ATOM 3968 C C . PRO A 1 529 ? -11.019 -8.354 -3.951 1.00 96.69 529 PRO A C 1
ATOM 3970 O O . PRO A 1 529 ? -10.567 -7.634 -3.068 1.00 96.69 529 PRO A O 1
ATOM 3973 N N . ARG A 1 530 ? -12.325 -8.590 -4.082 1.00 96.56 530 ARG A N 1
ATOM 3974 C CA . ARG A 1 530 ? -13.384 -7.936 -3.295 1.00 96.56 530 ARG A CA 1
ATOM 3975 C C . ARG A 1 530 ? -13.911 -8.798 -2.141 1.00 96.56 530 ARG A C 1
ATOM 3977 O O . ARG A 1 530 ? -14.956 -8.493 -1.570 1.00 96.56 530 ARG A O 1
ATOM 3984 N N . ASP A 1 531 ? -13.196 -9.867 -1.800 1.00 96.75 531 ASP A N 1
ATOM 3985 C CA . ASP A 1 531 ? -13.615 -10.896 -0.840 1.00 96.75 531 ASP A CA 1
ATOM 3986 C C . ASP A 1 531 ? -13.937 -10.329 0.550 1.00 96.75 531 ASP A C 1
ATOM 3988 O O . ASP A 1 531 ? -14.811 -10.855 1.241 1.00 96.75 531 ASP A O 1
ATOM 3992 N N . ALA A 1 532 ? -13.256 -9.245 0.934 1.00 96.19 532 ALA A N 1
ATOM 3993 C CA . ALA A 1 532 ? -13.347 -8.636 2.255 1.00 96.19 532 ALA A CA 1
ATOM 3994 C C . ALA A 1 532 ? -14.212 -7.360 2.318 1.00 96.19 532 ALA A C 1
ATOM 3996 O O . ALA A 1 532 ? -14.285 -6.724 3.368 1.00 96.19 532 ALA A O 1
ATOM 3997 N N . LEU A 1 533 ? -14.920 -6.991 1.238 1.00 96.75 533 LEU A N 1
ATOM 3998 C CA . LEU A 1 533 ? -15.772 -5.786 1.211 1.00 96.75 533 LEU A CA 1
ATOM 3999 C C . LEU A 1 533 ? -16.811 -5.737 2.345 1.00 96.75 533 LEU A C 1
ATOM 4001 O O . LEU A 1 533 ? -17.212 -4.650 2.760 1.00 96.75 533 LEU A O 1
ATOM 4005 N N . GLY A 1 534 ? -17.228 -6.902 2.853 1.00 96.94 534 GLY A N 1
ATOM 4006 C CA . GLY A 1 534 ? -18.174 -7.017 3.965 1.00 96.94 534 GLY A CA 1
ATOM 4007 C C . GLY A 1 534 ? -17.703 -6.359 5.267 1.00 96.94 534 GLY A C 1
ATOM 4008 O O . GLY A 1 534 ? -18.535 -6.038 6.108 1.00 96.94 534 GLY A O 1
ATOM 4009 N N . LEU A 1 535 ? -16.407 -6.074 5.433 1.00 98.12 535 LEU A N 1
ATOM 4010 C CA . LEU A 1 535 ? -15.890 -5.398 6.632 1.00 98.12 535 LEU A CA 1
ATOM 4011 C C . LEU A 1 535 ? -16.411 -3.963 6.789 1.00 98.12 535 LEU A C 1
ATOM 4013 O O . LEU A 1 535 ? -16.560 -3.476 7.908 1.00 98.12 535 LEU A O 1
ATOM 4017 N N . PHE A 1 536 ? -16.761 -3.288 5.692 1.00 98.50 536 PHE A N 1
ATOM 4018 C CA . PHE A 1 536 ? -17.450 -1.998 5.780 1.00 98.50 536 PHE A CA 1
ATOM 4019 C C . PHE A 1 536 ? -18.881 -2.153 6.315 1.00 98.50 536 PHE A C 1
ATOM 4021 O O . PHE A 1 536 ? -19.370 -1.277 7.025 1.00 98.50 536 PHE A O 1
ATOM 4028 N N . ASP A 1 537 ? -19.544 -3.278 6.032 1.00 98.06 537 ASP A N 1
ATOM 4029 C CA . ASP A 1 537 ? -20.855 -3.602 6.604 1.00 98.06 537 ASP A CA 1
ATOM 4030 C C . ASP A 1 537 ? -20.735 -3.996 8.084 1.00 98.06 537 ASP A C 1
ATOM 4032 O O . ASP A 1 537 ? -21.614 -3.678 8.887 1.00 98.06 537 ASP A O 1
ATOM 4036 N N . ASP A 1 538 ? -19.627 -4.624 8.481 1.00 97.56 538 ASP A N 1
ATOM 4037 C CA . ASP A 1 538 ? -19.300 -4.888 9.889 1.00 97.56 538 ASP A CA 1
ATOM 4038 C C . ASP A 1 538 ? -19.142 -3.584 10.671 1.00 97.56 538 ASP A C 1
ATOM 4040 O O . ASP A 1 538 ? -19.664 -3.471 11.780 1.00 97.56 538 ASP A O 1
ATOM 4044 N N . PHE A 1 539 ? -18.522 -2.568 10.066 1.00 98.38 539 PHE A N 1
ATOM 4045 C CA . PHE A 1 539 ? -18.423 -1.244 10.672 1.00 98.38 539 PHE A CA 1
ATOM 4046 C C . PHE A 1 539 ? -19.792 -0.571 10.846 1.00 98.38 539 PHE A C 1
ATOM 4048 O O . PHE A 1 539 ? -20.061 -0.022 11.914 1.00 98.38 539 PHE A O 1
ATOM 4055 N N . LEU A 1 540 ? -20.706 -0.689 9.873 1.00 97.56 540 LEU A N 1
ATOM 4056 C CA . LEU A 1 540 ? -22.095 -0.234 10.048 1.00 97.56 540 LEU A CA 1
ATOM 4057 C C . LEU A 1 540 ? -22.773 -0.935 11.228 1.00 97.56 540 LEU A C 1
ATOM 4059 O O . LEU A 1 540 ? -23.391 -0.283 12.064 1.00 97.56 540 LEU A O 1
ATOM 4063 N N . ARG A 1 541 ? -22.626 -2.261 11.323 1.00 97.31 541 ARG A N 1
ATOM 4064 C CA . ARG A 1 541 ? -23.200 -3.041 12.428 1.00 97.31 541 ARG A CA 1
ATOM 4065 C C . ARG A 1 541 ? -22.604 -2.661 13.781 1.00 97.31 541 ARG A C 1
ATOM 4067 O O . ARG A 1 541 ? -23.307 -2.737 14.784 1.00 97.31 541 ARG A O 1
ATOM 4074 N N . LEU A 1 542 ? -21.331 -2.279 13.818 1.00 96.38 542 LEU A N 1
ATOM 4075 C CA . LEU A 1 542 ? -20.673 -1.779 15.021 1.00 96.38 542 LEU A CA 1
ATOM 4076 C C . LEU A 1 542 ? -21.244 -0.416 15.438 1.00 96.38 542 LEU A C 1
ATOM 4078 O O . LEU A 1 542 ? -21.565 -0.233 16.608 1.00 96.38 542 LEU A O 1
ATOM 4082 N N . MET A 1 543 ? -21.448 0.500 14.486 1.00 96.25 543 MET A N 1
ATOM 4083 C CA . MET A 1 543 ? -22.099 1.790 14.748 1.00 96.25 543 MET A CA 1
ATOM 4084 C C . MET A 1 543 ? -23.543 1.631 15.234 1.00 96.25 543 MET A C 1
ATOM 4086 O O . MET A 1 543 ? -23.924 2.275 16.207 1.00 96.25 543 MET A O 1
ATOM 4090 N N . ASP A 1 544 ? -24.314 0.719 14.633 1.00 94.38 544 ASP A N 1
ATOM 4091 C CA . ASP A 1 544 ? -25.695 0.425 15.046 1.00 94.38 544 ASP A CA 1
ATOM 4092 C C . ASP A 1 544 ? -25.773 -0.122 16.491 1.00 94.38 544 ASP A C 1
ATOM 4094 O O . ASP A 1 544 ? -26.786 0.055 17.170 1.00 94.38 544 ASP A O 1
ATOM 4098 N N . ARG A 1 545 ? -24.718 -0.798 16.975 1.00 91.56 545 ARG A N 1
ATOM 4099 C CA . ARG A 1 545 ? -24.624 -1.295 18.362 1.00 91.56 545 ARG A CA 1
ATOM 4100 C C . ARG A 1 545 ? -24.218 -0.211 19.360 1.00 91.56 545 ARG A C 1
ATOM 4102 O O . ARG A 1 545 ? -24.665 -0.270 20.502 1.00 91.56 545 ARG A O 1
ATOM 4109 N N . GLY A 1 546 ? -23.401 0.752 18.935 1.00 85.00 546 GLY A N 1
ATOM 4110 C CA . GLY A 1 546 ? -22.828 1.780 19.802 1.00 85.00 546 GLY A CA 1
ATOM 4111 C C . GLY A 1 546 ? -21.617 1.300 20.613 1.00 85.00 546 GLY A C 1
ATOM 4112 O O . GLY A 1 546 ? -20.997 0.279 20.301 1.00 85.00 546 GLY A O 1
ATOM 4113 N N . VAL A 1 547 ? -21.252 2.088 21.628 1.00 78.50 547 VAL A N 1
ATOM 4114 C CA . VAL A 1 547 ? -20.165 1.788 22.580 1.00 78.50 547 VAL A CA 1
ATOM 4115 C C . VAL A 1 547 ? -20.670 1.015 23.779 1.00 78.50 547 VAL A C 1
ATOM 4117 O O . VAL A 1 547 ? -21.727 1.415 24.319 1.00 78.50 547 VAL A O 1
#

Sequence (547 aa):
MKGRTGSEQTAPPFDKNSEDPRYQALEVLYEVEMSGEPVLDWDELSEDKLPKARRIVRGVAAENHRIDAIIEKAAQDWKATRMPPIDLAILRMAVYELLHHSRTPVAVVISEAVRIAGEFSTEHSSRFVNGVLATVAGWIRPDHDAEAVLQRKSPFAARRRRRATAGLLVTADGEVFGGWSVGSRGTTVGEVVFNTAMSGYQEVFTDPSYAGQIVVMTAPHIGNYGVTDLDSQAPRPAAAGVVMRSYSHRFSSWRAEGDLSDFLTGQGMVAVTGIDTRRLTRHIRERGAMPAAMGTGLSAADLADMASSAPAMAGQDLASAVSTAASYTVGAKGAARGKVVAIDLGIKRDILDQLTSRGLDVEVMPCSVSAAEVMKARPDGVFLSNGPGDPEPLRTVITTLRGILGKIPVFGICLGQQVMGLALGAATYKLPFGHHGGNHPVRRLGDGKVEITSQNHGFAVDLWSLSEHPAPPRKGLVTPRLLPAEVASDFGVVVPTHQNLNDGTLEGLECRDVSAFTVQYHPEAAPGPRDALGLFDDFLRLMDRGV